Protein AF-A0A0A1T3W2-F1 (afdb_monomer_lite)

Sequence (398 aa):
MCWGKSDKCSIRSVFFQSRSTEPTPIEPVIWRGVRHAWFSSNSRLHRFLRYFRTIKSVDIVTVRIAGKHEVHNRQTPDDALPGGQYSSIEYIGTITRDDIASETHVVQELIDSYVPQKWPCKYNYELGIMECDGHCKSRDLYVVCPQIDHFKQQRKLLQLSMIPFRRLALMDPDITSINSVLDQKDIVYSRRGVLKRLNTWHCPSLGELPFRAIFIEEGWIFSDFTISLPMVAAGLLLIVLGCKFADSKKLHKAGIRDVRLEKLASARNKREQPIAERVAYFQDGLQEREADSLDLATVQMLITQFVNQYDEEYDEVKKARRPGRPASVREDLLKMKIAALNEEYEKGFVIPDVMDIDNAKKLNAWEGSWAYLATIPWIKVFSSGKVVPTDFPTKGIN

Radius of gyration: 53.93 Å; chains: 1; bounding box: 89×68×140 Å

Structure (mmCIF, N/CA/C/O backbone):
data_AF-A0A0A1T3W2-F1
#
_entry.id   AF-A0A0A1T3W2-F1
#
loop_
_atom_site.group_PDB
_atom_site.id
_atom_site.type_symbol
_atom_site.label_atom_id
_atom_site.label_alt_id
_atom_site.label_comp_id
_atom_site.label_asym_id
_atom_site.label_entity_id
_atom_site.label_seq_id
_atom_site.pdbx_PDB_ins_code
_atom_site.Cartn_x
_atom_site.Cartn_y
_atom_site.Cartn_z
_atom_site.occupancy
_atom_site.B_iso_or_equiv
_atom_site.auth_seq_id
_atom_site.auth_comp_id
_atom_site.auth_asym_id
_atom_site.auth_atom_id
_atom_site.pdbx_PDB_model_num
ATOM 1 N N . MET A 1 1 ? 14.691 16.521 -27.905 1.00 86.75 1 MET A N 1
ATOM 2 C CA . MET A 1 1 ? 14.128 15.455 -27.046 1.00 86.75 1 MET A CA 1
ATOM 3 C C . MET A 1 1 ? 12.614 15.494 -27.168 1.00 86.75 1 MET A C 1
ATOM 5 O O . MET A 1 1 ? 12.087 16.587 -27.336 1.00 86.75 1 MET A O 1
ATOM 9 N N . CYS A 1 2 ? 11.944 14.345 -27.120 1.00 88.62 2 CYS A N 1
ATOM 10 C CA . CYS A 1 2 ? 10.494 14.206 -27.252 1.00 88.62 2 CYS A CA 1
ATOM 11 C C . CYS A 1 2 ? 9.959 13.231 -26.184 1.00 88.62 2 CYS A C 1
ATOM 13 O O . CYS A 1 2 ? 10.625 12.238 -25.896 1.00 88.62 2 CYS A O 1
ATOM 15 N N . TRP A 1 3 ? 8.779 13.472 -25.615 1.00 87.75 3 TRP A N 1
ATOM 16 C CA . TRP A 1 3 ? 8.073 12.506 -24.765 1.00 87.75 3 TRP A CA 1
ATOM 17 C C . TRP A 1 3 ? 6.553 12.623 -24.865 1.00 87.75 3 TRP A C 1
ATOM 19 O O . TRP A 1 3 ? 6.018 13.657 -25.258 1.00 87.75 3 TRP A O 1
ATOM 29 N N . GLY A 1 4 ? 5.849 11.569 -24.459 1.00 82.62 4 GLY A N 1
ATOM 30 C CA . GLY A 1 4 ? 4.390 11.510 -24.497 1.00 82.62 4 GLY A CA 1
ATOM 31 C C . GLY A 1 4 ? 3.896 10.425 -25.443 1.00 82.62 4 GLY A C 1
ATOM 32 O O . GLY A 1 4 ? 4.532 9.381 -25.581 1.00 82.62 4 GLY A O 1
ATOM 33 N N . LYS A 1 5 ? 2.739 10.652 -26.064 1.00 83.00 5 LYS A N 1
ATOM 34 C CA . LYS A 1 5 ? 2.136 9.696 -26.999 1.00 83.00 5 LYS A CA 1
ATOM 35 C C . LYS A 1 5 ? 2.613 9.967 -28.430 1.00 83.00 5 LYS A C 1
ATOM 37 O O . LYS A 1 5 ? 3.134 11.041 -28.725 1.00 83.00 5 LYS A O 1
ATOM 42 N N . SER A 1 6 ? 2.446 8.994 -29.324 1.00 80.94 6 SER A N 1
ATOM 43 C CA . SER A 1 6 ? 2.874 9.096 -30.729 1.00 80.94 6 SER A CA 1
ATOM 44 C C . SER A 1 6 ? 2.140 10.194 -31.510 1.00 80.94 6 SER A C 1
ATOM 46 O O . SER A 1 6 ? 2.741 10.854 -32.358 1.00 80.94 6 SER A O 1
ATOM 48 N N . ASP A 1 7 ? 0.861 10.400 -31.200 1.00 82.00 7 ASP A N 1
ATOM 49 C CA . ASP A 1 7 ? -0.042 11.402 -31.774 1.00 82.00 7 ASP A CA 1
ATOM 50 C C . ASP A 1 7 ? 0.120 12.795 -31.144 1.00 82.00 7 ASP A C 1
ATOM 52 O O . ASP A 1 7 ? -0.193 13.806 -31.772 1.00 82.00 7 ASP A O 1
ATOM 56 N N . LYS A 1 8 ? 0.636 12.860 -29.913 1.00 85.38 8 LYS A N 1
ATOM 57 C CA . LYS A 1 8 ? 0.876 14.106 -29.184 1.00 85.38 8 LYS A CA 1
ATOM 58 C C . LYS A 1 8 ? 2.137 13.997 -28.334 1.00 85.38 8 LYS A C 1
ATOM 60 O O . LYS A 1 8 ? 2.088 13.593 -27.166 1.00 85.38 8 LYS A O 1
ATOM 65 N N . CYS A 1 9 ? 3.254 14.399 -28.930 1.00 87.81 9 CYS A N 1
ATOM 66 C CA . CYS A 1 9 ? 4.542 14.458 -28.264 1.00 87.81 9 CYS A CA 1
ATOM 67 C C . CYS A 1 9 ? 4.929 15.890 -27.893 1.00 87.81 9 CYS A C 1
ATOM 69 O O . CYS A 1 9 ? 4.858 16.800 -28.721 1.00 87.81 9 CYS A O 1
ATOM 71 N N . SER A 1 10 ? 5.397 16.054 -26.661 1.00 87.81 10 SER A N 1
ATOM 72 C CA . SER A 1 10 ? 6.063 17.250 -26.164 1.00 87.81 10 SER A CA 1
ATOM 73 C C . SER A 1 10 ? 7.530 17.240 -26.577 1.00 87.81 10 SER A C 1
ATOM 75 O O . SER A 1 10 ? 8.271 16.313 -26.258 1.00 87.81 10 SER A O 1
ATOM 77 N N . ILE A 1 11 ? 7.958 18.271 -27.296 1.00 87.81 11 ILE A N 1
ATOM 78 C CA . ILE A 1 11 ? 9.290 18.419 -27.874 1.00 87.81 11 ILE A CA 1
ATOM 79 C C . ILE A 1 11 ? 10.013 19.555 -27.161 1.00 87.81 11 ILE A C 1
ATOM 81 O O . ILE A 1 11 ? 9.531 20.686 -27.093 1.00 87.81 11 ILE A O 1
ATOM 85 N N . ARG A 1 12 ? 11.231 19.267 -26.704 1.00 86.31 12 ARG A N 1
ATOM 86 C CA . ARG A 1 12 ? 12.108 20.242 -26.054 1.00 86.31 12 ARG A CA 1
ATOM 87 C C . ARG A 1 12 ? 13.496 20.226 -26.675 1.00 86.31 12 ARG A C 1
ATOM 89 O O . ARG A 1 12 ? 14.100 19.162 -26.877 1.00 86.31 12 ARG A O 1
ATOM 96 N N . SER A 1 13 ? 14.005 21.419 -26.967 1.00 82.31 13 SER A N 1
ATOM 97 C CA . SER A 1 13 ? 15.394 21.621 -27.370 1.00 82.31 13 SER A CA 1
ATOM 98 C C . SER A 1 13 ? 16.315 21.423 -26.169 1.00 82.31 13 SER A C 1
ATOM 100 O O . SER A 1 13 ? 16.061 21.964 -25.093 1.00 82.31 13 SER A O 1
ATOM 102 N N . VAL A 1 14 ? 17.390 20.662 -26.359 1.00 82.06 14 VAL A N 1
ATOM 103 C CA . VAL A 1 14 ? 18.423 20.438 -25.343 1.00 82.06 14 VAL A CA 1
ATOM 104 C C . VAL A 1 14 ? 19.671 21.174 -25.799 1.00 82.06 14 VAL A C 1
ATOM 106 O O . VAL A 1 14 ? 20.186 20.891 -26.878 1.00 82.06 14 VAL A O 1
ATOM 109 N N . PHE A 1 15 ? 20.133 22.126 -24.993 1.00 76.19 15 PHE A N 1
ATOM 110 C CA . PHE A 1 15 ? 21.356 22.871 -25.265 1.00 76.19 15 PHE A CA 1
ATOM 111 C C . PHE A 1 15 ? 22.509 22.257 -24.481 1.00 76.19 15 PHE A C 1
ATOM 113 O O . PHE A 1 15 ? 22.377 21.957 -23.297 1.00 76.19 15 PHE A O 1
ATOM 120 N N . PHE A 1 16 ? 23.642 22.090 -25.144 1.00 74.31 16 PHE A N 1
ATOM 121 C CA . PHE A 1 16 ? 24.893 21.683 -24.527 1.00 74.31 16 PHE A CA 1
ATOM 122 C C . PHE A 1 16 ? 26.026 22.442 -25.212 1.00 74.31 16 PHE A C 1
ATOM 124 O O . PHE A 1 16 ? 25.970 22.721 -26.411 1.00 74.31 16 PHE A O 1
ATOM 131 N N . GLN A 1 17 ? 27.035 22.821 -24.436 1.00 65.25 17 GLN A N 1
ATOM 132 C CA . GLN A 1 17 ? 28.167 23.594 -24.921 1.00 65.25 17 GLN A CA 1
ATOM 133 C C . GLN A 1 17 ? 29.366 22.655 -25.041 1.00 65.25 17 GLN A C 1
ATOM 135 O O . GLN A 1 17 ? 29.870 22.157 -24.040 1.00 65.25 17 GLN A O 1
ATOM 140 N N . SER A 1 18 ? 29.806 22.390 -26.269 1.00 58.66 18 SER A N 1
ATOM 141 C CA . SER A 1 18 ? 31.056 21.667 -26.505 1.00 58.66 18 SER A CA 1
ATOM 142 C C . SER A 1 18 ? 32.200 22.668 -26.380 1.00 58.66 18 SER A C 1
ATOM 144 O O . SER A 1 18 ? 32.403 23.483 -27.281 1.00 58.66 18 SER A O 1
ATOM 146 N N . ARG A 1 19 ? 32.921 22.669 -25.255 1.00 55.19 19 ARG A N 1
ATOM 147 C CA . ARG A 1 19 ? 34.148 23.466 -25.125 1.00 55.19 19 ARG A CA 1
ATOM 148 C C . ARG A 1 19 ? 35.230 22.744 -25.924 1.00 55.19 19 ARG A C 1
ATOM 150 O O . ARG A 1 19 ? 35.589 21.623 -25.596 1.00 55.19 19 ARG A O 1
ATOM 157 N N . SER A 1 20 ? 35.709 23.354 -27.002 1.00 52.16 20 SER A N 1
ATOM 158 C CA . SER A 1 20 ? 36.600 22.731 -27.995 1.00 52.16 20 SER A CA 1
ATOM 159 C C . SER A 1 20 ? 38.017 22.404 -27.495 1.00 52.16 20 SER A C 1
ATOM 161 O O . SER A 1 20 ? 38.876 22.076 -28.304 1.00 52.16 20 SER A O 1
ATOM 163 N N . THR A 1 21 ? 38.294 22.547 -26.199 1.00 53.50 21 THR A N 1
ATOM 164 C CA . THR A 1 21 ? 39.641 22.464 -25.614 1.00 53.50 21 THR A CA 1
ATOM 165 C C . THR A 1 21 ? 39.889 21.206 -24.780 1.00 53.50 21 THR A C 1
ATOM 167 O O . THR A 1 21 ? 41.013 21.016 -24.332 1.00 53.50 21 THR A O 1
ATOM 170 N N . GLU A 1 22 ? 38.892 20.338 -24.579 1.00 48.81 22 GLU A N 1
ATOM 171 C CA . GLU A 1 22 ? 39.060 19.062 -23.866 1.00 48.81 22 GLU A CA 1
ATOM 172 C C . GLU A 1 22 ? 38.723 17.865 -24.769 1.00 48.81 22 GLU A C 1
ATOM 174 O O . GLU A 1 22 ? 37.725 17.915 -25.491 1.00 48.81 22 GLU A O 1
ATOM 179 N N . PRO A 1 23 ? 39.490 16.758 -24.703 1.00 56.03 23 PRO A N 1
ATOM 180 C CA . PRO A 1 23 ? 39.232 15.531 -25.454 1.00 56.03 23 PRO A CA 1
ATOM 181 C C . PRO A 1 23 ? 38.146 14.682 -24.770 1.00 56.03 23 PRO A C 1
ATOM 183 O O . PRO A 1 23 ? 38.262 13.461 -24.685 1.00 56.03 23 PRO A O 1
ATOM 186 N N . THR A 1 24 ? 37.106 15.309 -24.212 1.00 55.72 24 THR A N 1
ATOM 187 C CA . THR A 1 24 ? 36.000 14.552 -23.624 1.00 55.72 24 THR A CA 1
ATOM 188 C C . THR A 1 24 ? 35.111 14.009 -24.746 1.00 55.72 24 THR A C 1
ATOM 190 O O . THR A 1 24 ? 34.775 14.745 -25.679 1.00 55.72 24 THR A O 1
ATOM 193 N N . PRO A 1 25 ? 34.724 12.719 -24.705 1.00 61.59 25 PRO A N 1
ATOM 194 C CA . PRO A 1 25 ? 33.807 12.170 -25.692 1.00 61.59 25 PRO A CA 1
ATOM 195 C C . PRO A 1 25 ? 32.505 12.985 -25.689 1.00 61.59 25 PRO A C 1
ATOM 197 O O . PRO A 1 25 ? 31.939 13.299 -24.641 1.00 61.59 25 PRO A O 1
ATOM 200 N N . ILE A 1 26 ? 32.041 13.358 -26.884 1.00 75.25 26 ILE A N 1
ATOM 201 C CA . ILE A 1 26 ? 30.893 14.260 -27.078 1.00 75.25 26 ILE A CA 1
ATOM 202 C C . ILE A 1 26 ? 29.587 13.595 -26.594 1.00 75.25 26 ILE A C 1
ATOM 204 O O . ILE A 1 26 ? 28.661 14.273 -26.146 1.00 75.25 26 ILE A O 1
ATOM 208 N N . GLU A 1 27 ? 29.515 12.261 -26.638 1.00 79.62 27 GLU A N 1
ATOM 209 C CA . GLU A 1 27 ? 28.299 11.491 -26.357 1.00 79.62 27 GLU A CA 1
ATOM 210 C C . GLU A 1 27 ? 27.834 11.551 -24.887 1.00 79.62 27 GLU A C 1
ATOM 212 O O . GLU A 1 27 ? 26.669 11.902 -24.661 1.00 79.62 27 GLU A O 1
ATOM 217 N N . PRO A 1 28 ? 28.706 11.349 -23.873 1.00 83.62 28 PRO A N 1
ATOM 218 C CA . PRO A 1 28 ? 28.333 11.552 -22.471 1.00 83.62 28 PRO A CA 1
ATOM 219 C C . PRO A 1 28 ? 27.786 12.950 -22.172 1.00 83.62 28 PRO A C 1
ATOM 221 O O . PRO A 1 28 ? 26.857 13.098 -21.375 1.00 83.62 28 PRO A O 1
ATOM 224 N N . VAL A 1 29 ? 28.321 13.992 -22.822 1.00 82.88 29 VAL A N 1
ATOM 225 C CA . VAL A 1 29 ? 27.850 15.378 -22.651 1.00 82.88 29 VAL A CA 1
ATOM 226 C C . VAL A 1 29 ? 26.420 15.532 -23.173 1.00 82.88 29 VAL A C 1
ATOM 228 O O . VAL A 1 29 ? 25.581 16.136 -22.498 1.00 82.88 29 VAL A O 1
ATOM 231 N N . ILE A 1 30 ? 26.115 14.936 -24.330 1.00 83.44 30 ILE A N 1
ATOM 232 C CA . ILE A 1 30 ? 24.765 14.928 -24.906 1.00 83.44 30 ILE A CA 1
ATOM 233 C C . ILE A 1 30 ? 23.795 14.207 -23.969 1.00 83.44 30 ILE A C 1
ATOM 235 O O . ILE A 1 30 ? 22.766 14.777 -23.602 1.00 83.44 30 ILE A O 1
ATOM 239 N N . TRP A 1 31 ? 24.119 12.985 -23.535 1.00 86.25 31 TRP A N 1
ATOM 240 C CA . TRP A 1 31 ? 23.250 12.201 -22.652 1.00 86.25 31 TRP A CA 1
ATOM 241 C C . TRP A 1 31 ? 23.024 12.870 -21.296 1.00 86.25 31 TRP A C 1
ATOM 243 O O . TRP A 1 31 ? 21.903 12.850 -20.783 1.00 86.25 31 TRP A O 1
ATOM 253 N N . ARG A 1 32 ? 24.040 13.543 -20.743 1.00 86.94 32 ARG A N 1
ATOM 254 C CA . ARG A 1 32 ? 23.910 14.344 -19.518 1.00 86.94 32 ARG A CA 1
ATOM 255 C C . ARG A 1 32 ? 22.970 15.534 -19.721 1.00 86.94 32 ARG A C 1
ATOM 257 O O . ARG A 1 32 ? 22.109 15.781 -18.875 1.00 86.94 32 ARG A O 1
ATOM 264 N N . GLY A 1 33 ? 23.072 16.217 -20.862 1.00 84.12 33 GLY A N 1
ATOM 265 C CA . GLY A 1 33 ? 22.151 17.288 -21.251 1.00 84.12 33 GLY A CA 1
ATOM 266 C C . GLY A 1 33 ? 20.711 16.796 -21.417 1.00 84.12 33 GLY A C 1
ATOM 267 O O . GLY A 1 33 ? 19.784 17.402 -20.881 1.00 84.12 33 GLY A O 1
ATOM 268 N N . VAL A 1 34 ? 20.512 15.664 -22.100 1.00 86.25 34 VAL A N 1
ATOM 269 C CA . VAL A 1 34 ? 19.190 15.045 -22.307 1.00 86.25 34 VAL A CA 1
ATOM 270 C C . VAL A 1 34 ? 18.583 14.618 -20.976 1.00 86.25 34 VAL A C 1
ATOM 272 O O . VAL A 1 34 ? 17.436 14.956 -20.694 1.00 86.25 34 VAL A O 1
ATOM 275 N N . ARG A 1 35 ? 19.365 13.959 -20.114 1.00 86.38 35 ARG A N 1
ATOM 276 C CA . ARG A 1 35 ? 18.953 13.599 -18.754 1.00 86.38 35 ARG A CA 1
ATOM 277 C C . ARG A 1 35 ? 18.507 14.821 -17.957 1.00 86.38 35 ARG A C 1
ATOM 279 O O . ARG A 1 35 ? 17.461 14.789 -17.313 1.00 86.38 35 ARG A O 1
ATOM 286 N N . HIS A 1 36 ? 19.295 15.892 -17.977 1.00 83.31 36 HIS A N 1
ATOM 287 C CA . HIS A 1 36 ? 18.970 17.109 -17.241 1.00 83.31 36 HIS A CA 1
ATOM 288 C C . HIS A 1 36 ? 17.699 17.781 -17.785 1.00 83.31 36 HIS A C 1
ATOM 290 O O . HIS A 1 36 ? 16.814 18.177 -17.021 1.00 83.31 36 HIS A O 1
ATOM 296 N N . ALA A 1 37 ? 17.560 17.859 -19.110 1.00 82.00 37 ALA A N 1
ATOM 297 C CA . ALA A 1 37 ? 16.369 18.393 -19.762 1.00 82.00 37 ALA A CA 1
ATOM 298 C C . ALA A 1 37 ? 15.111 17.569 -19.447 1.00 82.00 37 ALA A C 1
ATOM 300 O O . ALA A 1 37 ? 14.043 18.155 -19.276 1.00 82.00 37 ALA A O 1
ATOM 301 N N . TRP A 1 38 ? 15.254 16.247 -19.331 1.00 81.88 38 TRP A N 1
ATOM 302 C CA . TRP A 1 38 ? 14.193 15.315 -18.955 1.00 81.88 38 TRP A CA 1
ATOM 303 C C . TRP A 1 38 ? 13.738 15.485 -17.504 1.00 81.88 38 TRP A C 1
ATOM 305 O O . TRP A 1 38 ? 12.554 15.645 -17.225 1.00 81.88 38 TRP A O 1
ATOM 315 N N . PHE A 1 39 ? 14.673 15.518 -16.552 1.00 76.75 39 PHE A N 1
ATOM 316 C CA . PHE A 1 39 ? 14.309 15.692 -15.143 1.00 76.75 39 PHE A CA 1
ATOM 317 C C . PHE A 1 39 ? 13.754 17.087 -14.829 1.00 76.75 39 PHE A C 1
ATOM 319 O O . PHE A 1 39 ? 12.984 17.231 -13.881 1.00 76.75 39 PHE A O 1
ATOM 326 N N . SER A 1 40 ? 14.118 18.103 -15.615 1.00 74.50 40 SER A N 1
ATOM 327 C CA . SER A 1 40 ? 13.645 19.480 -15.432 1.00 74.50 40 SER A CA 1
ATOM 328 C C . SER A 1 40 ? 12.326 19.800 -16.146 1.00 74.50 40 SER A C 1
ATOM 330 O O . SER A 1 40 ? 11.691 20.786 -15.785 1.00 74.50 40 SER A O 1
ATOM 332 N N . SER A 1 41 ? 11.890 19.016 -17.142 1.00 65.75 41 SER A N 1
ATOM 333 C CA . SER A 1 41 ? 10.610 19.241 -17.850 1.00 65.75 41 SER A CA 1
ATOM 334 C C . SER A 1 41 ? 9.378 18.828 -17.040 1.00 65.75 41 SER A C 1
ATOM 336 O O . SER A 1 41 ? 8.246 19.087 -17.440 1.00 65.75 41 SER A O 1
ATOM 338 N N . ASN A 1 42 ? 9.577 18.176 -15.898 1.00 62.31 42 ASN A N 1
ATOM 339 C CA . ASN A 1 42 ? 8.543 17.390 -15.247 1.00 62.31 42 ASN A CA 1
ATOM 340 C C . ASN A 1 42 ? 7.830 18.204 -14.147 1.00 62.31 42 ASN A C 1
ATOM 342 O O . ASN A 1 42 ? 8.432 18.652 -13.168 1.00 62.31 42 ASN A O 1
ATOM 346 N N . SER A 1 43 ? 6.518 18.408 -14.322 1.00 58.41 43 SER A N 1
ATOM 347 C CA . SER A 1 43 ? 5.639 19.155 -13.407 1.00 58.41 43 SER A CA 1
ATOM 348 C C . SER A 1 43 ? 5.681 18.610 -11.965 1.00 58.41 43 SER A C 1
ATOM 350 O O . SER A 1 43 ? 6.127 17.488 -11.714 1.00 58.41 43 SER A O 1
ATOM 352 N N . ARG A 1 44 ? 5.195 19.383 -10.974 1.00 56.34 44 ARG A N 1
ATOM 353 C CA . ARG A 1 44 ? 5.145 18.961 -9.549 1.00 56.34 44 ARG A CA 1
ATOM 354 C C . ARG A 1 44 ? 4.510 17.572 -9.355 1.00 56.34 44 ARG A C 1
ATOM 356 O O . ARG A 1 44 ? 4.973 16.810 -8.513 1.00 56.34 44 ARG A O 1
ATOM 363 N N . LEU A 1 45 ? 3.511 17.231 -10.172 1.00 50.78 45 LEU A N 1
ATOM 364 C CA . LEU A 1 45 ? 2.841 15.927 -10.164 1.00 50.78 45 LEU A CA 1
ATOM 365 C C . LEU A 1 45 ? 3.787 14.777 -10.553 1.00 50.78 45 LEU A C 1
ATOM 367 O O . LEU A 1 45 ? 3.732 13.689 -9.995 1.00 50.78 45 LEU A O 1
ATOM 371 N N . HIS A 1 46 ? 4.692 15.031 -11.492 1.00 58.19 46 HIS A N 1
ATOM 372 C CA . HIS A 1 46 ? 5.653 14.053 -11.997 1.00 58.19 46 HIS A CA 1
ATOM 373 C C . HIS A 1 46 ? 6.853 13.894 -11.044 1.00 58.19 46 HIS A C 1
ATOM 375 O O . HIS A 1 46 ? 7.344 12.786 -10.851 1.00 58.19 46 HIS A O 1
ATOM 381 N N . ARG A 1 47 ? 7.232 14.961 -10.317 1.00 60.12 47 ARG A N 1
ATOM 382 C CA . ARG A 1 47 ? 8.125 14.862 -9.141 1.00 60.12 47 ARG A CA 1
ATOM 383 C C . ARG A 1 47 ? 7.538 13.988 -8.028 1.00 60.12 47 ARG A C 1
ATOM 385 O O . ARG A 1 47 ? 8.275 13.203 -7.441 1.00 60.12 47 ARG A O 1
ATOM 392 N N . PHE A 1 48 ? 6.238 14.109 -7.754 1.00 52.75 48 PHE A N 1
ATOM 393 C CA . PHE A 1 48 ? 5.544 13.300 -6.745 1.00 52.75 48 PHE A CA 1
ATOM 394 C C . PHE A 1 48 ? 5.426 11.824 -7.164 1.00 52.75 48 PHE A C 1
ATOM 396 O O . PHE A 1 48 ? 5.653 10.923 -6.363 1.00 52.75 48 PHE A O 1
ATOM 403 N N . LEU A 1 49 ? 5.156 11.565 -8.446 1.00 56.88 49 LEU A N 1
ATOM 404 C CA . LEU A 1 49 ? 4.995 10.219 -9.011 1.00 56.88 49 LEU A CA 1
ATOM 405 C C . LEU A 1 49 ? 6.312 9.583 -9.501 1.00 56.88 49 LEU A C 1
ATOM 407 O O . LEU A 1 49 ? 6.284 8.569 -10.200 1.00 56.88 49 LEU A O 1
ATOM 411 N N . ARG A 1 50 ? 7.471 10.144 -9.124 1.00 59.94 50 ARG A N 1
ATOM 412 C CA . ARG A 1 50 ? 8.807 9.689 -9.558 1.00 59.94 50 ARG A CA 1
ATOM 413 C C . ARG A 1 50 ? 9.093 8.235 -9.186 1.00 59.94 50 ARG A C 1
ATOM 415 O O . ARG A 1 50 ? 9.805 7.550 -9.909 1.00 59.94 50 ARG A O 1
ATOM 422 N N . TYR A 1 51 ? 8.508 7.768 -8.087 1.00 58.81 51 TYR A N 1
ATOM 423 C CA . TYR A 1 51 ? 8.634 6.388 -7.625 1.00 58.81 51 TYR A CA 1
ATOM 424 C C . TYR A 1 51 ? 7.755 5.399 -8.389 1.00 58.81 51 TYR A C 1
ATOM 426 O O . TYR A 1 51 ? 7.938 4.210 -8.196 1.00 58.81 51 TYR A O 1
ATOM 434 N N . PHE A 1 52 ? 6.818 5.862 -9.227 1.00 58.53 52 PHE A N 1
ATOM 435 C CA . PHE A 1 52 ? 5.817 5.018 -9.894 1.00 58.53 52 PHE A CA 1
ATOM 436 C C . PHE A 1 52 ? 5.909 5.015 -11.425 1.00 58.53 52 PHE A C 1
ATOM 438 O O . PHE A 1 52 ? 5.257 4.191 -12.070 1.00 58.53 52 PHE A O 1
ATOM 445 N N . ARG A 1 53 ? 6.711 5.907 -12.023 1.00 66.25 53 ARG A N 1
ATOM 446 C CA . ARG A 1 53 ? 6.948 5.960 -13.475 1.00 66.25 53 ARG A CA 1
ATOM 447 C C . ARG A 1 53 ? 8.365 5.498 -13.793 1.00 66.25 53 ARG A C 1
ATOM 449 O O . ARG A 1 53 ? 9.336 6.085 -13.322 1.00 66.25 53 ARG A O 1
ATOM 456 N N . THR A 1 54 ? 8.483 4.461 -14.611 1.00 72.94 54 THR A N 1
ATOM 457 C CA . THR A 1 54 ? 9.755 3.928 -15.107 1.00 72.94 54 THR A CA 1
ATOM 458 C C . THR A 1 54 ? 9.945 4.284 -16.573 1.00 72.94 54 THR A C 1
ATOM 460 O O . THR A 1 54 ? 8.995 4.397 -17.342 1.00 72.94 54 THR A O 1
ATOM 463 N N . ILE A 1 55 ? 11.198 4.473 -16.985 1.00 82.50 55 ILE A N 1
ATOM 464 C CA . ILE A 1 55 ? 11.527 4.646 -18.402 1.00 82.50 55 ILE A CA 1
ATOM 465 C C . ILE A 1 55 ? 11.410 3.276 -19.068 1.00 82.50 55 ILE A C 1
ATOM 467 O O . ILE A 1 55 ? 12.132 2.354 -18.689 1.00 82.50 55 ILE A O 1
ATOM 471 N N . LYS A 1 56 ? 10.488 3.134 -20.021 1.00 84.31 56 LYS A N 1
ATOM 472 C CA . LYS A 1 56 ? 10.218 1.877 -20.725 1.00 84.31 56 LYS A CA 1
ATOM 473 C C . LYS A 1 56 ? 11.226 1.663 -21.850 1.00 84.31 56 LYS A C 1
ATOM 475 O O . LYS A 1 56 ? 11.904 0.638 -21.864 1.00 84.31 56 LYS A O 1
ATOM 480 N N . SER A 1 57 ? 11.382 2.651 -22.729 1.00 85.81 57 SER A N 1
ATOM 481 C CA . SER A 1 57 ? 12.372 2.642 -23.810 1.00 85.81 57 SER A CA 1
ATOM 482 C C . SER A 1 57 ? 12.908 4.045 -24.091 1.00 85.81 57 SER A C 1
ATOM 484 O O . SER A 1 57 ? 12.315 5.056 -23.701 1.00 85.81 57 SER A O 1
ATOM 486 N N . VAL A 1 58 ? 14.073 4.093 -24.738 1.00 89.06 58 VAL A N 1
ATOM 487 C CA . VAL A 1 58 ? 14.692 5.326 -25.228 1.00 89.06 58 VAL A CA 1
ATOM 488 C C . VAL A 1 58 ? 15.086 5.089 -26.675 1.00 89.06 58 VAL A C 1
ATOM 490 O O . VAL A 1 58 ? 16.043 4.370 -26.954 1.00 89.06 58 VAL A O 1
ATOM 493 N N . ASP A 1 59 ? 14.351 5.709 -27.589 1.00 88.62 59 ASP A N 1
ATOM 494 C CA . ASP A 1 59 ? 14.454 5.446 -29.020 1.00 88.62 59 ASP A CA 1
ATOM 495 C C . ASP A 1 59 ? 14.839 6.711 -29.784 1.00 88.62 59 ASP A C 1
ATOM 497 O O . ASP A 1 59 ? 14.578 7.831 -29.347 1.00 88.62 59 ASP A O 1
ATOM 501 N N . ILE A 1 60 ? 15.473 6.547 -30.945 1.00 87.75 60 ILE A N 1
ATOM 502 C CA . ILE A 1 60 ? 15.685 7.657 -31.876 1.00 87.75 60 ILE A CA 1
ATOM 503 C C . ILE A 1 60 ? 14.570 7.581 -32.901 1.00 87.75 60 ILE A C 1
ATOM 505 O O . ILE A 1 60 ? 14.458 6.591 -33.617 1.00 87.75 60 ILE A O 1
ATOM 509 N N . VAL A 1 61 ? 13.769 8.633 -32.979 1.00 88.94 61 VAL A N 1
ATOM 510 C CA . VAL A 1 61 ? 12.583 8.677 -33.830 1.00 88.94 61 VAL A CA 1
ATOM 511 C C . VAL A 1 61 ? 12.607 9.907 -34.720 1.00 88.94 61 VAL A C 1
ATOM 513 O O . VAL A 1 61 ? 13.321 10.882 -34.454 1.00 88.94 61 VAL A O 1
ATOM 516 N N . THR A 1 62 ? 11.799 9.870 -35.771 1.00 89.88 62 THR A N 1
ATOM 517 C CA . THR A 1 62 ? 11.563 11.037 -36.615 1.00 89.88 62 THR A CA 1
ATOM 518 C C . THR A 1 62 ? 10.398 11.835 -36.045 1.00 89.88 62 THR A C 1
ATOM 520 O O . THR A 1 62 ? 9.318 11.298 -35.808 1.00 89.88 62 THR A O 1
ATOM 523 N N . VAL A 1 63 ? 10.616 13.123 -35.815 1.00 89.56 63 VAL A N 1
ATOM 524 C CA . VAL A 1 63 ? 9.650 14.045 -35.225 1.00 89.56 63 VAL A CA 1
ATOM 525 C C . VAL A 1 63 ? 9.339 15.160 -36.210 1.00 89.56 63 VAL A C 1
ATOM 527 O O . VAL A 1 63 ? 10.237 15.682 -36.871 1.00 89.56 63 VAL A O 1
ATOM 530 N N . ARG A 1 64 ? 8.063 15.536 -36.272 1.00 89.50 64 ARG A N 1
ATOM 531 C CA . ARG A 1 64 ? 7.560 16.702 -37.009 1.00 89.50 64 ARG A CA 1
ATOM 532 C C . ARG A 1 64 ? 6.908 17.661 -36.028 1.00 89.50 64 ARG A C 1
ATOM 534 O O . ARG A 1 64 ? 6.154 17.219 -35.162 1.00 89.50 64 ARG A O 1
ATOM 541 N N . ILE A 1 65 ? 7.210 18.951 -36.136 1.00 88.69 65 ILE A N 1
ATOM 542 C CA . ILE A 1 65 ? 6.719 19.964 -35.197 1.00 88.69 65 ILE A CA 1
ATOM 543 C C . ILE A 1 65 ? 5.401 20.530 -35.727 1.00 88.69 65 ILE A C 1
ATOM 545 O O . ILE A 1 65 ? 5.366 21.109 -36.806 1.00 88.69 65 ILE A O 1
ATOM 549 N N . ALA A 1 66 ? 4.326 20.391 -34.956 1.00 87.00 66 ALA A N 1
ATOM 550 C CA . ALA A 1 66 ? 3.009 20.918 -35.306 1.00 87.00 66 ALA A CA 1
ATOM 551 C C . ALA A 1 66 ? 2.815 22.365 -34.825 1.00 87.00 66 ALA A C 1
ATOM 553 O O . ALA A 1 66 ? 2.153 23.156 -35.490 1.00 87.00 66 ALA A O 1
ATOM 554 N N . GLY A 1 67 ? 3.394 22.737 -33.679 1.00 84.75 67 GLY A N 1
ATOM 555 C CA . GLY A 1 67 ? 3.242 24.088 -33.143 1.00 84.75 67 GLY A CA 1
ATOM 556 C C . GLY A 1 67 ? 3.993 24.330 -31.840 1.00 84.75 67 GLY A C 1
ATOM 557 O O . GLY A 1 67 ? 4.618 23.428 -31.282 1.00 84.75 67 GLY A O 1
ATOM 558 N N . LYS A 1 68 ? 3.936 25.571 -31.354 1.00 84.12 68 LYS A N 1
ATOM 559 C CA . LYS A 1 68 ? 4.528 25.997 -30.080 1.00 84.12 68 LYS A CA 1
ATOM 560 C C . LYS A 1 68 ? 3.520 25.805 -28.944 1.00 84.12 68 LYS A C 1
ATOM 562 O O . LYS A 1 68 ? 2.358 26.176 -29.080 1.00 84.12 68 LYS A O 1
ATOM 567 N N . HIS A 1 69 ? 3.975 25.266 -27.819 1.00 75.50 69 HIS A N 1
ATOM 568 C CA . HIS A 1 69 ? 3.225 25.201 -26.571 1.00 75.50 69 HIS A CA 1
ATOM 569 C C . HIS A 1 69 ? 3.822 26.196 -25.575 1.00 75.50 69 HIS A C 1
ATOM 571 O O . HIS A 1 69 ? 4.969 26.066 -25.148 1.00 75.50 69 HIS A O 1
ATOM 577 N N . GLU A 1 70 ? 3.064 27.236 -25.231 1.00 63.91 70 GLU A N 1
ATOM 578 C CA . GLU A 1 70 ? 3.516 28.230 -24.259 1.00 63.91 70 GLU A CA 1
ATOM 579 C C . GLU A 1 70 ? 3.227 27.766 -22.835 1.00 63.91 70 GLU A C 1
ATOM 581 O O . GLU A 1 70 ? 2.110 27.879 -22.331 1.00 63.91 70 GLU A O 1
ATOM 586 N N . VAL A 1 71 ? 4.262 27.274 -22.158 1.00 59.78 71 VAL A N 1
ATOM 587 C CA . VAL A 1 71 ? 4.197 26.966 -20.730 1.00 59.78 71 VAL A CA 1
ATOM 588 C C . VAL A 1 71 ? 4.342 28.269 -19.942 1.00 59.78 71 VAL A C 1
ATOM 590 O O . VAL A 1 71 ? 5.442 28.795 -19.778 1.00 59.78 71 VAL A O 1
ATOM 593 N N . HIS A 1 72 ? 3.230 28.814 -19.446 1.00 49.81 72 HIS A N 1
ATOM 594 C CA . HIS A 1 72 ? 3.256 29.924 -18.492 1.00 49.81 72 HIS A CA 1
ATOM 595 C C . HIS A 1 72 ? 3.739 29.411 -17.128 1.00 49.81 72 HIS A C 1
ATOM 597 O O . HIS A 1 72 ? 2.969 28.854 -16.344 1.00 49.81 72 HIS A O 1
ATOM 603 N N . ASN A 1 73 ? 5.026 29.595 -16.830 1.00 48.62 73 ASN A N 1
ATOM 604 C CA . ASN A 1 73 ? 5.573 29.327 -15.502 1.00 48.62 73 ASN A CA 1
ATOM 605 C C . ASN A 1 73 ? 5.029 30.365 -14.503 1.00 48.62 73 ASN A C 1
ATOM 607 O O . ASN A 1 73 ? 5.575 31.455 -14.360 1.00 48.62 73 ASN A O 1
ATOM 611 N N . ARG A 1 74 ? 3.960 30.033 -13.772 1.00 41.88 74 ARG A N 1
ATOM 612 C CA . ARG A 1 74 ? 3.619 30.734 -12.524 1.00 41.88 74 ARG A CA 1
ATOM 613 C C . ARG A 1 74 ? 4.565 30.249 -11.429 1.00 41.88 74 ARG A C 1
ATOM 615 O O . ARG A 1 74 ? 4.224 29.288 -10.748 1.00 41.88 74 ARG A O 1
ATOM 622 N N . GLN A 1 75 ? 5.741 30.870 -11.326 1.00 43.31 75 GLN A N 1
ATOM 623 C CA . GLN A 1 75 ? 6.592 31.024 -10.129 1.00 43.31 75 GLN A CA 1
ATOM 624 C C . GLN A 1 75 ? 8.050 31.215 -10.555 1.00 43.31 75 GLN A C 1
ATOM 626 O O . GLN A 1 75 ? 8.759 30.254 -10.848 1.00 43.31 75 GLN A O 1
ATOM 631 N N . THR A 1 76 ? 8.510 32.458 -10.531 1.00 37.53 76 THR A N 1
ATOM 632 C CA . THR A 1 76 ? 9.880 32.767 -10.120 1.00 37.53 76 THR A CA 1
ATOM 633 C C . THR A 1 76 ? 9.885 32.836 -8.589 1.00 37.53 76 THR A C 1
ATOM 635 O O . THR A 1 76 ? 9.046 33.541 -8.035 1.00 37.53 76 THR A O 1
ATOM 638 N N . PRO A 1 77 ? 10.746 32.095 -7.874 1.00 41.50 77 PRO A N 1
ATOM 639 C CA . PRO A 1 77 ? 11.189 32.501 -6.544 1.00 41.50 77 PRO A CA 1
ATOM 640 C C . PRO A 1 77 ? 12.051 33.764 -6.693 1.00 41.50 77 PRO A C 1
ATOM 642 O O . PRO A 1 77 ? 12.840 33.840 -7.635 1.00 41.50 77 PRO A O 1
ATOM 645 N N . ASP A 1 78 ? 11.897 34.726 -5.786 1.00 38.44 78 ASP A N 1
ATOM 646 C CA . ASP A 1 78 ? 12.449 36.092 -5.848 1.00 38.44 78 ASP A CA 1
ATOM 647 C C . ASP A 1 78 ? 13.993 36.215 -5.768 1.00 38.44 78 ASP A C 1
ATOM 649 O O . ASP A 1 78 ? 14.514 37.320 -5.666 1.00 38.44 78 ASP A O 1
ATOM 653 N N . ASP A 1 79 ? 14.751 35.121 -5.911 1.00 38.06 79 ASP A N 1
ATOM 654 C CA . ASP A 1 79 ? 16.214 35.094 -5.718 1.00 38.06 79 ASP A CA 1
ATOM 655 C C . ASP A 1 79 ? 17.028 34.817 -7.004 1.00 38.06 79 ASP A C 1
ATOM 657 O O . ASP A 1 79 ? 18.137 34.279 -6.959 1.00 38.06 79 ASP A O 1
ATOM 661 N N . ALA A 1 80 ? 16.512 35.162 -8.188 1.00 37.72 80 ALA A N 1
ATOM 662 C CA . ALA A 1 80 ? 17.272 35.018 -9.435 1.00 37.72 80 ALA A CA 1
ATOM 663 C C . ALA A 1 80 ? 18.093 36.283 -9.760 1.00 37.72 80 ALA A C 1
ATOM 665 O O . ALA A 1 80 ? 17.551 37.323 -10.128 1.00 37.72 80 ALA A O 1
ATOM 666 N N . LEU A 1 81 ? 19.421 36.151 -9.667 1.00 33.75 81 LEU A N 1
ATOM 667 C CA . LEU A 1 81 ? 20.434 37.091 -10.169 1.00 33.75 81 LEU A CA 1
ATOM 668 C C . LEU A 1 81 ? 20.151 37.577 -11.613 1.00 33.75 81 LEU A C 1
ATOM 670 O O . LEU A 1 81 ? 19.589 36.832 -12.423 1.00 33.75 81 LEU A O 1
ATOM 674 N N . PRO A 1 82 ? 20.591 38.797 -11.985 1.00 34.81 82 PRO A N 1
ATOM 675 C CA . PRO A 1 82 ? 20.301 39.376 -13.289 1.00 34.81 82 PRO A CA 1
ATOM 676 C C . PRO A 1 82 ? 21.172 38.726 -14.374 1.00 34.81 82 PRO A C 1
ATOM 678 O O . PRO A 1 82 ? 22.354 39.029 -14.510 1.00 34.81 82 PRO A O 1
ATOM 681 N N . GLY A 1 83 ? 20.580 37.833 -15.169 1.00 33.00 83 GLY A N 1
ATOM 682 C CA . GLY A 1 83 ? 21.225 37.290 -16.365 1.00 33.00 83 GLY A CA 1
ATOM 683 C C . GLY A 1 83 ? 20.633 35.969 -16.849 1.00 33.00 83 GLY A C 1
ATOM 684 O O . GLY A 1 83 ? 21.093 34.904 -16.458 1.00 33.00 83 GLY A O 1
ATOM 685 N N . GLY A 1 84 ? 19.665 36.036 -17.769 1.00 31.97 84 GLY A N 1
ATOM 686 C CA . GLY A 1 84 ? 19.281 34.898 -18.617 1.00 31.97 84 GLY A CA 1
ATOM 687 C C . GLY A 1 84 ? 17.968 34.210 -18.248 1.00 31.97 84 GLY A C 1
ATOM 688 O O . GLY A 1 84 ? 17.944 33.049 -17.849 1.00 31.97 84 GLY A O 1
ATOM 689 N N . GLN A 1 85 ? 16.852 34.903 -18.467 1.00 36.47 85 GLN A N 1
ATOM 690 C CA . GLN A 1 85 ? 15.508 34.331 -18.446 1.00 36.47 85 GLN A CA 1
ATOM 691 C C . GLN A 1 85 ? 15.322 33.386 -19.655 1.00 36.47 85 GLN A C 1
ATOM 693 O O . GLN A 1 85 ? 14.792 33.773 -20.694 1.00 36.47 85 GLN A O 1
ATOM 698 N N . TYR A 1 86 ? 15.786 32.137 -19.563 1.00 42.78 86 TYR A N 1
ATOM 699 C CA . TYR A 1 86 ? 15.490 31.122 -20.577 1.00 42.78 86 TYR A CA 1
ATOM 700 C C . TYR A 1 86 ? 14.052 30.630 -20.395 1.00 42.78 86 TYR A C 1
ATOM 702 O O . TYR A 1 86 ? 13.786 29.686 -19.651 1.00 42.78 86 TYR A O 1
ATOM 710 N N . SER A 1 87 ? 13.103 31.253 -21.099 1.00 47.12 87 SER A N 1
ATOM 711 C CA . SER A 1 87 ? 11.823 30.595 -21.370 1.00 47.12 87 SER A CA 1
ATOM 712 C C . SER A 1 87 ? 12.129 29.319 -22.161 1.00 47.12 87 SER A C 1
ATOM 714 O O . SER A 1 87 ? 12.582 29.369 -23.305 1.00 47.12 87 SER A O 1
ATOM 716 N N . SER A 1 88 ? 11.989 28.143 -21.545 1.00 57.84 88 SER A N 1
ATOM 717 C CA . SER A 1 88 ? 12.166 26.906 -22.300 1.00 57.84 88 SER A CA 1
ATOM 718 C C . SER A 1 88 ? 10.951 26.736 -23.199 1.00 57.84 88 SER A C 1
ATOM 720 O O . SER A 1 88 ? 9.897 26.311 -22.732 1.00 57.84 88 SER A O 1
ATOM 722 N N . ILE A 1 89 ? 11.090 27.122 -24.465 1.00 69.19 89 ILE A N 1
ATOM 723 C CA . ILE A 1 89 ? 10.043 26.949 -25.466 1.00 69.19 89 ILE A CA 1
ATOM 724 C C . ILE A 1 89 ? 9.799 25.448 -25.639 1.00 69.19 89 ILE A C 1
ATOM 726 O O . ILE A 1 89 ? 10.720 24.691 -25.957 1.00 69.19 89 ILE A O 1
ATOM 730 N N . GLU A 1 90 ? 8.559 25.030 -25.411 1.00 81.25 90 GLU A N 1
ATOM 731 C CA . GLU A 1 90 ? 8.092 23.678 -25.683 1.00 81.25 90 GLU A CA 1
ATOM 732 C C . GLU A 1 90 ? 7.342 23.676 -27.016 1.00 81.25 90 GLU A C 1
ATOM 734 O O . GLU A 1 90 ? 6.650 24.635 -27.365 1.00 81.25 90 GLU A O 1
ATOM 739 N N . TYR A 1 91 ? 7.501 22.611 -27.789 1.00 86.81 91 TYR A N 1
ATOM 740 C CA . TYR A 1 91 ? 6.784 22.408 -29.041 1.00 86.81 91 TYR A CA 1
ATOM 741 C C . TYR A 1 91 ? 5.936 21.147 -28.936 1.00 86.81 91 TYR A C 1
ATOM 743 O O . TYR A 1 91 ? 6.279 20.225 -28.206 1.00 86.81 91 TYR A O 1
ATOM 751 N N . ILE A 1 92 ? 4.833 21.088 -29.671 1.00 89.25 92 ILE A N 1
ATOM 752 C CA . ILE A 1 92 ? 4.017 19.881 -29.799 1.00 89.25 92 ILE A CA 1
ATOM 753 C C . ILE A 1 92 ? 4.197 19.343 -31.209 1.00 89.25 92 ILE A C 1
ATOM 755 O O . ILE A 1 92 ? 4.274 20.110 -32.171 1.00 89.25 92 ILE A O 1
ATOM 759 N N . GLY A 1 93 ? 4.263 18.025 -31.335 1.00 89.62 93 GLY A N 1
ATOM 760 C CA . GLY A 1 93 ? 4.393 17.374 -32.624 1.00 89.62 93 GLY A CA 1
ATOM 761 C C . GLY A 1 93 ? 4.012 15.905 -32.609 1.00 89.62 93 GLY A C 1
ATOM 762 O O . GLY A 1 93 ? 3.545 15.368 -31.605 1.00 89.62 93 GLY A O 1
ATOM 763 N N . THR A 1 94 ? 4.236 15.267 -33.750 1.00 90.31 94 THR A N 1
ATOM 764 C CA . THR A 1 94 ? 3.957 13.847 -33.981 1.00 90.31 94 THR A CA 1
ATOM 765 C C . THR A 1 94 ? 5.252 13.072 -34.152 1.00 90.31 94 THR A C 1
ATOM 767 O O . THR A 1 94 ? 6.243 13.611 -34.658 1.00 90.31 94 THR A O 1
ATOM 770 N N . ILE A 1 95 ? 5.222 11.792 -33.795 1.00 90.56 95 ILE A N 1
ATOM 771 C CA . ILE A 1 95 ? 6.363 10.889 -33.924 1.00 90.56 95 ILE A CA 1
ATOM 772 C C . ILE A 1 95 ? 6.087 9.822 -34.977 1.00 90.56 95 ILE A C 1
ATOM 774 O O . ILE A 1 95 ? 5.028 9.200 -34.990 1.00 90.56 95 ILE A O 1
ATOM 778 N N . THR A 1 96 ? 7.097 9.537 -35.789 1.00 89.81 96 THR A N 1
ATOM 779 C CA . THR A 1 96 ? 7.189 8.327 -36.603 1.00 89.81 96 THR A CA 1
ATOM 780 C C . THR A 1 96 ? 8.348 7.482 -36.078 1.00 89.81 96 THR A C 1
ATOM 782 O O . THR A 1 96 ? 9.488 7.952 -36.021 1.00 89.81 96 THR A O 1
ATOM 785 N N . ARG A 1 97 ? 8.042 6.255 -35.642 1.00 87.50 97 ARG A N 1
ATOM 786 C CA . ARG A 1 97 ? 9.038 5.287 -35.167 1.00 87.50 97 ARG A CA 1
ATOM 787 C C . ARG A 1 97 ? 9.619 4.523 -36.348 1.00 87.50 97 ARG A C 1
ATOM 789 O O . ARG A 1 97 ? 8.886 4.202 -37.279 1.00 87.50 97 ARG A O 1
ATOM 796 N N . ASP A 1 98 ? 10.911 4.238 -36.276 1.00 84.75 98 ASP A N 1
ATOM 797 C CA . ASP A 1 98 ? 11.560 3.337 -37.222 1.00 84.75 98 ASP A CA 1
ATOM 798 C C . ASP A 1 98 ? 11.147 1.897 -36.876 1.00 84.75 98 ASP A C 1
ATOM 800 O O . ASP A 1 98 ? 11.108 1.528 -35.697 1.00 84.75 98 ASP A O 1
ATOM 804 N N . ASP A 1 99 ? 10.828 1.089 -37.884 1.00 86.88 99 ASP A N 1
ATOM 805 C CA . ASP A 1 99 ? 10.549 -0.332 -37.686 1.00 86.88 99 ASP A CA 1
ATOM 806 C C . ASP A 1 99 ? 11.866 -1.112 -37.616 1.00 86.88 99 ASP A C 1
ATOM 808 O O . ASP A 1 99 ? 12.433 -1.552 -38.615 1.00 86.88 99 ASP A O 1
ATOM 812 N N . ILE A 1 100 ? 12.373 -1.239 -36.391 1.00 85.31 100 ILE A N 1
ATOM 813 C CA . ILE A 1 100 ? 13.651 -1.893 -36.104 1.00 85.31 100 ILE A CA 1
ATOM 814 C C . ILE A 1 100 ? 13.620 -3.365 -36.534 1.00 85.31 100 ILE A C 1
ATOM 816 O O . ILE A 1 100 ? 14.649 -3.884 -36.960 1.00 85.31 100 ILE A O 1
ATOM 820 N N . ALA A 1 101 ? 12.473 -4.045 -36.438 1.00 89.06 101 ALA A N 1
ATOM 821 C CA . ALA A 1 101 ? 12.376 -5.467 -36.754 1.00 89.06 101 ALA A CA 1
ATOM 822 C C . ALA A 1 101 ? 12.517 -5.711 -38.261 1.00 89.06 101 ALA A C 1
ATOM 824 O O . ALA A 1 101 ? 13.309 -6.565 -38.666 1.00 89.06 101 ALA A O 1
ATOM 825 N N . SER A 1 102 ? 11.820 -4.924 -39.088 1.00 90.88 102 SER A N 1
ATOM 826 C CA . SER A 1 102 ? 11.990 -5.013 -40.541 1.00 90.88 102 SER A CA 1
ATOM 827 C C . SER A 1 102 ? 13.371 -4.540 -40.985 1.00 90.88 102 SER A C 1
ATOM 829 O O . SER A 1 102 ? 13.992 -5.209 -41.807 1.00 90.88 102 SER A O 1
ATOM 831 N N . GLU A 1 103 ? 13.915 -3.464 -40.403 1.00 89.06 103 GLU A N 1
ATOM 832 C CA . GLU A 1 103 ? 15.275 -3.015 -40.724 1.00 89.06 103 GLU A CA 1
ATOM 833 C C . GLU A 1 103 ? 16.322 -4.085 -40.374 1.00 89.06 103 GLU A C 1
ATOM 835 O O . GLU A 1 103 ? 17.227 -4.341 -41.166 1.00 89.06 103 GLU A O 1
ATOM 840 N N . THR A 1 104 ? 16.171 -4.758 -39.230 1.00 91.00 104 THR A N 1
ATOM 841 C CA . THR A 1 104 ? 17.049 -5.864 -38.822 1.00 91.00 104 THR A CA 1
ATOM 842 C C . THR A 1 104 ? 16.948 -7.038 -39.794 1.00 91.00 104 THR A C 1
ATOM 844 O O . THR A 1 104 ? 17.979 -7.553 -40.217 1.00 91.00 104 THR A O 1
ATOM 847 N N . HIS A 1 105 ? 15.733 -7.428 -40.196 1.00 94.06 105 HIS A N 1
ATOM 848 C CA . HIS A 1 105 ? 15.527 -8.509 -41.164 1.00 94.06 105 HIS A CA 1
ATOM 849 C C . HIS A 1 105 ? 16.176 -8.197 -42.518 1.00 94.06 105 HIS A C 1
ATOM 851 O O . HIS A 1 105 ? 16.912 -9.019 -43.052 1.00 94.06 105 HIS A O 1
ATOM 857 N N . VAL A 1 106 ? 15.954 -6.992 -43.054 1.00 94.75 106 VAL A N 1
ATOM 858 C CA . VAL A 1 106 ? 16.536 -6.561 -44.336 1.00 94.75 106 VAL A CA 1
ATOM 859 C C . VAL A 1 106 ? 18.064 -6.543 -44.272 1.00 94.75 106 VAL A C 1
ATOM 861 O O . VAL A 1 106 ? 18.728 -6.999 -45.197 1.00 94.75 106 VAL A O 1
ATOM 864 N N . VAL A 1 107 ? 18.646 -6.031 -43.183 1.00 92.75 107 VAL A N 1
ATOM 865 C CA . VAL A 1 107 ? 20.108 -6.018 -43.007 1.00 92.75 107 VAL A CA 1
ATOM 866 C C . VAL A 1 107 ? 20.662 -7.441 -42.908 1.00 92.75 107 VAL A C 1
ATOM 868 O O . VAL A 1 107 ? 21.706 -7.713 -43.496 1.00 92.75 107 VAL A O 1
ATOM 871 N N . GLN A 1 108 ? 19.968 -8.348 -42.218 1.00 94.56 108 GLN A N 1
ATOM 872 C CA . GLN A 1 108 ? 20.372 -9.749 -42.115 1.00 94.56 108 GLN A CA 1
ATOM 873 C C . GLN A 1 108 ? 20.349 -10.445 -43.483 1.00 94.56 108 GLN A C 1
ATOM 875 O O . GLN A 1 108 ? 21.332 -11.072 -43.862 1.00 94.56 108 GLN A O 1
ATOM 880 N N . GLU A 1 109 ? 19.293 -10.249 -44.272 1.00 95.06 109 GLU A N 1
ATOM 881 C CA . GLU A 1 109 ? 19.182 -10.792 -45.632 1.00 95.06 109 GLU A CA 1
ATOM 882 C C . GLU A 1 109 ? 20.304 -10.278 -46.558 1.00 95.06 109 GLU A C 1
ATOM 884 O O . GLU A 1 109 ? 20.870 -11.027 -47.359 1.00 95.06 109 GLU A O 1
ATOM 889 N N . LEU A 1 110 ? 20.697 -9.007 -46.415 1.00 92.50 110 LEU A N 1
ATOM 890 C CA . LEU A 1 110 ? 21.835 -8.429 -47.142 1.00 92.50 110 LEU A CA 1
ATOM 891 C C . LEU A 1 110 ? 23.191 -9.019 -46.719 1.00 92.50 110 LEU A C 1
ATOM 893 O O . LEU A 1 110 ? 24.116 -9.060 -47.528 1.00 92.50 110 LEU A O 1
ATOM 897 N N . ILE A 1 111 ? 23.329 -9.456 -45.466 1.00 92.25 111 ILE A N 1
ATOM 898 C CA . ILE A 1 111 ? 24.533 -10.141 -44.976 1.00 92.25 111 ILE A CA 1
ATOM 899 C C . ILE A 1 111 ? 24.561 -11.579 -45.500 1.00 92.25 111 ILE A C 1
ATOM 901 O O . ILE A 1 111 ? 25.589 -12.018 -46.010 1.00 92.25 111 ILE A O 1
ATOM 905 N N . ASP A 1 112 ? 23.434 -12.286 -45.438 1.00 92.62 112 ASP A N 1
ATOM 906 C CA . ASP A 1 112 ? 23.330 -13.693 -45.838 1.00 92.62 112 ASP A CA 1
ATOM 907 C C . ASP A 1 112 ? 23.464 -13.878 -47.360 1.00 92.62 112 ASP A C 1
ATOM 909 O O . ASP A 1 112 ? 23.985 -14.889 -47.831 1.00 92.62 112 ASP A O 1
ATOM 913 N N . SER A 1 113 ? 23.046 -12.881 -48.145 1.00 91.88 113 SER A N 1
ATOM 914 C CA . SER A 1 113 ? 23.209 -12.861 -49.606 1.00 91.88 113 SER A CA 1
ATOM 915 C C . SER A 1 113 ? 24.632 -12.524 -50.077 1.00 91.88 113 SER A C 1
ATOM 917 O O . SER A 1 113 ? 24.907 -12.555 -51.282 1.00 91.88 113 SER A O 1
ATOM 919 N N . TYR A 1 114 ? 25.561 -12.213 -49.167 1.00 88.12 114 TYR A N 1
ATOM 920 C CA . TYR A 1 114 ? 26.925 -11.848 -49.528 1.00 88.12 114 TYR A CA 1
ATOM 921 C C . TYR A 1 114 ? 27.761 -13.052 -49.993 1.00 88.12 114 TYR A C 1
ATOM 923 O O . TYR A 1 114 ? 27.912 -14.048 -49.287 1.00 88.12 114 TYR A O 1
ATOM 931 N N . VAL A 1 115 ? 28.397 -12.921 -51.163 1.00 85.19 115 VAL A N 1
ATOM 932 C CA . VAL A 1 115 ? 29.318 -13.930 -51.710 1.00 85.19 115 VAL A CA 1
ATOM 933 C C . VAL A 1 115 ? 30.772 -13.447 -51.585 1.00 85.19 115 VAL A C 1
ATOM 935 O O . VAL A 1 115 ? 31.109 -12.400 -52.150 1.00 85.19 115 VAL A O 1
ATOM 938 N N . PRO A 1 116 ? 31.662 -14.201 -50.905 1.00 81.31 116 PRO A N 1
ATOM 939 C CA . PRO A 1 116 ? 33.063 -13.825 -50.739 1.00 81.31 116 PRO A CA 1
ATOM 940 C C . PRO A 1 116 ? 33.808 -13.622 -52.064 1.00 81.31 116 PRO A C 1
ATOM 942 O O . PRO A 1 116 ? 33.723 -14.428 -52.993 1.00 81.31 116 PRO A O 1
ATOM 945 N N . GLN A 1 117 ? 34.600 -12.551 -52.141 1.00 74.25 117 GLN A N 1
ATOM 946 C CA . GLN A 1 117 ? 35.442 -12.275 -53.305 1.00 74.25 117 GLN A CA 1
ATOM 947 C C . GLN A 1 117 ? 36.674 -13.188 -53.342 1.00 74.25 117 GLN A C 1
ATOM 949 O O . GLN A 1 117 ? 37.309 -13.433 -52.320 1.00 74.25 117 GLN A O 1
ATOM 954 N N . LYS A 1 118 ? 37.075 -13.611 -54.550 1.00 73.88 118 LYS A N 1
ATOM 955 C CA . LYS A 1 118 ? 38.283 -14.426 -54.792 1.00 73.88 118 LYS A CA 1
ATOM 956 C C . LYS A 1 118 ? 39.588 -13.743 -54.337 1.00 73.88 118 LYS A C 1
ATOM 958 O O . LYS A 1 118 ? 40.532 -14.438 -53.983 1.00 73.88 118 LYS A O 1
ATOM 963 N N . TRP A 1 119 ? 39.622 -12.407 -54.334 1.00 70.38 119 TRP A N 1
ATOM 964 C CA . TRP A 1 119 ? 40.740 -11.576 -53.865 1.00 70.38 119 TRP A CA 1
ATOM 965 C C . TRP A 1 119 ? 40.199 -10.466 -52.947 1.00 70.38 119 TRP A C 1
ATOM 967 O O . TRP A 1 119 ? 39.842 -9.391 -53.438 1.00 70.38 119 TRP A O 1
ATOM 977 N N . PRO A 1 120 ? 40.026 -10.732 -51.640 1.00 71.88 120 PRO A N 1
ATOM 978 C CA . PRO A 1 120 ? 39.426 -9.770 -50.722 1.00 71.88 120 PRO A CA 1
ATOM 979 C C . PRO A 1 120 ? 40.359 -8.576 -50.476 1.00 71.88 120 PRO A C 1
ATOM 981 O O . PRO A 1 120 ? 41.565 -8.745 -50.312 1.00 71.88 120 PRO A O 1
ATOM 984 N N . CYS A 1 121 ? 39.793 -7.367 -50.409 1.00 76.62 121 CYS A N 1
ATOM 985 C CA . CYS A 1 121 ? 40.532 -6.179 -49.977 1.00 76.62 121 CYS A CA 1
ATOM 986 C C . CYS A 1 121 ? 41.044 -6.361 -48.532 1.00 76.62 121 CYS A C 1
ATOM 988 O O . CYS A 1 121 ? 40.380 -6.995 -47.705 1.00 76.62 121 CYS A O 1
ATOM 990 N N . LYS A 1 122 ? 42.189 -5.756 -48.202 1.00 76.69 122 LYS A N 1
ATOM 991 C CA . LYS A 1 122 ? 42.767 -5.813 -46.854 1.00 76.69 122 LYS A CA 1
ATOM 992 C C . LYS A 1 122 ? 41.963 -4.935 -45.889 1.00 76.69 122 LYS A C 1
ATOM 994 O O . LYS A 1 122 ? 41.645 -3.790 -46.200 1.00 76.69 122 LYS A O 1
ATOM 999 N N . TYR A 1 123 ? 41.638 -5.456 -44.708 1.00 72.56 123 TYR A N 1
ATOM 1000 C CA . TYR A 1 123 ? 41.019 -4.668 -43.640 1.00 72.56 123 TYR A CA 1
ATOM 1001 C C . TYR A 1 123 ? 42.092 -4.143 -42.689 1.00 72.56 123 TYR A C 1
ATOM 1003 O O . TYR A 1 123 ? 42.857 -4.928 -42.126 1.00 72.56 123 TYR A O 1
ATOM 1011 N N . ASN A 1 124 ? 42.142 -2.827 -42.500 1.00 74.50 124 ASN A N 1
ATOM 1012 C CA . ASN A 1 124 ? 42.997 -2.215 -41.496 1.00 74.50 124 ASN A CA 1
ATOM 1013 C C . ASN A 1 124 ? 42.253 -2.211 -40.150 1.00 74.50 124 ASN A C 1
ATOM 1015 O O . ASN A 1 124 ? 41.265 -1.492 -39.978 1.00 74.50 124 ASN A O 1
ATOM 1019 N N . TYR A 1 125 ? 42.720 -3.033 -39.206 1.00 70.12 125 TYR A N 1
ATOM 1020 C CA . TYR A 1 125 ? 42.117 -3.165 -37.877 1.00 70.12 125 TYR A CA 1
ATOM 1021 C C . TYR A 1 125 ? 42.326 -1.922 -36.998 1.00 70.12 125 TYR A C 1
ATOM 1023 O O . TYR A 1 125 ? 41.524 -1.688 -36.100 1.00 70.12 125 TYR A O 1
ATOM 1031 N N . GLU A 1 126 ? 43.348 -1.108 -37.272 1.00 67.69 126 GLU A N 1
ATOM 1032 C CA . GLU A 1 126 ? 43.683 0.093 -36.493 1.00 67.69 126 GLU A CA 1
ATOM 1033 C C . GLU A 1 126 ? 42.824 1.288 -36.908 1.00 67.69 126 GLU A C 1
ATOM 1035 O O . GLU A 1 126 ? 42.314 2.020 -36.063 1.00 67.69 126 GLU A O 1
ATOM 1040 N N . LEU A 1 127 ? 42.617 1.465 -38.216 1.00 70.75 127 LEU A N 1
ATOM 1041 C CA . LEU A 1 127 ? 41.796 2.553 -38.758 1.00 70.75 127 LEU A CA 1
ATOM 1042 C C . LEU A 1 127 ? 40.316 2.173 -38.881 1.00 70.75 127 LEU A C 1
ATOM 1044 O O . LEU A 1 127 ? 39.463 3.044 -39.048 1.00 70.75 127 LEU A O 1
ATOM 1048 N N . GLY A 1 128 ? 39.995 0.877 -38.837 1.00 66.81 128 GLY A N 1
ATOM 1049 C CA . GLY A 1 128 ? 38.644 0.375 -39.066 1.00 66.81 128 GLY A CA 1
ATOM 1050 C C . GLY A 1 128 ? 38.140 0.660 -40.484 1.00 66.81 128 GLY A C 1
ATOM 1051 O O . GLY A 1 128 ? 36.933 0.824 -40.689 1.00 66.81 128 GLY A O 1
ATOM 1052 N N . ILE A 1 129 ? 39.043 0.744 -41.461 1.00 67.62 129 ILE A N 1
ATOM 1053 C CA . ILE A 1 129 ? 38.743 1.035 -42.867 1.00 67.62 129 ILE A CA 1
ATOM 1054 C C . ILE A 1 129 ? 39.303 -0.102 -43.730 1.00 67.62 129 ILE A C 1
ATOM 1056 O O . ILE A 1 129 ? 40.338 -0.691 -43.424 1.00 67.62 129 ILE A O 1
ATOM 1060 N N . MET A 1 130 ? 38.595 -0.439 -44.808 1.00 69.62 130 MET A N 1
ATOM 1061 C CA . MET A 1 130 ? 39.091 -1.367 -45.826 1.00 69.62 130 MET A CA 1
ATOM 1062 C C . MET A 1 130 ? 40.009 -0.614 -46.791 1.00 69.62 130 MET A C 1
ATOM 1064 O O . MET A 1 130 ? 39.576 0.341 -47.436 1.00 69.62 130 MET A O 1
ATOM 1068 N N . GLU A 1 131 ? 41.247 -1.068 -46.930 1.00 69.50 131 GLU A N 1
ATOM 1069 C CA . GLU A 1 131 ? 42.197 -0.538 -47.901 1.00 69.50 131 GLU A CA 1
ATOM 1070 C C . GLU A 1 131 ? 42.091 -1.353 -49.193 1.00 69.50 131 GLU A C 1
ATOM 1072 O O . GLU A 1 131 ? 42.322 -2.565 -49.225 1.00 69.50 131 GLU A O 1
ATOM 1077 N N . CYS A 1 132 ? 41.695 -0.684 -50.274 1.00 68.81 132 CYS A N 1
ATOM 1078 C CA . CYS A 1 132 ? 41.681 -1.281 -51.604 1.00 68.81 132 CYS A CA 1
ATOM 1079 C C . CYS A 1 132 ? 43.075 -1.094 -52.223 1.00 68.81 132 CYS A C 1
ATOM 1081 O O . CYS A 1 132 ? 43.372 -0.032 -52.768 1.00 68.81 132 CYS A O 1
ATOM 1083 N N . ASP A 1 133 ? 43.947 -2.095 -52.093 1.00 67.25 133 ASP A N 1
ATOM 1084 C CA . ASP A 1 133 ? 45.276 -2.094 -52.715 1.00 67.25 133 ASP A CA 1
ATOM 1085 C C . ASP A 1 133 ? 45.222 -2.471 -54.213 1.00 67.25 133 ASP A C 1
ATOM 1087 O O . ASP A 1 133 ? 44.155 -2.657 -54.800 1.00 67.25 133 ASP A O 1
ATOM 1091 N N . GLY A 1 134 ? 46.387 -2.549 -54.870 1.00 61.44 134 GLY A N 1
ATOM 1092 C CA . GLY A 1 134 ? 46.498 -2.917 -56.291 1.00 61.44 134 GLY A CA 1
ATOM 1093 C C . GLY A 1 134 ? 46.086 -4.350 -56.636 1.00 61.44 134 GLY A C 1
ATOM 1094 O O . GLY A 1 134 ? 46.000 -4.668 -57.816 1.00 61.44 134 GLY A O 1
ATOM 1095 N N . HIS A 1 135 ? 45.819 -5.199 -55.643 1.00 64.38 135 HIS A N 1
ATOM 1096 C CA . HIS A 1 135 ? 45.402 -6.584 -55.844 1.00 64.38 135 HIS A CA 1
ATOM 1097 C C . HIS A 1 135 ? 43.896 -6.784 -55.610 1.00 64.38 135 HIS A C 1
ATOM 1099 O O . HIS A 1 135 ? 43.375 -7.868 -55.880 1.00 64.38 135 HIS A O 1
ATOM 1105 N N . CYS A 1 136 ? 43.172 -5.752 -55.154 1.00 70.81 136 CYS A N 1
ATOM 1106 C CA . CYS A 1 136 ? 41.732 -5.834 -54.946 1.00 70.81 136 CYS A CA 1
ATOM 1107 C C . CYS A 1 136 ? 40.935 -5.515 -56.223 1.00 70.81 136 CYS A C 1
ATOM 1109 O O . CYS A 1 136 ? 41.088 -4.458 -56.837 1.00 70.81 136 CYS A O 1
ATOM 1111 N N . LYS A 1 137 ? 39.977 -6.390 -56.561 1.00 65.12 137 LYS A N 1
ATOM 1112 C CA . LYS A 1 137 ? 39.091 -6.283 -57.743 1.00 65.12 137 LYS A CA 1
ATOM 1113 C C . LYS A 1 137 ? 38.275 -4.979 -57.804 1.00 65.12 137 LYS A C 1
ATOM 1115 O O . LYS A 1 137 ? 37.794 -4.594 -58.863 1.00 65.12 137 LYS A O 1
ATOM 1120 N N . SER A 1 138 ? 38.117 -4.304 -56.668 1.00 64.62 138 SER A N 1
ATOM 1121 C CA . SER A 1 138 ? 37.306 -3.090 -56.516 1.00 64.62 138 SER A CA 1
ATOM 1122 C C . SER A 1 138 ? 38.017 -1.802 -56.954 1.00 64.62 138 SER A C 1
ATOM 1124 O O . SER A 1 138 ? 37.410 -0.739 -56.903 1.00 64.62 138 SER A O 1
ATOM 1126 N N . ARG A 1 139 ? 39.300 -1.867 -57.341 1.00 63.78 139 ARG A N 1
ATOM 1127 C CA . ARG A 1 139 ? 40.091 -0.689 -57.735 1.00 63.78 139 ARG A CA 1
ATOM 1128 C C . ARG A 1 139 ? 39.866 -0.257 -59.189 1.00 63.78 139 ARG A C 1
ATOM 1130 O O . ARG A 1 139 ? 39.942 0.932 -59.476 1.00 63.78 139 ARG A O 1
ATOM 1137 N N . ASP A 1 140 ? 39.573 -1.202 -60.080 1.00 59.69 140 ASP A N 1
ATOM 1138 C CA . ASP A 1 140 ? 39.545 -0.965 -61.534 1.00 59.69 140 ASP A CA 1
ATOM 1139 C C . ASP A 1 140 ? 38.199 -0.453 -62.072 1.00 59.69 140 ASP A C 1
ATOM 1141 O O . ASP A 1 140 ? 38.060 -0.182 -63.263 1.00 59.69 140 ASP A O 1
ATOM 1145 N N . LEU A 1 141 ? 37.185 -0.303 -61.220 1.00 58.25 141 LEU A N 1
ATOM 1146 C CA . LEU A 1 141 ? 35.846 0.118 -61.622 1.00 58.25 141 LEU A CA 1
ATOM 1147 C C . LEU A 1 141 ? 35.324 1.141 -60.607 1.00 58.25 141 LEU A C 1
ATOM 1149 O O . LEU A 1 141 ? 35.581 1.003 -59.416 1.00 58.25 141 LEU A O 1
ATOM 1153 N N . TYR A 1 142 ? 34.531 2.127 -61.046 1.00 60.38 142 TYR A N 1
ATOM 1154 C CA . TYR A 1 142 ? 33.740 3.043 -60.193 1.00 60.38 142 TYR A CA 1
ATOM 1155 C C . TYR A 1 142 ? 32.664 2.310 -59.347 1.00 60.38 142 TYR A C 1
ATOM 1157 O O . TYR A 1 142 ? 31.595 2.843 -59.056 1.00 60.38 142 TYR A O 1
ATOM 1165 N N . VAL A 1 143 ? 32.910 1.053 -58.989 1.00 65.88 143 VAL A N 1
ATOM 1166 C CA . VAL A 1 143 ? 32.017 0.138 -58.294 1.00 65.88 143 VAL A CA 1
ATOM 1167 C C . VAL A 1 143 ? 32.422 0.123 -56.826 1.00 65.88 143 VAL A C 1
ATOM 1169 O O . VAL A 1 143 ? 33.569 -0.155 -56.480 1.00 65.88 143 VAL A O 1
ATOM 1172 N N . VAL A 1 144 ? 31.466 0.424 -55.947 1.00 68.31 144 VAL A N 1
ATOM 1173 C CA . VAL A 1 144 ? 31.655 0.329 -54.496 1.00 68.31 144 VAL A CA 1
ATOM 1174 C C . VAL A 1 144 ? 31.999 -1.119 -54.141 1.00 68.31 144 VAL A C 1
ATOM 1176 O O . VAL A 1 144 ? 31.314 -2.044 -54.567 1.00 68.31 144 VAL A O 1
ATOM 1179 N N . CYS A 1 145 ? 33.083 -1.320 -53.388 1.00 75.38 145 CYS A N 1
ATOM 1180 C CA . CYS A 1 145 ? 33.556 -2.647 -52.998 1.00 75.38 145 CYS A CA 1
ATOM 1181 C C . CYS A 1 145 ? 32.464 -3.420 -52.224 1.00 75.38 145 CYS A C 1
ATOM 1183 O O . CYS A 1 145 ? 32.108 -3.000 -51.120 1.00 75.38 145 CYS A O 1
ATOM 1185 N N . PRO A 1 146 ? 32.005 -4.591 -52.711 1.00 79.75 146 PRO A N 1
ATOM 1186 C CA . PRO A 1 146 ? 30.989 -5.391 -52.018 1.00 79.75 146 PRO A CA 1
ATOM 1187 C C . PRO A 1 146 ? 31.380 -5.794 -50.586 1.00 79.75 146 PRO A C 1
ATOM 1189 O O . PRO A 1 146 ? 30.532 -5.867 -49.703 1.00 79.75 146 PRO A O 1
ATOM 1192 N N . GLN A 1 147 ? 32.678 -5.999 -50.330 1.00 79.69 147 GLN A N 1
ATOM 1193 C CA . GLN A 1 147 ? 33.200 -6.330 -48.998 1.00 79.69 147 GLN A CA 1
ATOM 1194 C C . GLN A 1 147 ? 33.042 -5.150 -48.022 1.00 79.69 147 GLN A C 1
ATOM 1196 O O . GLN A 1 147 ? 32.770 -5.357 -46.842 1.00 79.69 147 GLN A O 1
ATOM 1201 N N . ILE A 1 148 ? 33.190 -3.908 -48.503 1.00 78.19 148 ILE A N 1
ATOM 1202 C CA . ILE A 1 148 ? 32.956 -2.707 -47.690 1.00 78.19 148 ILE A CA 1
ATOM 1203 C C . ILE A 1 148 ? 31.491 -2.648 -47.271 1.00 78.19 148 ILE A C 1
ATOM 1205 O O . ILE A 1 148 ? 31.201 -2.392 -46.104 1.00 78.19 148 ILE A O 1
ATOM 1209 N N . ASP A 1 149 ? 30.575 -2.892 -48.204 1.00 83.69 149 ASP A N 1
ATOM 1210 C CA . ASP A 1 149 ? 29.147 -2.831 -47.913 1.00 83.69 149 ASP A CA 1
ATOM 1211 C C . ASP A 1 149 ? 28.709 -3.965 -46.986 1.00 83.69 149 ASP A C 1
ATOM 1213 O O . ASP A 1 149 ? 27.975 -3.701 -46.037 1.00 83.69 149 ASP A O 1
ATOM 1217 N N . HIS A 1 150 ? 29.256 -5.172 -47.145 1.00 86.19 150 HIS A N 1
ATOM 1218 C CA . HIS A 1 150 ? 29.056 -6.267 -46.196 1.00 86.19 150 HIS A CA 1
ATOM 1219 C C . HIS A 1 150 ? 29.489 -5.888 -44.767 1.00 86.19 150 HIS A C 1
ATOM 1221 O O . HIS A 1 150 ? 28.694 -5.987 -43.833 1.00 86.19 150 HIS A O 1
ATOM 1227 N N . PHE A 1 151 ? 30.706 -5.359 -44.575 1.00 84.69 151 PHE A N 1
ATOM 1228 C CA . PHE A 1 151 ? 31.149 -4.911 -43.247 1.00 84.69 151 PHE A CA 1
ATOM 1229 C C . PHE A 1 151 ? 30.332 -3.731 -42.706 1.00 84.69 151 PHE A C 1
ATOM 1231 O O . PHE A 1 151 ? 30.102 -3.647 -41.498 1.00 84.69 151 PHE A O 1
ATOM 1238 N N . LYS A 1 152 ? 29.857 -2.826 -43.571 1.00 85.69 152 LYS A N 1
ATOM 1239 C CA . LYS A 1 152 ? 28.915 -1.773 -43.164 1.00 85.69 152 LYS A CA 1
ATOM 1240 C C . LYS A 1 152 ? 27.601 -2.371 -42.663 1.00 85.69 152 LYS A C 1
ATOM 1242 O O . LYS A 1 152 ? 27.122 -1.920 -41.627 1.00 85.69 152 LYS A O 1
ATOM 1247 N N . GLN A 1 153 ? 27.042 -3.378 -43.341 1.00 89.62 153 GLN A N 1
ATOM 1248 C CA . GLN A 1 153 ? 25.819 -4.050 -42.886 1.00 89.62 153 GLN A CA 1
ATOM 1249 C C . GLN A 1 153 ? 26.037 -4.780 -41.559 1.00 89.62 153 GLN A C 1
ATOM 1251 O O . GLN A 1 153 ? 25.229 -4.626 -40.649 1.00 89.62 153 GLN A O 1
ATOM 1256 N N . GLN A 1 154 ? 27.164 -5.478 -41.386 1.00 89.25 154 GLN A N 1
ATOM 1257 C CA . GLN A 1 154 ? 27.510 -6.104 -40.105 1.00 89.25 154 GLN A CA 1
ATOM 1258 C C . GLN A 1 154 ? 27.602 -5.079 -38.967 1.00 89.25 154 GLN A C 1
ATOM 1260 O O . GLN A 1 154 ? 27.037 -5.284 -37.894 1.00 89.25 154 GLN A O 1
ATOM 1265 N N . ARG A 1 155 ? 28.258 -3.935 -39.198 1.00 85.94 155 ARG A N 1
ATOM 1266 C CA . ARG A 1 155 ? 28.302 -2.843 -38.211 1.00 85.94 155 ARG A CA 1
ATOM 1267 C C . ARG A 1 155 ? 26.915 -2.289 -37.916 1.00 85.94 155 ARG A C 1
ATOM 1269 O O . ARG A 1 155 ? 26.593 -2.072 -36.753 1.00 85.94 155 ARG A O 1
ATOM 1276 N N . LYS A 1 156 ? 26.091 -2.101 -38.946 1.00 87.50 156 LYS A N 1
ATOM 1277 C CA . LYS A 1 156 ? 24.714 -1.629 -38.803 1.00 87.50 156 LYS A CA 1
ATOM 1278 C C . LYS A 1 156 ? 23.875 -2.598 -37.967 1.00 87.50 156 LYS A C 1
ATOM 1280 O O . LYS A 1 156 ? 23.151 -2.156 -37.082 1.00 87.50 156 LYS A O 1
ATOM 1285 N N . LEU A 1 157 ? 24.022 -3.907 -38.178 1.00 90.69 157 LEU A N 1
ATOM 1286 C CA . LEU A 1 157 ? 23.365 -4.936 -37.370 1.00 90.69 157 LEU A CA 1
ATOM 1287 C C . LEU A 1 157 ? 23.788 -4.846 -35.896 1.00 90.69 157 LEU A C 1
ATOM 1289 O O . LEU A 1 157 ? 22.936 -4.823 -35.007 1.00 90.69 157 LEU A O 1
ATOM 1293 N N . LEU A 1 158 ? 25.092 -4.706 -35.631 1.00 87.88 158 LEU A N 1
ATOM 1294 C CA . LEU A 1 158 ? 25.603 -4.510 -34.272 1.00 87.88 158 LEU A CA 1
ATOM 1295 C C . LEU A 1 158 ? 25.031 -3.228 -33.644 1.00 87.88 158 LEU A C 1
ATOM 1297 O O . LEU A 1 158 ? 24.573 -3.256 -32.506 1.00 87.88 158 LEU A O 1
ATOM 1301 N N . GLN A 1 159 ? 24.953 -2.123 -34.386 1.00 84.56 159 GLN A N 1
ATOM 1302 C CA . GLN A 1 159 ? 24.354 -0.868 -33.913 1.00 84.56 159 GLN A CA 1
ATOM 1303 C C . GLN A 1 159 ? 22.856 -1.001 -33.600 1.00 84.56 159 GLN A C 1
ATOM 1305 O O . GLN A 1 159 ? 22.389 -0.443 -32.604 1.00 84.56 159 GLN A O 1
ATOM 1310 N N . LEU A 1 160 ? 22.098 -1.759 -34.401 1.00 87.62 160 LEU A N 1
ATOM 1311 C CA . LEU A 1 160 ? 20.694 -2.071 -34.113 1.00 87.62 160 LEU A CA 1
ATOM 1312 C C . LEU A 1 160 ? 20.565 -2.912 -32.835 1.00 87.62 160 LEU A C 1
ATOM 1314 O O . LEU A 1 160 ? 19.699 -2.634 -32.006 1.00 87.62 160 LEU A O 1
ATOM 1318 N N . SER A 1 161 ? 21.478 -3.861 -32.602 1.00 86.75 161 SER A N 1
ATOM 1319 C CA . SER A 1 161 ? 21.496 -4.638 -31.353 1.00 86.75 161 SER A CA 1
ATOM 1320 C C . SER A 1 161 ? 21.825 -3.792 -30.113 1.00 86.75 161 SER A C 1
ATOM 1322 O O . SER A 1 161 ? 21.462 -4.165 -28.999 1.00 86.75 161 SER A O 1
ATOM 1324 N N . MET A 1 162 ? 22.445 -2.617 -30.295 1.00 85.19 162 MET A N 1
ATOM 1325 C CA . MET A 1 162 ? 22.777 -1.696 -29.204 1.00 85.19 162 MET A CA 1
ATOM 1326 C C . MET A 1 162 ? 21.601 -0.810 -28.755 1.00 85.19 162 MET A C 1
ATOM 1328 O O . MET A 1 162 ? 21.700 -0.123 -27.736 1.00 85.19 162 MET A O 1
ATOM 1332 N N . ILE A 1 163 ? 20.465 -0.823 -29.464 1.00 85.00 163 ILE A N 1
ATOM 1333 C CA . ILE A 1 163 ? 19.295 0.020 -29.154 1.00 85.00 163 ILE A CA 1
ATOM 1334 C C . ILE A 1 163 ? 18.806 -0.120 -27.696 1.00 85.00 163 ILE A C 1
ATOM 1336 O O . ILE A 1 163 ? 18.596 0.916 -27.057 1.00 85.00 163 ILE A O 1
ATOM 1340 N N . PRO A 1 164 ? 18.685 -1.329 -27.106 1.00 85.88 164 PRO A N 1
ATOM 1341 C CA . PRO A 1 164 ? 18.236 -1.491 -25.720 1.00 85.88 164 PRO A CA 1
ATOM 1342 C C . PRO A 1 164 ? 19.133 -0.789 -24.686 1.00 85.88 164 PRO A C 1
ATOM 1344 O O . PRO A 1 164 ? 18.656 -0.376 -23.626 1.00 85.88 164 PRO A O 1
ATOM 1347 N N . PHE A 1 165 ? 20.418 -0.579 -24.998 1.00 86.75 165 PHE A N 1
ATOM 1348 C CA . PHE A 1 165 ? 21.370 0.085 -24.103 1.00 86.75 165 PHE A CA 1
ATOM 1349 C C . PHE A 1 165 ? 21.167 1.602 -24.010 1.00 86.75 165 PHE A C 1
ATOM 1351 O O . PHE A 1 165 ? 21.687 2.227 -23.089 1.00 86.75 165 PHE A O 1
ATOM 1358 N N . ARG A 1 166 ? 20.351 2.219 -24.877 1.00 88.50 166 ARG A N 1
ATOM 1359 C CA . ARG A 1 166 ? 20.009 3.654 -24.790 1.00 88.50 166 ARG A CA 1
ATOM 1360 C C . ARG A 1 166 ? 19.337 4.024 -23.477 1.00 88.50 166 ARG A C 1
ATOM 1362 O O . ARG A 1 166 ? 19.559 5.110 -22.946 1.00 88.50 166 ARG A O 1
ATOM 1369 N N . ARG A 1 167 ? 18.537 3.111 -22.921 1.00 88.25 167 ARG A N 1
ATOM 1370 C CA . ARG A 1 167 ? 17.956 3.298 -21.589 1.00 88.25 167 ARG A CA 1
ATOM 1371 C C . ARG A 1 167 ? 19.051 3.380 -20.530 1.00 88.25 167 ARG A C 1
ATOM 1373 O O . ARG A 1 167 ? 18.974 4.238 -19.656 1.00 88.25 167 ARG A O 1
ATOM 1380 N N . LEU A 1 168 ? 20.059 2.514 -20.621 1.00 87.56 168 LEU A N 1
ATOM 1381 C CA . LEU A 1 168 ? 21.197 2.534 -19.711 1.00 87.56 168 LEU A CA 1
ATOM 1382 C C . LEU A 1 168 ? 22.004 3.824 -19.895 1.00 87.56 168 LEU A C 1
ATOM 1384 O O . LEU A 1 168 ? 22.289 4.473 -18.901 1.00 87.56 168 LEU A O 1
ATOM 1388 N N . ALA A 1 169 ? 22.235 4.274 -21.132 1.00 87.19 169 ALA A N 1
ATOM 1389 C CA . ALA A 1 169 ? 22.922 5.537 -21.430 1.00 87.19 169 ALA A CA 1
ATOM 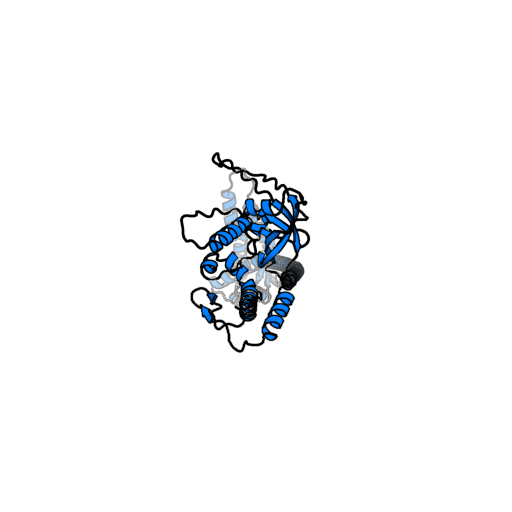1390 C C . ALA A 1 169 ? 22.193 6.759 -20.844 1.00 87.19 169 ALA A C 1
ATOM 1392 O O . ALA A 1 169 ? 22.799 7.687 -20.303 1.00 87.19 169 ALA A O 1
ATOM 1393 N N . LEU A 1 170 ? 20.857 6.746 -20.877 1.00 87.44 170 LEU A N 1
ATOM 1394 C CA . LEU A 1 170 ? 20.060 7.786 -20.238 1.00 87.44 170 LEU A CA 1
ATOM 1395 C C . LEU A 1 170 ? 20.163 7.754 -18.706 1.00 87.44 170 LEU A C 1
ATOM 1397 O O . LEU A 1 170 ? 20.028 8.819 -18.105 1.00 87.44 170 LEU A O 1
ATOM 1401 N N . MET A 1 171 ? 20.436 6.602 -18.078 1.00 84.88 171 MET A N 1
ATOM 1402 C CA . MET A 1 171 ? 20.557 6.420 -16.614 1.00 84.88 171 MET A CA 1
ATOM 1403 C C . MET A 1 171 ? 21.985 6.554 -16.073 1.00 84.88 171 MET A C 1
ATOM 1405 O O . MET A 1 171 ? 22.180 7.126 -15.003 1.00 84.88 171 MET A O 1
ATOM 1409 N N . ASP A 1 172 ? 22.988 6.201 -16.871 1.00 87.12 172 ASP A N 1
ATOM 1410 C CA . ASP A 1 172 ? 24.409 6.435 -16.636 1.00 87.12 172 ASP A CA 1
ATOM 1411 C C . ASP A 1 172 ? 25.075 6.922 -17.946 1.00 87.12 172 ASP A C 1
ATOM 1413 O O . ASP A 1 172 ? 25.225 6.125 -18.869 1.00 87.12 172 ASP A O 1
ATOM 1417 N N . PRO A 1 173 ? 25.407 8.226 -18.105 1.00 85.00 173 PRO A N 1
ATOM 1418 C CA . PRO A 1 173 ? 25.896 8.752 -19.377 1.00 85.00 173 PRO A CA 1
ATOM 1419 C C . PRO A 1 173 ? 27.331 8.301 -19.641 1.00 85.00 173 PRO A C 1
ATOM 1421 O O . PRO A 1 173 ? 27.758 8.270 -20.793 1.00 85.00 173 PRO A O 1
ATOM 1424 N N . ASP A 1 174 ? 28.085 7.969 -18.594 1.00 83.69 174 ASP A N 1
ATOM 1425 C CA . ASP A 1 174 ? 29.524 7.754 -18.685 1.00 83.69 174 ASP A CA 1
ATOM 1426 C C . ASP A 1 174 ? 29.839 6.413 -19.368 1.00 83.69 174 ASP A C 1
ATOM 1428 O O . ASP A 1 174 ? 30.889 6.278 -19.996 1.00 83.69 174 ASP A O 1
ATOM 1432 N N . ILE A 1 175 ? 28.881 5.477 -19.413 1.00 82.31 175 ILE A N 1
ATOM 1433 C CA . ILE A 1 175 ? 28.980 4.231 -20.197 1.00 82.31 175 ILE A CA 1
ATOM 1434 C C . ILE A 1 175 ? 29.141 4.485 -21.706 1.00 82.31 175 ILE A C 1
ATOM 1436 O O . ILE A 1 175 ? 29.659 3.639 -22.434 1.00 82.31 175 ILE A O 1
ATOM 1440 N N . THR A 1 176 ? 28.686 5.647 -22.190 1.00 79.62 176 THR A N 1
ATOM 1441 C CA . THR A 1 176 ? 28.759 6.020 -23.614 1.00 79.62 176 THR A CA 1
ATOM 1442 C C . THR A 1 176 ? 30.129 6.554 -24.019 1.00 79.62 176 THR A C 1
ATOM 1444 O O . THR A 1 176 ? 30.356 6.875 -25.180 1.00 79.62 176 THR A O 1
ATOM 1447 N N . SER A 1 177 ? 31.072 6.628 -23.073 1.00 73.25 177 SER A N 1
ATOM 1448 C CA . SER A 1 177 ? 32.475 6.923 -23.374 1.00 73.25 177 SER A CA 1
ATOM 1449 C C . SER A 1 177 ? 33.158 5.796 -24.156 1.00 73.25 177 SER A C 1
ATOM 1451 O O . SER A 1 177 ? 34.058 6.073 -24.943 1.00 73.25 177 SER A O 1
ATOM 1453 N N . ILE A 1 178 ? 32.716 4.547 -23.959 1.00 70.75 178 ILE A N 1
ATOM 1454 C CA . ILE A 1 178 ? 33.321 3.348 -24.561 1.00 70.75 178 ILE A CA 1
ATOM 1455 C C . ILE A 1 178 ? 32.501 2.853 -25.759 1.00 70.75 178 ILE A C 1
ATOM 1457 O O . ILE A 1 178 ? 33.065 2.439 -26.768 1.00 70.75 178 ILE A O 1
ATOM 1461 N N . ASN A 1 179 ? 31.170 2.918 -25.672 1.00 68.44 179 ASN A N 1
ATOM 1462 C CA . ASN A 1 179 ? 30.264 2.468 -26.727 1.00 68.44 179 ASN A CA 1
ATOM 1463 C C . ASN A 1 179 ? 29.555 3.663 -27.361 1.00 68.44 179 ASN A C 1
ATOM 1465 O O . ASN A 1 179 ? 28.894 4.418 -26.649 1.00 68.44 179 ASN A O 1
ATOM 1469 N N . SER A 1 180 ? 29.628 3.799 -28.690 1.00 73.56 180 SER A N 1
ATOM 1470 C CA . SER A 1 180 ? 28.813 4.799 -29.383 1.00 73.56 180 SER A CA 1
ATOM 1471 C C . SER A 1 180 ? 27.377 4.298 -29.533 1.00 73.56 180 SER A C 1
ATOM 1473 O O . SER A 1 180 ? 27.094 3.405 -30.332 1.00 73.56 180 SER A O 1
ATOM 1475 N N . VAL A 1 181 ? 26.467 4.847 -28.730 1.00 78.81 181 VAL A N 1
ATOM 1476 C CA . VAL A 1 181 ? 25.057 4.431 -28.617 1.00 78.81 181 VAL A CA 1
ATOM 1477 C C . VAL A 1 181 ? 24.136 5.334 -29.453 1.00 78.81 181 VAL A C 1
ATOM 1479 O O . VAL A 1 181 ? 23.052 4.916 -29.883 1.00 78.81 181 VAL A O 1
ATOM 1482 N N . LEU A 1 182 ? 24.566 6.573 -29.705 1.00 74.00 182 LEU A N 1
ATOM 1483 C CA . LEU A 1 182 ? 23.862 7.564 -30.517 1.00 74.00 182 LEU A CA 1
ATOM 1484 C C . LEU A 1 182 ? 24.122 7.450 -32.016 1.00 74.00 182 LEU A C 1
ATOM 1486 O O . LEU A 1 182 ? 23.520 8.264 -32.701 1.00 74.00 182 LEU A O 1
ATOM 1490 N N . ASP A 1 183 ? 24.936 6.480 -32.472 1.00 64.81 183 ASP A N 1
ATOM 1491 C CA . ASP A 1 183 ? 25.256 6.124 -33.873 1.00 64.81 183 ASP A CA 1
ATOM 1492 C C . ASP A 1 183 ? 25.000 7.264 -34.863 1.00 64.81 183 ASP A C 1
ATOM 1494 O O . ASP A 1 183 ? 23.834 7.497 -35.131 1.00 64.81 183 ASP A O 1
ATOM 1498 N N . GLN A 1 184 ? 26.058 7.902 -35.395 1.00 57.44 184 GLN A N 1
ATOM 1499 C CA . GLN A 1 184 ? 26.194 9.061 -36.324 1.00 57.44 184 GLN A CA 1
ATOM 1500 C C . GLN A 1 184 ? 24.979 9.659 -37.086 1.00 57.44 184 GLN A C 1
ATOM 1502 O O . GLN A 1 184 ? 25.106 10.751 -37.633 1.00 57.44 184 GLN A O 1
ATOM 1507 N N . LYS A 1 185 ? 23.815 9.013 -37.150 1.00 60.47 185 LYS A N 1
ATOM 1508 C CA . LYS A 1 185 ? 22.481 9.574 -37.389 1.00 60.47 185 LYS A CA 1
ATOM 1509 C C . LYS A 1 185 ? 22.405 10.975 -36.780 1.00 60.47 185 LYS A C 1
ATOM 1511 O O . LYS A 1 185 ? 22.549 11.139 -35.574 1.00 60.47 185 LYS A O 1
ATOM 1516 N N . ASP A 1 186 ? 22.173 11.971 -37.633 1.00 64.75 186 ASP A N 1
ATOM 1517 C CA . ASP A 1 186 ? 22.144 13.414 -37.348 1.00 64.75 186 ASP A CA 1
ATOM 1518 C C . ASP A 1 186 ? 21.106 13.824 -36.277 1.00 64.75 186 ASP A C 1
ATOM 1520 O O . ASP A 1 186 ? 20.147 14.537 -36.556 1.00 64.75 186 ASP A O 1
ATOM 1524 N N . ILE A 1 187 ? 21.241 13.365 -35.037 1.00 68.75 187 ILE A N 1
ATOM 1525 C CA . ILE A 1 187 ? 20.392 13.742 -33.897 1.00 68.75 187 ILE A CA 1
ATOM 1526 C C . ILE A 1 187 ? 20.784 15.144 -33.416 1.00 68.75 187 ILE A C 1
ATOM 1528 O O . ILE A 1 187 ? 19.973 15.880 -32.850 1.00 68.75 187 ILE A O 1
ATOM 1532 N N . VAL A 1 188 ? 22.044 15.523 -33.650 1.00 62.56 188 VAL A N 1
ATOM 1533 C CA . VAL A 1 188 ? 22.621 16.804 -33.253 1.00 62.56 188 VAL A CA 1
ATOM 1534 C C . VAL A 1 188 ? 22.530 17.784 -34.413 1.00 62.56 188 VAL A C 1
ATOM 1536 O O . VAL A 1 188 ? 23.419 17.887 -35.259 1.00 62.56 188 VAL A O 1
ATOM 1539 N N . TYR A 1 189 ? 21.454 18.562 -34.430 1.00 66.25 189 TYR A N 1
ATOM 1540 C CA . TYR A 1 189 ? 21.341 19.674 -35.361 1.00 66.25 189 TYR A CA 1
ATOM 1541 C C . TYR A 1 189 ? 22.002 20.919 -34.776 1.00 66.25 189 TYR A C 1
ATOM 1543 O O . TYR A 1 189 ? 21.476 21.564 -33.870 1.00 66.25 189 TYR A O 1
ATOM 1551 N N . SER A 1 190 ? 23.151 21.304 -35.333 1.00 68.06 190 SER A N 1
ATOM 1552 C CA . SER A 1 190 ? 23.643 22.669 -35.147 1.00 68.06 190 SER A CA 1
ATOM 1553 C C . SER A 1 190 ? 22.666 23.657 -35.793 1.00 68.06 190 SER A C 1
ATOM 1555 O O . SER A 1 190 ? 21.995 23.324 -36.774 1.00 68.06 190 SER A O 1
ATOM 1557 N N . ARG A 1 191 ? 22.629 24.909 -35.315 1.00 71.50 191 ARG A N 1
ATOM 1558 C CA . ARG A 1 191 ? 21.849 25.985 -35.962 1.00 71.50 191 ARG A CA 1
ATOM 1559 C C . ARG A 1 191 ? 22.125 26.048 -37.471 1.00 71.50 191 AR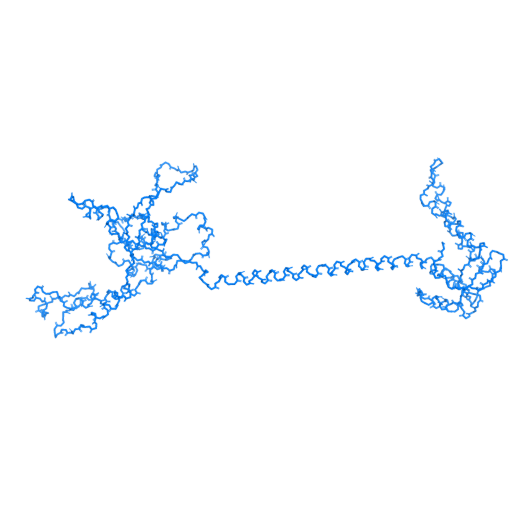G A C 1
ATOM 1561 O O . ARG A 1 191 ? 21.205 26.198 -38.264 1.00 71.50 191 ARG A O 1
ATOM 1568 N N . ARG A 1 192 ? 23.388 25.858 -37.870 1.00 71.62 192 ARG A N 1
ATOM 1569 C CA . ARG A 1 192 ? 23.813 25.800 -39.276 1.00 71.62 192 ARG A CA 1
ATOM 1570 C C . ARG A 1 192 ? 23.247 24.580 -40.014 1.00 71.62 192 ARG A C 1
ATOM 1572 O O . ARG A 1 192 ? 22.875 24.709 -41.173 1.00 71.62 192 ARG A O 1
ATOM 1579 N N . GLY A 1 193 ? 23.165 23.420 -39.363 1.00 74.12 193 GLY A N 1
ATOM 1580 C CA . GLY A 1 193 ? 22.561 22.205 -39.918 1.00 74.12 193 GLY A CA 1
ATOM 1581 C C . GLY A 1 193 ? 21.059 22.344 -40.173 1.00 74.12 193 GLY A C 1
ATOM 1582 O O . GLY A 1 193 ? 20.587 21.932 -41.228 1.00 74.12 193 GLY A O 1
ATOM 1583 N N . VAL A 1 194 ? 20.327 22.997 -39.261 1.00 75.81 194 VAL A N 1
ATOM 1584 C CA . VAL A 1 194 ? 18.902 23.320 -39.467 1.00 75.81 194 VAL A CA 1
ATOM 1585 C C . VAL A 1 194 ? 18.732 24.279 -40.646 1.00 75.81 194 VAL A C 1
ATOM 1587 O O . VAL A 1 194 ? 17.938 24.013 -41.541 1.00 75.81 194 VAL A O 1
ATOM 1590 N N . LEU A 1 195 ? 19.526 25.355 -40.693 1.00 74.69 195 LEU A N 1
ATOM 1591 C CA . LEU A 1 195 ? 19.458 26.348 -41.772 1.00 74.69 195 LEU A CA 1
ATOM 1592 C C . LEU A 1 195 ? 19.789 25.758 -43.151 1.00 74.69 195 LEU A C 1
ATOM 1594 O O . LEU A 1 195 ? 19.165 26.143 -44.130 1.00 74.69 195 LEU A O 1
ATOM 1598 N N . LYS A 1 196 ? 20.705 24.782 -43.242 1.00 75.56 196 LYS A N 1
ATOM 1599 C CA . LYS A 1 196 ? 20.994 24.075 -44.505 1.00 75.56 196 LYS A CA 1
ATOM 1600 C C . LYS A 1 196 ? 19.780 23.335 -45.079 1.00 75.56 196 LYS A C 1
ATOM 1602 O O . LYS A 1 196 ? 19.718 23.147 -46.288 1.00 75.56 196 LYS A O 1
ATOM 1607 N N . ARG A 1 197 ? 18.835 22.903 -44.236 1.00 72.62 197 ARG A N 1
ATOM 1608 C CA . ARG A 1 197 ? 17.597 22.235 -44.679 1.00 72.62 197 ARG A CA 1
ATOM 1609 C C . ARG A 1 197 ? 16.517 23.218 -45.134 1.00 72.62 197 ARG A C 1
ATOM 1611 O O . ARG A 1 197 ? 15.607 22.820 -45.847 1.00 72.62 197 ARG A O 1
ATOM 1618 N N . LEU A 1 198 ? 16.640 24.487 -44.753 1.00 73.06 198 LEU A N 1
ATOM 1619 C CA . LEU A 1 198 ? 15.740 25.586 -45.107 1.00 73.06 198 LEU A CA 1
ATOM 1620 C C . LEU A 1 198 ? 16.253 26.346 -46.345 1.00 73.06 198 LEU A C 1
ATOM 1622 O O . LEU A 1 198 ? 16.284 27.573 -46.338 1.00 73.06 198 LEU A O 1
ATOM 1626 N N . ASN A 1 199 ? 16.768 25.631 -47.354 1.00 64.88 199 ASN A N 1
ATOM 1627 C CA . ASN A 1 199 ? 17.496 26.232 -48.478 1.00 64.88 199 ASN A CA 1
ATOM 1628 C C . ASN A 1 199 ? 16.704 27.392 -49.121 1.00 64.88 199 ASN A C 1
ATOM 1630 O O . ASN A 1 199 ? 15.482 27.343 -49.188 1.00 64.88 199 ASN A O 1
ATOM 1634 N N . THR A 1 200 ? 17.390 28.426 -49.615 1.00 58.69 200 THR A N 1
ATOM 1635 C CA . THR A 1 200 ? 16.827 29.775 -49.870 1.00 58.69 200 THR A CA 1
ATOM 1636 C C . THR A 1 200 ? 15.619 29.859 -50.817 1.00 58.69 200 THR A C 1
ATOM 1638 O O . THR A 1 200 ? 14.980 30.906 -50.870 1.00 58.69 200 THR A O 1
ATOM 1641 N N . TRP A 1 201 ? 15.306 28.800 -51.570 1.00 61.88 201 TRP A N 1
ATOM 1642 C CA . TRP A 1 201 ? 14.209 28.754 -52.548 1.00 61.88 201 TRP A CA 1
ATOM 1643 C C . TRP A 1 201 ? 12.951 28.034 -52.036 1.00 61.88 201 TRP A C 1
ATOM 1645 O O . TRP A 1 201 ? 11.871 28.243 -52.577 1.00 61.88 201 TRP A O 1
ATOM 1655 N N . HIS A 1 202 ? 13.064 27.223 -50.980 1.00 63.56 202 HIS A N 1
ATOM 1656 C CA . HIS A 1 202 ? 11.938 26.532 -50.355 1.00 63.56 202 HIS A CA 1
ATOM 1657 C C . HIS A 1 202 ? 11.992 26.749 -48.841 1.00 63.56 202 HIS A C 1
ATOM 1659 O O . HIS A 1 202 ? 12.896 26.259 -48.168 1.00 63.56 202 HIS A O 1
ATOM 1665 N N . CYS A 1 203 ? 10.998 27.461 -48.306 1.00 72.25 203 CYS A N 1
ATOM 1666 C CA . CYS A 1 203 ? 10.784 27.646 -46.871 1.00 72.25 203 CYS A CA 1
ATOM 1667 C C . CYS A 1 203 ? 9.679 26.686 -46.393 1.00 72.25 203 CYS A C 1
ATOM 1669 O O . CYS A 1 203 ? 8.536 27.125 -46.252 1.00 72.25 203 CYS A O 1
ATOM 1671 N N . PRO A 1 204 ? 9.970 25.385 -46.193 1.00 78.75 204 PRO A N 1
ATOM 1672 C CA . PRO A 1 204 ? 8.975 24.432 -45.719 1.00 78.75 204 PRO A CA 1
ATOM 1673 C C . PRO A 1 204 ? 8.496 24.804 -44.315 1.00 78.75 204 PRO A C 1
ATOM 1675 O O . PRO A 1 204 ? 9.249 25.358 -43.504 1.00 78.75 204 PRO A O 1
ATOM 1678 N N . SER A 1 205 ? 7.244 24.471 -44.009 1.00 79.75 205 SER A N 1
ATOM 1679 C CA . SER A 1 205 ? 6.724 24.632 -42.652 1.00 79.75 205 SER A CA 1
ATOM 1680 C C . SER A 1 205 ? 7.453 23.696 -41.672 1.00 79.75 205 SER A C 1
ATOM 1682 O O . SER A 1 205 ? 8.010 22.663 -42.049 1.00 79.75 205 SER A O 1
ATOM 1684 N N . LEU A 1 206 ? 7.450 24.020 -40.373 1.00 77.06 206 LEU A N 1
ATOM 1685 C CA . LEU A 1 206 ? 8.098 23.182 -39.347 1.00 77.06 206 LEU A CA 1
ATOM 1686 C C . LEU A 1 206 ? 7.525 21.751 -39.269 1.00 77.06 206 LEU A C 1
ATOM 1688 O O . LEU A 1 206 ? 8.217 20.845 -38.799 1.00 77.06 206 LEU A O 1
ATOM 1692 N N . GLY A 1 207 ? 6.292 21.545 -39.743 1.00 80.38 207 GLY A N 1
ATOM 1693 C CA . GLY A 1 207 ? 5.654 20.230 -39.826 1.00 80.38 207 GLY A CA 1
ATOM 1694 C C . GLY A 1 207 ? 6.133 19.393 -41.012 1.00 80.38 207 GLY A C 1
ATOM 1695 O O . GLY A 1 207 ? 6.128 18.166 -40.938 1.00 80.38 207 GLY A O 1
ATOM 1696 N N . GLU A 1 208 ? 6.602 20.029 -42.083 1.00 82.31 208 GLU A N 1
ATOM 1697 C CA . GLU A 1 208 ? 7.152 19.346 -43.260 1.00 82.31 208 GLU A CA 1
ATOM 1698 C C . GLU A 1 208 ? 8.583 18.851 -43.027 1.00 82.31 208 GLU A C 1
ATOM 1700 O O . GLU A 1 208 ? 9.045 17.932 -43.704 1.00 82.31 208 GLU A O 1
ATOM 1705 N N . LEU A 1 209 ? 9.285 19.424 -42.046 1.00 83.75 209 LEU A N 1
ATOM 1706 C CA . LEU A 1 209 ? 10.672 19.096 -41.750 1.00 83.75 209 LEU A CA 1
ATOM 1707 C C . LEU A 1 209 ? 10.785 17.876 -40.821 1.00 83.75 209 LEU A C 1
ATOM 1709 O O . LEU A 1 209 ? 10.344 17.930 -39.670 1.00 83.75 209 LEU A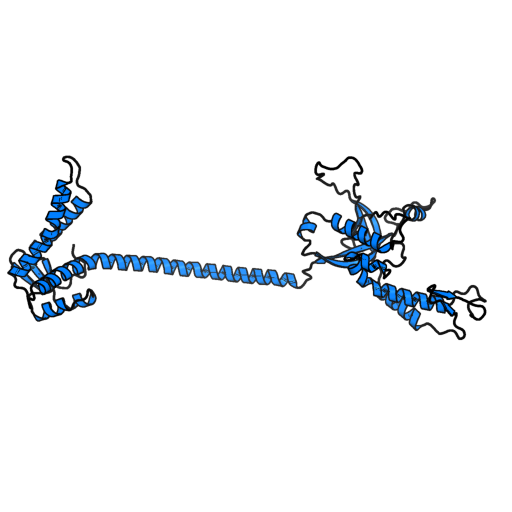 O 1
ATOM 1713 N N . PRO A 1 210 ? 11.427 16.779 -41.266 1.00 85.06 210 PRO A N 1
ATOM 1714 C CA . PRO A 1 210 ? 11.709 15.646 -40.398 1.00 85.06 210 PRO A CA 1
ATOM 1715 C C . PRO A 1 210 ? 12.947 15.928 -39.537 1.00 85.06 210 PRO A C 1
ATOM 1717 O O . PRO A 1 210 ? 14.045 16.142 -40.058 1.00 85.06 210 PRO A O 1
ATOM 1720 N N . PHE A 1 211 ? 12.802 15.864 -38.215 1.00 84.69 211 PHE A N 1
ATOM 1721 C CA . PHE A 1 211 ? 13.912 15.970 -37.266 1.00 84.69 211 PHE A CA 1
ATOM 1722 C C . PHE A 1 211 ? 14.154 14.634 -36.573 1.00 84.69 211 PHE A C 1
ATOM 1724 O O . PHE A 1 211 ? 13.222 14.024 -36.056 1.00 84.69 211 PHE A O 1
ATOM 1731 N N . ARG A 1 212 ? 15.407 14.180 -36.505 1.00 86.94 212 ARG A N 1
ATOM 1732 C CA . ARG A 1 212 ? 15.774 13.062 -35.629 1.00 86.94 212 ARG A CA 1
ATOM 1733 C C . ARG A 1 212 ? 15.833 13.554 -34.188 1.00 86.94 212 ARG A C 1
ATOM 1735 O O . ARG A 1 212 ? 16.519 14.527 -33.887 1.00 86.94 212 ARG A O 1
ATOM 1742 N N . ALA A 1 213 ? 15.117 12.891 -33.290 1.00 86.94 213 ALA A N 1
ATOM 1743 C CA . ALA A 1 213 ? 15.119 13.234 -31.876 1.00 86.94 213 ALA A CA 1
ATOM 1744 C C . ALA A 1 213 ? 15.102 11.987 -30.994 1.00 86.94 213 ALA A C 1
ATOM 1746 O O . ALA A 1 213 ? 14.577 10.941 -31.367 1.00 86.94 213 ALA A O 1
ATOM 1747 N N . ILE A 1 214 ? 15.659 12.136 -29.792 1.00 89.81 214 ILE A N 1
ATOM 1748 C CA . ILE A 1 214 ? 15.559 11.137 -28.727 1.00 89.81 214 ILE A CA 1
ATOM 1749 C C . ILE A 1 214 ? 14.149 11.203 -28.145 1.00 89.81 214 ILE A C 1
ATOM 1751 O O . ILE A 1 214 ? 13.745 12.257 -27.637 1.00 89.81 214 ILE A O 1
ATOM 1755 N N . PHE A 1 215 ? 13.428 10.093 -28.235 1.00 90.50 215 PHE A N 1
ATOM 1756 C CA . PHE A 1 215 ? 12.117 9.875 -27.653 1.00 90.50 215 PHE A CA 1
ATOM 1757 C C . PHE A 1 215 ? 12.223 8.995 -26.413 1.00 90.50 215 PHE A C 1
ATOM 1759 O O . PHE A 1 215 ? 12.862 7.945 -26.440 1.00 90.50 215 PHE A O 1
ATOM 1766 N N . ILE A 1 216 ? 11.598 9.442 -25.329 1.00 89.81 216 ILE A N 1
ATOM 1767 C CA . ILE A 1 216 ? 11.582 8.734 -24.052 1.00 89.81 216 ILE A CA 1
ATOM 1768 C C . ILE A 1 216 ? 10.161 8.220 -23.830 1.00 89.81 216 ILE A C 1
ATOM 1770 O O . ILE A 1 216 ? 9.231 9.010 -23.647 1.00 89.81 216 ILE A O 1
ATOM 1774 N N . GLU A 1 217 ? 9.995 6.896 -23.856 1.00 87.00 217 GLU A N 1
ATOM 1775 C CA . GLU A 1 217 ? 8.722 6.254 -23.538 1.00 87.00 217 GLU A CA 1
ATOM 1776 C C . GLU A 1 217 ? 8.631 6.002 -22.034 1.00 87.00 217 GLU A C 1
ATOM 1778 O O . GLU A 1 217 ? 9.489 5.348 -21.434 1.00 87.00 217 GLU A O 1
ATOM 1783 N N . GLU A 1 218 ? 7.567 6.501 -21.414 1.00 84.25 218 GLU A N 1
ATOM 1784 C CA . GLU A 1 218 ? 7.289 6.268 -20.001 1.00 84.25 218 GLU A CA 1
ATOM 1785 C C . GLU A 1 218 ? 6.335 5.086 -19.831 1.00 84.25 218 GLU A C 1
ATOM 1787 O O . GLU A 1 218 ? 5.287 5.016 -20.471 1.00 84.25 218 GLU A O 1
ATOM 1792 N N . GLY A 1 219 ? 6.685 4.184 -18.920 1.00 72.31 219 GLY A N 1
ATOM 1793 C CA . GLY A 1 219 ? 5.807 3.148 -18.399 1.00 72.31 219 GLY A CA 1
ATOM 1794 C C . GLY A 1 219 ? 5.414 3.447 -16.956 1.00 72.31 2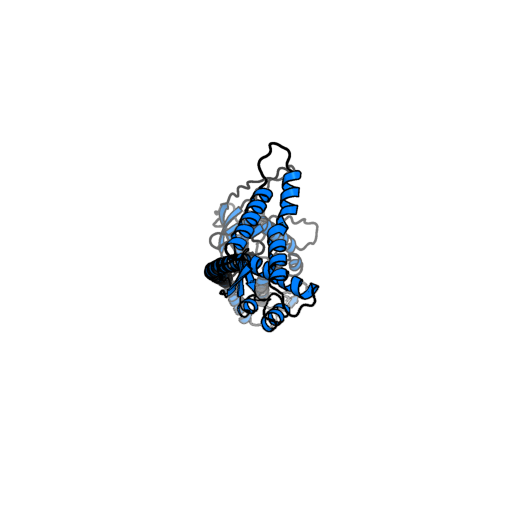19 GLY A C 1
ATOM 1795 O O . GLY A 1 219 ? 6.120 4.140 -16.219 1.00 72.31 219 GLY A O 1
ATOM 1796 N N . TRP A 1 220 ? 4.277 2.908 -16.536 1.00 68.88 220 TRP A N 1
ATOM 1797 C CA . TRP A 1 220 ? 3.972 2.786 -15.117 1.00 68.88 220 TRP A CA 1
ATOM 1798 C C . TRP A 1 220 ? 4.642 1.524 -14.582 1.00 68.88 220 TRP A C 1
ATOM 1800 O O . TRP A 1 220 ? 4.666 0.502 -15.263 1.00 68.88 220 TRP A O 1
ATOM 1810 N N . ILE A 1 221 ? 5.148 1.576 -13.348 1.00 62.69 221 ILE A N 1
ATOM 1811 C CA . ILE A 1 221 ? 5.607 0.375 -12.623 1.00 62.69 221 ILE A CA 1
ATOM 1812 C C . ILE A 1 221 ? 4.465 -0.639 -12.495 1.00 62.69 221 ILE A C 1
ATOM 1814 O O . ILE A 1 221 ? 4.683 -1.847 -12.465 1.00 62.69 221 ILE A O 1
ATOM 1818 N N . PHE A 1 222 ? 3.236 -0.131 -12.494 1.00 55.56 222 PHE A N 1
ATOM 1819 C CA . PHE A 1 222 ? 2.006 -0.895 -12.491 1.00 55.56 222 PHE A CA 1
ATOM 1820 C C . PHE A 1 222 ? 1.503 -1.122 -13.924 1.00 55.56 222 PHE A C 1
ATOM 1822 O O . PHE A 1 222 ? 0.498 -0.549 -14.335 1.00 55.56 222 PHE A O 1
ATOM 1829 N N . SER A 1 223 ? 2.225 -1.907 -14.726 1.00 54.12 223 SER A N 1
ATOM 1830 C CA . SER A 1 223 ? 1.689 -2.394 -16.005 1.00 54.12 223 SER A CA 1
ATOM 1831 C C . SER A 1 223 ? 0.588 -3.426 -15.738 1.00 54.12 223 SER A C 1
ATOM 1833 O O . SER A 1 223 ? 0.848 -4.347 -14.965 1.00 54.12 223 SER A O 1
ATOM 1835 N N . ASP A 1 224 ? -0.588 -3.242 -16.352 1.00 54.34 224 ASP A N 1
ATOM 1836 C CA . ASP A 1 224 ? -1.789 -4.084 -16.586 1.00 54.34 224 ASP A CA 1
ATOM 1837 C C . ASP A 1 224 ? -2.223 -5.181 -15.578 1.00 54.34 224 ASP A C 1
ATOM 1839 O O . ASP A 1 224 ? -3.416 -5.408 -15.402 1.00 54.34 224 ASP A O 1
ATOM 1843 N N . PHE A 1 225 ? -1.324 -5.824 -14.837 1.00 54.00 225 PHE A N 1
ATOM 1844 C CA . PHE A 1 225 ? -1.621 -6.868 -13.852 1.00 54.00 225 PHE A CA 1
ATOM 1845 C C . PHE A 1 225 ? -1.886 -6.348 -12.433 1.00 54.00 225 PHE A C 1
ATOM 1847 O O . PHE A 1 225 ? -2.579 -6.996 -11.651 1.00 54.00 225 PHE A O 1
ATOM 1854 N N . THR A 1 226 ? -1.393 -5.163 -12.078 1.00 54.44 226 THR A N 1
ATOM 1855 C CA . THR A 1 226 ? -1.459 -4.636 -10.699 1.00 54.44 226 THR A CA 1
ATOM 1856 C C . THR A 1 226 ? -2.607 -3.664 -10.448 1.00 54.44 226 THR A C 1
ATOM 1858 O O . THR A 1 226 ? -2.705 -3.144 -9.348 1.00 54.44 226 THR A O 1
ATOM 1861 N N . ILE A 1 227 ? -3.527 -3.463 -11.398 1.00 55.44 227 ILE A N 1
ATOM 1862 C CA . ILE A 1 227 ? -4.837 -2.845 -11.107 1.00 55.44 227 ILE A CA 1
ATOM 1863 C C . ILE A 1 227 ? -5.724 -3.836 -10.325 1.00 55.44 227 ILE A C 1
ATOM 1865 O O . ILE A 1 227 ? -6.545 -3.430 -9.504 1.00 55.44 227 ILE A O 1
ATOM 1869 N N . SER A 1 228 ? -5.502 -5.145 -10.501 1.00 58.78 228 SER A N 1
ATOM 1870 C CA . SER A 1 228 ? -6.232 -6.192 -9.779 1.00 58.78 228 SER A CA 1
ATOM 1871 C C . SER A 1 228 ? -5.888 -6.234 -8.285 1.00 58.78 228 SER A C 1
ATOM 1873 O O . SER A 1 228 ? -6.788 -6.296 -7.459 1.00 58.78 228 SER A O 1
ATOM 1875 N N . LEU A 1 229 ? -4.610 -6.126 -7.910 1.00 59.25 229 LEU A N 1
ATOM 1876 C CA . LEU A 1 229 ? -4.166 -6.272 -6.520 1.00 59.25 229 LEU A CA 1
ATOM 1877 C C . LEU A 1 229 ? -4.746 -5.233 -5.536 1.00 59.25 229 LEU A C 1
ATOM 1879 O O . LEU A 1 229 ? -5.238 -5.645 -4.489 1.00 59.25 229 LEU A O 1
ATOM 1883 N N . PRO A 1 230 ? -4.747 -3.915 -5.820 1.00 61.81 230 PRO A N 1
ATOM 1884 C CA . PRO A 1 230 ? -5.351 -2.922 -4.945 1.00 61.81 230 PRO A CA 1
ATOM 1885 C C . PRO A 1 230 ? -6.880 -2.993 -4.975 1.00 61.81 230 PRO A C 1
ATOM 1887 O O . PRO A 1 230 ? -7.490 -2.708 -3.953 1.00 61.81 230 PRO A O 1
ATOM 1890 N N . MET A 1 231 ? -7.514 -3.429 -6.073 1.00 65.56 231 MET A N 1
ATOM 1891 C CA . MET A 1 231 ? -8.961 -3.695 -6.081 1.00 65.56 231 MET A CA 1
ATOM 1892 C C . MET A 1 231 ? -9.330 -4.930 -5.254 1.00 65.56 231 MET A C 1
ATOM 1894 O O . MET A 1 231 ? -10.322 -4.901 -4.534 1.00 65.56 231 MET A O 1
ATOM 1898 N N . VAL A 1 232 ? -8.520 -5.990 -5.293 1.00 68.88 232 VAL A N 1
ATOM 1899 C CA . VAL A 1 232 ? -8.691 -7.183 -4.452 1.00 68.88 232 VAL A CA 1
ATOM 1900 C C . VAL A 1 232 ? -8.416 -6.841 -2.989 1.00 68.88 232 VAL A C 1
ATOM 1902 O O . VAL A 1 232 ? -9.192 -7.227 -2.122 1.00 68.88 232 VAL A O 1
ATOM 1905 N N . ALA A 1 233 ? -7.378 -6.053 -2.700 1.00 70.75 233 ALA A N 1
ATOM 1906 C CA . ALA A 1 233 ? -7.084 -5.579 -1.351 1.00 70.75 233 ALA A CA 1
ATOM 1907 C C . ALA A 1 233 ? -8.177 -4.637 -0.822 1.00 70.75 233 ALA A C 1
ATOM 1909 O O . ALA A 1 233 ? -8.590 -4.779 0.324 1.00 70.75 233 ALA A O 1
ATOM 1910 N N . ALA A 1 234 ? -8.700 -3.724 -1.647 1.00 75.88 234 ALA A N 1
ATOM 1911 C CA . ALA A 1 234 ? -9.827 -2.864 -1.288 1.00 75.88 234 ALA A CA 1
ATOM 1912 C C . ALA A 1 234 ? -11.119 -3.673 -1.097 1.00 75.88 234 ALA A C 1
ATOM 1914 O O . ALA A 1 234 ? -11.857 -3.422 -0.150 1.00 75.88 234 ALA A O 1
ATOM 1915 N N . GLY A 1 235 ? -11.365 -4.681 -1.938 1.00 76.19 235 GLY A N 1
ATOM 1916 C CA . GLY A 1 235 ? -12.477 -5.619 -1.787 1.00 76.19 235 GLY A CA 1
ATOM 1917 C C . GLY A 1 235 ? -12.383 -6.424 -0.490 1.00 76.19 235 GLY A C 1
ATOM 1918 O O . GLY A 1 235 ? -13.345 -6.477 0.270 1.00 76.19 235 GLY A O 1
ATOM 1919 N N . LEU A 1 236 ? -11.206 -6.971 -0.174 1.00 75.56 236 LEU A N 1
ATOM 1920 C CA . LEU A 1 236 ? -10.939 -7.656 1.094 1.00 75.56 236 LEU A CA 1
ATOM 1921 C C . LEU A 1 236 ? -11.097 -6.713 2.291 1.00 75.56 236 LEU A C 1
ATOM 1923 O O . LEU A 1 236 ? -11.688 -7.097 3.296 1.00 75.56 236 LEU A O 1
ATOM 1927 N N . LEU A 1 237 ? -10.637 -5.465 2.183 1.00 73.56 237 LEU A N 1
ATOM 1928 C CA . LEU A 1 237 ? -10.794 -4.461 3.233 1.00 73.56 237 LEU A CA 1
ATOM 1929 C C . LEU A 1 237 ? -12.271 -4.092 3.448 1.00 73.56 237 LEU A C 1
ATOM 1931 O O . LEU A 1 237 ? -12.702 -3.978 4.592 1.00 73.56 237 LEU A O 1
ATOM 1935 N N . LEU A 1 238 ? -13.068 -3.979 2.380 1.00 76.56 238 LEU A N 1
ATOM 1936 C CA . LEU A 1 238 ? -14.517 -3.766 2.462 1.00 76.56 238 LEU A CA 1
ATOM 1937 C C . LEU A 1 238 ? -15.245 -4.965 3.081 1.00 76.56 238 LEU A C 1
ATOM 1939 O O . LEU A 1 238 ? -16.143 -4.765 3.895 1.00 76.56 238 LEU A O 1
ATOM 1943 N N . ILE A 1 239 ? -14.833 -6.197 2.767 1.00 77.62 239 ILE A N 1
ATOM 1944 C CA . ILE A 1 239 ? -15.366 -7.415 3.399 1.00 77.62 239 ILE A CA 1
ATOM 1945 C C . ILE A 1 239 ? -15.034 -7.424 4.898 1.00 77.62 239 ILE A C 1
ATOM 1947 O O . ILE A 1 239 ? -15.919 -7.633 5.723 1.00 77.62 239 ILE A O 1
ATOM 1951 N N . VAL A 1 240 ? -13.787 -7.125 5.275 1.00 71.81 240 VAL A N 1
ATOM 1952 C CA . VAL A 1 240 ? -13.362 -7.058 6.684 1.00 71.81 240 VAL A CA 1
ATOM 1953 C C . VAL A 1 240 ? -14.094 -5.945 7.441 1.00 71.81 240 VAL A C 1
ATOM 1955 O O . VAL A 1 240 ? -14.530 -6.160 8.574 1.00 71.81 240 VAL A O 1
ATOM 1958 N N . LEU A 1 241 ? -14.276 -4.769 6.833 1.00 67.25 241 LEU A N 1
ATOM 1959 C CA . LEU A 1 241 ? -15.063 -3.679 7.415 1.00 67.25 241 LEU A CA 1
ATOM 1960 C C . LEU A 1 241 ? -16.544 -4.066 7.558 1.00 67.25 241 LEU A C 1
ATOM 1962 O O . LEU A 1 241 ? -17.130 -3.828 8.614 1.00 67.25 241 LEU A O 1
ATOM 1966 N N . GLY A 1 242 ? -17.133 -4.722 6.554 1.00 68.69 242 GLY A N 1
ATOM 1967 C CA . GLY A 1 242 ? -18.502 -5.239 6.603 1.00 68.69 242 GLY A CA 1
ATOM 1968 C C . GLY A 1 242 ? -18.715 -6.263 7.723 1.00 68.69 242 GLY A C 1
ATOM 1969 O O . GLY A 1 242 ? -19.674 -6.148 8.489 1.00 68.69 242 GLY A O 1
ATOM 1970 N N . CYS A 1 243 ? -17.784 -7.207 7.894 1.00 60.41 243 CYS A N 1
ATOM 1971 C CA . CYS A 1 243 ? -17.817 -8.184 8.985 1.00 60.41 243 CYS A CA 1
ATOM 1972 C C . CYS A 1 243 ? -17.700 -7.512 10.365 1.00 60.41 243 CYS A C 1
ATOM 1974 O O . CYS A 1 243 ? -18.492 -7.806 11.261 1.00 60.41 243 CYS A O 1
ATOM 1976 N N . LYS A 1 244 ? -16.801 -6.528 10.528 1.00 57.44 244 LYS A N 1
ATOM 1977 C CA . LYS A 1 244 ? -16.677 -5.770 11.789 1.00 57.44 244 LYS A CA 1
ATOM 1978 C C . LYS A 1 244 ? -17.957 -5.013 12.164 1.00 57.44 244 LYS A C 1
ATOM 1980 O O . LYS A 1 244 ? -18.286 -4.914 13.348 1.00 57.44 244 LYS A O 1
ATOM 1985 N N . PHE A 1 245 ? -18.706 -4.510 11.183 1.00 56.38 245 PHE A N 1
ATOM 1986 C CA . PHE A 1 245 ? -19.983 -3.832 11.430 1.00 56.38 245 PHE A CA 1
ATOM 1987 C C . PHE A 1 245 ? -21.096 -4.782 11.905 1.00 56.38 245 PHE A C 1
ATOM 1989 O O . PHE A 1 245 ? -21.936 -4.381 12.716 1.00 56.38 245 PHE A O 1
ATOM 1996 N N . ALA A 1 246 ? -21.102 -6.039 11.454 1.00 59.66 246 ALA A N 1
ATOM 1997 C CA . ALA A 1 246 ? -22.050 -7.047 11.931 1.00 59.66 246 ALA A CA 1
ATOM 1998 C C . ALA A 1 246 ? -21.752 -7.481 13.379 1.00 59.66 246 ALA A C 1
ATOM 2000 O O . ALA A 1 246 ? -22.673 -7.613 14.193 1.00 59.66 246 ALA A O 1
ATOM 2001 N N . ASP A 1 247 ? -20.473 -7.637 13.723 1.00 60.06 247 ASP A N 1
ATOM 2002 C CA . ASP A 1 247 ? -20.058 -8.088 15.054 1.00 60.06 247 ASP A CA 1
ATOM 2003 C C . ASP A 1 247 ? -20.196 -7.002 16.130 1.00 60.06 247 ASP A C 1
ATOM 2005 O O . ASP A 1 247 ? -20.528 -7.309 17.277 1.00 60.06 247 ASP A O 1
ATOM 2009 N N . SER A 1 248 ? -20.082 -5.719 15.769 1.00 62.03 248 SER A N 1
ATOM 2010 C CA . SER A 1 248 ? -20.271 -4.602 16.707 1.00 62.03 248 SER A CA 1
ATOM 2011 C C . SER A 1 248 ? -21.672 -4.577 17.342 1.00 62.03 248 SER A C 1
ATOM 2013 O O . SER A 1 248 ? -21.810 -4.357 18.548 1.00 62.03 248 SER A O 1
ATOM 2015 N N . LYS A 1 249 ? -22.728 -4.895 16.576 1.00 70.88 249 LYS A N 1
ATOM 2016 C CA . LYS A 1 249 ? -24.106 -4.953 17.106 1.00 70.88 249 LYS A CA 1
ATOM 2017 C C . LYS A 1 249 ? -24.303 -6.116 18.081 1.00 70.88 249 LYS A C 1
ATOM 2019 O O . LYS A 1 249 ? -25.018 -5.971 19.075 1.00 70.88 249 LYS A O 1
ATOM 2024 N N . LYS A 1 250 ? -23.667 -7.263 17.815 1.00 72.56 250 LYS A N 1
ATOM 2025 C CA . LYS A 1 250 ? -23.708 -8.432 18.707 1.00 72.56 250 LYS A CA 1
ATOM 2026 C C . LYS A 1 250 ? -22.942 -8.156 20.002 1.00 72.56 250 LYS A C 1
ATOM 2028 O O . LYS A 1 250 ? -23.472 -8.434 21.076 1.00 72.56 250 LYS A O 1
ATOM 2033 N N . LEU A 1 251 ? -21.768 -7.532 19.904 1.00 74.00 251 LEU A N 1
ATOM 2034 C CA . LEU A 1 251 ? -20.950 -7.158 21.057 1.00 74.00 251 LEU A CA 1
ATOM 2035 C C . LEU A 1 251 ? -21.641 -6.111 21.939 1.00 74.00 251 LEU A C 1
ATOM 2037 O O . LEU A 1 251 ? -21.672 -6.262 23.154 1.00 74.00 251 LEU A O 1
ATOM 2041 N N . HIS A 1 252 ? -22.271 -5.091 21.352 1.00 77.12 252 HIS A N 1
ATOM 2042 C CA . HIS A 1 252 ? -23.012 -4.089 22.122 1.00 77.12 252 HIS A CA 1
ATOM 2043 C C . HIS A 1 252 ? -24.209 -4.698 22.871 1.00 77.12 252 HIS A C 1
ATOM 2045 O O . HIS A 1 252 ? -24.453 -4.375 24.033 1.00 77.12 252 HIS A O 1
ATOM 2051 N N . LYS A 1 253 ? -24.930 -5.636 22.239 1.00 78.94 253 LYS A N 1
ATOM 2052 C CA . LYS A 1 253 ? -26.030 -6.365 22.888 1.00 78.94 253 LYS A CA 1
ATOM 2053 C C . LYS A 1 253 ? -25.535 -7.254 24.036 1.00 78.94 253 LYS A C 1
ATOM 2055 O O . LYS A 1 253 ? -26.221 -7.333 25.054 1.00 78.94 253 LYS A O 1
ATOM 2060 N N . ALA A 1 254 ? -24.372 -7.891 23.882 1.00 79.38 254 ALA A N 1
ATOM 2061 C CA . ALA A 1 254 ? -23.720 -8.640 24.956 1.00 79.38 254 ALA A CA 1
ATOM 2062 C C . ALA A 1 254 ? -23.310 -7.706 26.109 1.00 79.38 254 ALA A C 1
ATOM 2064 O O . ALA A 1 254 ? -23.745 -7.918 27.234 1.00 79.38 254 ALA A O 1
ATOM 2065 N N . GLY A 1 255 ? -22.643 -6.586 25.812 1.00 83.00 255 GLY A N 1
ATOM 2066 C CA . GLY A 1 255 ? -22.242 -5.605 26.826 1.00 83.00 255 GLY A CA 1
ATOM 2067 C C . GLY A 1 255 ? -23.419 -5.006 27.610 1.00 83.00 255 GLY A C 1
ATOM 2068 O O . GLY A 1 255 ? -23.349 -4.878 28.828 1.00 83.00 255 GLY A O 1
ATOM 2069 N N . ILE A 1 256 ? -24.552 -4.703 26.959 1.00 87.12 256 ILE A N 1
ATOM 2070 C CA . ILE A 1 256 ? -25.766 -4.249 27.669 1.00 87.12 256 ILE A CA 1
ATOM 2071 C C . ILE A 1 256 ? -26.303 -5.338 28.607 1.00 87.12 256 ILE A C 1
ATOM 2073 O O . ILE A 1 256 ? -26.819 -5.028 29.684 1.00 87.12 256 ILE A O 1
ATOM 2077 N N . ARG A 1 257 ? -26.229 -6.609 28.199 1.00 87.44 257 ARG A N 1
ATOM 2078 C CA . ARG A 1 257 ? -26.665 -7.729 29.036 1.00 87.44 257 ARG A CA 1
ATOM 2079 C C . ARG A 1 257 ? -25.764 -7.869 30.260 1.00 87.44 257 ARG A C 1
ATOM 2081 O O . ARG A 1 257 ? -26.304 -8.012 31.352 1.00 87.44 257 ARG A O 1
ATOM 2088 N N . ASP A 1 258 ? -24.454 -7.750 30.095 1.00 88.00 258 ASP A N 1
ATOM 2089 C CA . ASP A 1 258 ? -23.492 -7.871 31.194 1.00 88.00 258 ASP A CA 1
ATOM 2090 C C . ASP A 1 258 ? -23.691 -6.762 32.230 1.00 88.00 258 ASP A C 1
ATOM 2092 O O . ASP A 1 258 ? -23.851 -7.048 33.414 1.00 88.00 258 ASP A O 1
ATOM 2096 N N . VAL A 1 259 ? -23.865 -5.512 31.785 1.00 88.94 259 VAL A N 1
ATOM 2097 C CA . VAL A 1 259 ? -24.189 -4.384 32.679 1.00 88.94 259 VAL A CA 1
ATOM 2098 C C . VAL A 1 259 ? -25.503 -4.615 33.435 1.00 88.94 259 VAL A C 1
ATOM 2100 O O . VAL A 1 259 ? -25.640 -4.238 34.599 1.00 88.94 259 VAL A O 1
ATOM 2103 N N . ARG A 1 260 ? -26.511 -5.227 32.797 1.00 88.69 260 ARG A N 1
ATOM 2104 C CA . ARG A 1 260 ? -27.770 -5.573 33.480 1.00 88.69 260 ARG A CA 1
ATOM 2105 C C . ARG A 1 260 ? -27.567 -6.677 34.514 1.00 88.69 260 ARG A C 1
ATOM 2107 O O . ARG A 1 260 ? -28.137 -6.576 35.596 1.00 88.69 260 ARG A O 1
ATOM 2114 N N . LEU A 1 261 ? -26.776 -7.701 34.200 1.00 89.19 261 LEU A N 1
ATOM 2115 C CA . LEU A 1 261 ? -26.467 -8.790 35.127 1.00 89.19 261 LEU A CA 1
ATOM 2116 C C . LEU A 1 261 ? -25.680 -8.285 36.339 1.00 89.19 261 LEU A C 1
ATOM 2118 O O . LEU A 1 261 ? -26.023 -8.630 37.465 1.00 89.19 261 LEU A O 1
ATOM 2122 N N . GLU A 1 262 ? -24.709 -7.399 36.134 1.00 88.38 262 GLU A N 1
ATOM 2123 C CA . GLU A 1 262 ? -23.938 -6.774 37.212 1.00 88.38 262 GLU A CA 1
ATOM 2124 C C . GLU A 1 262 ? -24.817 -5.891 38.114 1.00 88.38 262 GLU A C 1
ATOM 2126 O O . GLU A 1 262 ? -24.732 -5.943 39.345 1.00 88.38 262 GLU A O 1
ATOM 2131 N N . LYS A 1 263 ? -25.746 -5.126 37.528 1.00 89.12 263 LYS A N 1
ATOM 2132 C CA . LYS A 1 263 ? -26.741 -4.360 38.299 1.00 89.12 263 LYS A CA 1
ATOM 2133 C C . LYS A 1 263 ? -27.665 -5.261 39.118 1.00 89.12 263 LYS A C 1
ATOM 2135 O O . LYS A 1 263 ? -28.002 -4.916 40.246 1.00 89.12 263 LYS A O 1
ATOM 2140 N N . LEU A 1 264 ? -28.067 -6.412 38.578 1.00 86.94 264 LEU A N 1
ATOM 2141 C CA . LEU A 1 264 ? -28.877 -7.387 39.313 1.00 86.94 264 LEU A CA 1
ATOM 2142 C C . LEU A 1 264 ? -28.077 -8.051 40.440 1.00 86.94 264 LEU A C 1
ATOM 2144 O O . LEU A 1 264 ? -28.595 -8.182 41.546 1.00 86.94 264 LEU A O 1
ATOM 2148 N N . ALA A 1 265 ? -26.817 -8.414 40.192 1.00 84.69 265 ALA A N 1
ATOM 2149 C CA . ALA A 1 265 ? -25.931 -8.996 41.197 1.00 84.69 265 ALA A CA 1
ATOM 2150 C C . ALA A 1 265 ? -25.638 -8.011 42.339 1.00 84.69 265 ALA A C 1
ATOM 2152 O O . ALA A 1 265 ? -25.775 -8.365 43.506 1.00 84.69 265 ALA A O 1
ATOM 2153 N N . SER A 1 266 ? -25.330 -6.750 42.025 1.00 86.06 266 SER A N 1
ATOM 2154 C CA . SER A 1 266 ? -25.122 -5.709 43.042 1.00 86.06 266 SER A CA 1
ATOM 2155 C C . SER A 1 266 ? -26.397 -5.391 43.829 1.00 86.06 266 SER A C 1
ATOM 2157 O O . SER A 1 266 ? -26.329 -5.193 45.041 1.00 86.06 266 SER A O 1
ATOM 2159 N N . ALA A 1 267 ? -27.570 -5.382 43.186 1.00 85.75 267 ALA A N 1
ATOM 2160 C CA . ALA A 1 267 ? -28.847 -5.228 43.882 1.00 85.75 267 ALA A CA 1
ATOM 2161 C C . ALA A 1 267 ? -29.148 -6.409 44.817 1.00 85.75 267 ALA A C 1
ATOM 2163 O O . ALA A 1 267 ? -29.701 -6.196 45.895 1.00 85.75 267 ALA A O 1
ATOM 2164 N N . ARG A 1 268 ? -28.772 -7.633 44.424 1.00 83.94 268 ARG A N 1
ATOM 2165 C CA . ARG A 1 268 ? -28.877 -8.821 45.274 1.00 83.94 268 ARG A CA 1
ATOM 2166 C C . ARG A 1 268 ? -27.945 -8.708 46.482 1.00 83.94 268 ARG A C 1
ATOM 2168 O O . ARG A 1 268 ? -28.435 -8.748 47.602 1.00 83.94 268 ARG A O 1
ATOM 2175 N N . ASN A 1 269 ? -26.659 -8.425 46.269 1.00 84.62 269 ASN A N 1
ATOM 2176 C CA . ASN A 1 269 ? -25.689 -8.285 47.359 1.00 84.62 269 ASN A CA 1
ATOM 2177 C C . ASN A 1 269 ? -26.112 -7.221 48.384 1.00 84.62 269 ASN A C 1
ATOM 2179 O O . ASN A 1 269 ? -26.013 -7.464 49.578 1.00 84.62 269 ASN A O 1
ATOM 2183 N N . LYS A 1 270 ? -26.662 -6.077 47.949 1.00 85.62 270 LYS A N 1
ATOM 2184 C CA . LYS A 1 270 ? -27.169 -5.037 48.867 1.00 85.62 270 LYS A CA 1
ATOM 2185 C C . LYS A 1 270 ? -28.322 -5.503 49.764 1.00 85.62 270 LYS A C 1
ATOM 2187 O O . LYS A 1 270 ? -28.503 -4.941 50.835 1.00 85.62 270 LYS A O 1
ATOM 2192 N N . ARG A 1 271 ? -29.121 -6.481 49.321 1.00 83.44 271 ARG A N 1
ATOM 2193 C CA . ARG A 1 271 ? -30.211 -7.073 50.119 1.00 83.44 271 ARG A CA 1
ATOM 2194 C C . ARG A 1 271 ? -29.711 -8.172 51.050 1.00 83.44 271 ARG A C 1
ATOM 2196 O O . ARG A 1 271 ? -30.265 -8.344 52.127 1.00 83.44 271 ARG A O 1
ATOM 2203 N N . GLU A 1 272 ? -28.698 -8.914 50.614 1.00 87.50 272 GLU A N 1
ATOM 2204 C CA . GLU A 1 272 ? -28.119 -10.046 51.344 1.00 87.50 272 GLU A CA 1
ATOM 2205 C C . GLU A 1 272 ? -27.147 -9.584 52.447 1.00 87.50 272 GLU A C 1
ATOM 2207 O O . GLU A 1 272 ? -27.118 -10.157 53.532 1.00 87.50 272 GLU A O 1
ATOM 2212 N N . GLN A 1 273 ? -26.407 -8.497 52.213 1.00 87.00 273 GLN A N 1
ATOM 2213 C CA . GLN A 1 273 ? -25.401 -7.954 53.130 1.00 87.00 273 GLN A CA 1
ATOM 2214 C C . GLN A 1 273 ? -25.892 -7.694 54.572 1.00 87.00 273 GLN A C 1
ATOM 2216 O O . GLN A 1 273 ? -25.245 -8.208 55.481 1.00 87.00 273 GLN A O 1
ATOM 2221 N N . PRO A 1 274 ? -27.010 -6.982 54.837 1.00 87.50 274 PRO A N 1
ATOM 2222 C CA . PRO A 1 274 ? -27.438 -6.712 56.218 1.00 87.50 274 PRO A CA 1
ATOM 2223 C C . PRO A 1 274 ? -27.809 -7.988 56.986 1.00 87.50 274 PRO A C 1
ATOM 2225 O O . PRO A 1 274 ? -27.684 -8.050 58.207 1.00 87.50 274 PRO A O 1
ATOM 2228 N N . ILE A 1 275 ? -28.249 -9.025 56.270 1.00 88.88 275 ILE A N 1
ATOM 2229 C CA . ILE A 1 275 ? -28.566 -10.330 56.851 1.00 88.88 275 ILE A CA 1
ATOM 2230 C C . ILE A 1 275 ? -27.263 -11.059 57.188 1.00 88.88 275 ILE A C 1
ATOM 2232 O O . ILE A 1 275 ? -27.139 -11.589 58.284 1.00 88.88 275 ILE A O 1
ATOM 2236 N N . ALA A 1 276 ? -26.272 -11.044 56.292 1.00 89.69 276 ALA A N 1
ATOM 2237 C CA . ALA A 1 276 ? -24.966 -11.650 56.545 1.00 89.69 276 ALA A CA 1
ATOM 2238 C C . ALA A 1 276 ? -24.219 -10.974 57.713 1.00 89.69 276 ALA A C 1
ATOM 2240 O O . ALA A 1 276 ? -23.695 -11.674 58.573 1.00 89.69 276 ALA A O 1
ATOM 2241 N N . GLU A 1 277 ? -24.219 -9.638 57.784 1.00 89.88 277 GLU A N 1
ATOM 2242 C CA . GLU A 1 277 ? -23.618 -8.871 58.891 1.00 89.88 277 GLU A CA 1
ATOM 2243 C C . GLU A 1 277 ? -24.284 -9.198 60.234 1.00 89.88 277 GLU A C 1
ATOM 2245 O O . GLU A 1 277 ? -23.608 -9.408 61.238 1.00 89.88 277 GLU A O 1
ATOM 2250 N N . ARG A 1 278 ? -25.617 -9.318 60.243 1.00 90.12 278 ARG A N 1
ATOM 2251 C CA . ARG A 1 278 ? -26.372 -9.761 61.419 1.00 90.12 278 ARG A CA 1
ATOM 2252 C C . ARG A 1 278 ? -25.971 -11.170 61.840 1.00 90.12 278 ARG A C 1
ATOM 2254 O O . ARG A 1 278 ? -25.736 -11.402 63.018 1.00 90.12 278 ARG A O 1
ATOM 2261 N N . VAL A 1 279 ? -25.908 -12.111 60.899 1.00 91.81 279 VAL A N 1
ATOM 2262 C CA . VAL A 1 279 ? -25.539 -13.496 61.208 1.00 91.81 279 VAL A CA 1
ATOM 2263 C C . VAL A 1 279 ? -24.123 -13.582 61.777 1.00 91.81 279 VAL A C 1
ATOM 2265 O O . VAL A 1 279 ? -23.935 -14.259 62.784 1.00 91.81 279 VAL A O 1
ATOM 2268 N N . ALA A 1 280 ? -23.170 -12.853 61.192 1.00 92.12 280 ALA A N 1
ATOM 2269 C CA . ALA A 1 280 ? -21.805 -12.770 61.702 1.00 92.12 280 ALA A CA 1
ATOM 2270 C C . ALA A 1 280 ? -21.779 -12.274 63.156 1.00 92.12 280 ALA A C 1
ATOM 2272 O O . ALA A 1 280 ? -21.164 -12.909 63.998 1.00 92.12 280 ALA A O 1
ATOM 2273 N N . TYR A 1 281 ? -22.550 -11.234 63.491 1.00 92.50 281 TYR A N 1
ATOM 2274 C CA . TYR A 1 281 ? -22.632 -10.733 64.867 1.00 92.50 281 TYR A CA 1
ATOM 2275 C C . TYR A 1 281 ? -23.112 -11.792 65.880 1.00 92.50 281 TYR A C 1
ATOM 2277 O O . TYR A 1 281 ? -22.563 -11.909 66.975 1.00 92.50 281 TYR A O 1
ATOM 2285 N N . PHE A 1 282 ? -24.124 -12.594 65.530 1.00 90.44 282 PHE A N 1
ATOM 2286 C CA . PHE A 1 282 ? -24.596 -13.669 66.414 1.00 90.44 282 PHE A CA 1
ATOM 2287 C C . PHE A 1 282 ? -23.644 -14.875 66.451 1.00 90.44 282 PHE A C 1
ATOM 2289 O O . PHE A 1 282 ? -23.562 -15.541 67.482 1.00 90.44 282 PHE A O 1
ATOM 2296 N N . GLN A 1 283 ? -22.908 -15.140 65.367 1.00 91.50 283 GLN A N 1
ATOM 2297 C CA . GLN A 1 283 ? -21.835 -16.138 65.339 1.00 91.50 283 GLN A CA 1
ATOM 2298 C C . GLN A 1 283 ? -20.665 -15.716 66.240 1.00 91.50 283 GLN A C 1
ATOM 2300 O O . GLN A 1 283 ? -20.223 -16.512 67.064 1.00 91.50 283 GLN A O 1
ATOM 2305 N N . ASP A 1 284 ? -20.222 -14.462 66.153 1.00 90.81 284 ASP A N 1
ATOM 2306 C CA . ASP A 1 284 ? -19.188 -13.898 67.025 1.00 90.81 284 ASP A CA 1
ATOM 2307 C C . ASP A 1 284 ? -19.638 -13.969 68.491 1.00 90.81 284 ASP A C 1
ATOM 2309 O O . ASP A 1 284 ? -18.895 -14.417 69.363 1.00 90.81 284 ASP A O 1
ATOM 2313 N N . GLY A 1 285 ? -20.908 -13.646 68.762 1.00 87.62 285 GLY A N 1
ATOM 2314 C CA . GLY A 1 285 ? -21.495 -13.755 70.096 1.00 87.62 285 GLY A CA 1
ATOM 2315 C C . GLY A 1 285 ? -21.495 -15.177 70.680 1.00 87.62 285 GLY A C 1
ATOM 2316 O O . GLY A 1 285 ? -21.382 -15.316 71.904 1.00 87.62 285 GLY A O 1
ATOM 2317 N N . LEU A 1 286 ? -21.596 -16.211 69.833 1.00 87.62 286 LEU A N 1
ATOM 2318 C CA . LEU A 1 286 ? -21.438 -17.624 70.206 1.00 87.62 286 LEU A CA 1
ATOM 2319 C C . LEU A 1 286 ? -19.969 -17.975 70.483 1.00 87.62 286 LEU A C 1
ATOM 2321 O O . LEU A 1 286 ? -19.675 -18.617 71.492 1.00 87.62 286 LEU A O 1
ATOM 2325 N N . GLN A 1 287 ? -19.057 -17.541 69.607 1.00 87.56 287 GLN A N 1
ATOM 2326 C CA . GLN A 1 287 ? -17.625 -17.833 69.709 1.00 87.56 287 GLN A CA 1
ATOM 2327 C C . GLN A 1 287 ? -16.984 -17.177 70.935 1.00 87.56 287 GLN A C 1
ATOM 2329 O O . GLN A 1 287 ? -16.279 -17.850 71.681 1.00 87.56 287 GLN A O 1
ATOM 2334 N N . GLU A 1 288 ? -17.276 -15.900 71.199 1.00 88.38 288 GLU A N 1
ATOM 2335 C CA . GLU A 1 288 ? -16.749 -15.155 72.354 1.00 88.38 288 GLU A CA 1
ATOM 2336 C C . GLU A 1 288 ? -17.104 -15.792 73.703 1.00 88.38 288 GLU A C 1
ATOM 2338 O O . GLU A 1 288 ? -16.389 -15.615 74.689 1.00 88.38 288 GLU A O 1
ATOM 2343 N N . ARG A 1 289 ? -18.238 -16.494 73.764 1.00 85.19 289 ARG A N 1
ATOM 2344 C CA . ARG A 1 289 ? -18.766 -17.103 74.990 1.00 85.19 289 ARG A CA 1
ATOM 2345 C C . ARG A 1 289 ? -18.442 -18.590 75.100 1.00 85.19 289 ARG A C 1
ATOM 2347 O O . ARG A 1 289 ? -18.830 -19.190 76.097 1.00 85.19 289 ARG A O 1
ATOM 2354 N N . GLU A 1 290 ? -17.782 -19.165 74.089 1.00 80.50 290 GLU A N 1
ATOM 2355 C CA . GLU A 1 290 ? -17.536 -20.609 73.950 1.00 80.50 290 GLU A CA 1
ATOM 2356 C C . GLU A 1 290 ? -18.799 -21.449 74.243 1.00 80.50 290 GLU A C 1
ATOM 2358 O O . GLU A 1 290 ? -18.741 -22.513 74.857 1.00 80.50 290 GLU A O 1
ATOM 2363 N N . ALA A 1 291 ? -19.970 -20.938 73.845 1.00 77.50 291 ALA A N 1
ATOM 2364 C CA . ALA A 1 291 ? -21.259 -21.509 74.216 1.00 77.50 291 ALA A CA 1
ATOM 2365 C C . ALA A 1 291 ? -21.794 -22.446 73.123 1.00 77.50 291 ALA A C 1
ATOM 2367 O O . ALA A 1 291 ? -21.877 -22.071 71.955 1.00 77.50 291 ALA A O 1
ATOM 2368 N N . ASP A 1 292 ? -22.232 -23.645 73.518 1.00 80.06 292 ASP A N 1
ATOM 2369 C CA . ASP A 1 292 ? -22.865 -24.618 72.613 1.00 80.06 292 ASP A CA 1
ATOM 2370 C C . ASP A 1 292 ? -24.279 -24.196 72.164 1.00 80.06 292 ASP A C 1
ATOM 2372 O O . ASP A 1 292 ? -24.780 -24.684 71.154 1.00 80.06 292 ASP A O 1
ATOM 2376 N N . SER A 1 293 ? -24.940 -23.315 72.922 1.00 86.75 293 SER A N 1
ATOM 2377 C CA . SER A 1 293 ? -26.242 -22.700 72.612 1.00 86.75 293 SER A CA 1
ATOM 2378 C C . SER A 1 293 ? -26.430 -21.428 73.448 1.00 86.75 293 SER A C 1
ATOM 2380 O O . SER A 1 293 ? -25.785 -21.270 74.488 1.00 86.75 293 SER A O 1
ATOM 2382 N N . LEU A 1 294 ? -27.298 -20.512 73.007 1.00 87.31 294 LEU A N 1
ATOM 2383 C CA . LEU A 1 294 ? -27.624 -19.285 73.744 1.00 87.31 294 LEU A CA 1
ATOM 2384 C C . LEU A 1 294 ? -28.999 -19.382 74.406 1.00 87.31 294 LEU A C 1
ATOM 2386 O O . LEU A 1 294 ? -29.990 -19.726 73.763 1.00 87.31 294 LEU A O 1
ATOM 2390 N N . ASP A 1 295 ? -29.070 -18.998 75.681 1.00 89.12 295 ASP A N 1
ATOM 2391 C CA . ASP A 1 295 ? -30.344 -18.835 76.384 1.00 89.12 295 ASP A CA 1
ATOM 2392 C C . ASP A 1 295 ? -31.078 -17.566 75.914 1.00 89.12 295 ASP A C 1
ATOM 2394 O O . ASP A 1 295 ? -30.470 -16.600 75.439 1.00 89.12 295 ASP A O 1
ATOM 2398 N N . LEU A 1 296 ? -32.401 -17.540 76.085 1.00 88.62 296 LEU A N 1
ATOM 2399 C CA . LEU A 1 296 ? -33.281 -16.456 75.650 1.00 88.62 296 LEU A CA 1
ATOM 2400 C C . LEU A 1 296 ? -32.828 -15.095 76.182 1.00 88.62 296 LEU A C 1
ATOM 2402 O O . LEU A 1 296 ? -32.804 -14.118 75.435 1.00 88.62 296 LEU A O 1
ATOM 2406 N N . ALA A 1 297 ? -32.434 -15.036 77.456 1.00 88.31 297 ALA A N 1
ATOM 2407 C CA . ALA A 1 297 ? -31.966 -13.805 78.083 1.00 88.31 297 ALA A CA 1
ATOM 2408 C C . ALA A 1 297 ? -30.700 -13.262 77.396 1.00 88.31 297 ALA A C 1
ATOM 2410 O O . ALA A 1 297 ? -30.576 -12.058 77.164 1.00 88.31 297 ALA A O 1
ATOM 2411 N N . THR A 1 298 ? -29.780 -14.150 77.012 1.00 88.44 298 THR A N 1
ATOM 2412 C CA . THR A 1 298 ? -28.553 -13.792 76.292 1.00 88.44 298 THR A CA 1
ATOM 2413 C C . THR A 1 298 ? -28.854 -13.353 74.863 1.00 88.44 298 THR A C 1
ATOM 2415 O O . THR A 1 298 ? -28.295 -12.360 74.404 1.00 88.44 298 THR A O 1
ATOM 2418 N N . VAL A 1 299 ? -29.778 -14.030 74.176 1.00 89.38 299 VAL A N 1
ATOM 2419 C CA . VAL A 1 299 ? -30.229 -13.639 72.832 1.00 89.38 299 VAL A CA 1
ATOM 2420 C C . VAL A 1 299 ? -30.866 -12.248 72.853 1.00 89.38 299 VAL A C 1
ATOM 2422 O O . VAL A 1 299 ? -30.504 -11.401 72.042 1.00 89.38 299 VAL A O 1
ATOM 2425 N N . GLN A 1 300 ? -31.756 -11.964 73.807 1.00 90.81 300 GLN A N 1
ATOM 2426 C CA . GLN A 1 300 ? -32.376 -10.641 73.950 1.00 90.81 300 GLN A CA 1
ATOM 2427 C C . GLN A 1 300 ? -31.356 -9.548 74.285 1.00 90.81 300 GLN A C 1
ATOM 2429 O O . GLN A 1 300 ? -31.455 -8.435 73.765 1.00 90.81 300 GLN A O 1
ATOM 2434 N N . MET A 1 301 ? -30.352 -9.857 75.109 1.00 90.50 301 MET A N 1
ATOM 2435 C CA . MET A 1 301 ? -29.243 -8.944 75.394 1.00 90.50 301 MET A CA 1
ATOM 2436 C C . MET A 1 301 ? -28.444 -8.622 74.122 1.00 90.50 301 MET A C 1
ATOM 2438 O O . MET A 1 301 ? -28.225 -7.447 73.833 1.00 90.50 301 MET A O 1
ATOM 2442 N N . LEU A 1 302 ? -28.066 -9.637 73.337 1.00 90.50 302 LEU A N 1
ATOM 2443 C CA . LEU A 1 302 ? -27.344 -9.452 72.073 1.00 90.50 302 LEU A CA 1
ATOM 2444 C C . LEU A 1 302 ? -28.175 -8.677 71.043 1.00 90.50 302 LEU A C 1
ATOM 2446 O O . LEU A 1 302 ? -27.651 -7.779 70.392 1.00 90.50 302 LEU A O 1
ATOM 2450 N N . ILE A 1 303 ? -29.479 -8.954 70.930 1.00 91.56 303 ILE A N 1
ATOM 2451 C CA . ILE A 1 303 ? -30.375 -8.175 70.061 1.00 91.56 303 ILE A CA 1
ATOM 2452 C C . ILE A 1 303 ? -30.418 -6.714 70.517 1.00 91.56 303 ILE A C 1
ATOM 2454 O O . ILE A 1 303 ? -30.287 -5.817 69.693 1.00 91.56 303 ILE A O 1
ATOM 2458 N N . THR A 1 304 ? -30.546 -6.460 71.821 1.00 90.50 304 THR A N 1
ATOM 2459 C CA . THR A 1 304 ? -30.583 -5.092 72.364 1.00 90.50 304 THR A CA 1
ATOM 2460 C C . THR A 1 304 ? -29.277 -4.346 72.078 1.00 90.50 304 THR A C 1
ATOM 2462 O O . THR A 1 304 ? -29.301 -3.188 71.668 1.00 90.50 304 THR A O 1
ATOM 2465 N N . GLN A 1 305 ? -28.132 -5.014 72.227 1.00 91.56 305 GLN A N 1
ATOM 2466 C CA . GLN A 1 305 ? -26.828 -4.446 71.888 1.00 91.56 305 GLN A CA 1
ATOM 2467 C C . GLN A 1 305 ? -26.699 -4.164 70.381 1.00 91.56 305 GLN A C 1
ATOM 2469 O O . GLN A 1 305 ? -26.206 -3.105 70.000 1.00 91.56 305 GLN A O 1
ATOM 2474 N N . PHE A 1 306 ? -27.190 -5.063 69.524 1.00 90.88 306 PHE A N 1
ATOM 2475 C CA . PHE A 1 306 ? -27.186 -4.880 68.072 1.00 90.88 306 PHE A CA 1
ATOM 2476 C C . PHE A 1 306 ? -28.103 -3.736 67.614 1.00 90.88 306 PHE A C 1
ATOM 2478 O O . PHE A 1 306 ? -27.747 -2.973 66.717 1.00 90.88 306 PHE A O 1
ATOM 2485 N N . VAL A 1 307 ? -29.285 -3.591 68.217 1.00 90.31 307 VAL A N 1
ATOM 2486 C CA . VAL A 1 307 ? -30.234 -2.510 67.897 1.00 90.31 307 VAL A CA 1
ATOM 2487 C C . VAL A 1 307 ? -29.653 -1.145 68.279 1.00 90.31 307 VAL A C 1
ATOM 2489 O O . VAL A 1 307 ? -29.759 -0.200 67.497 1.00 90.31 307 VAL A O 1
ATOM 2492 N N . ASN A 1 308 ? -28.962 -1.066 69.419 1.00 90.19 308 ASN A N 1
ATOM 2493 C CA . ASN A 1 308 ? -28.399 0.179 69.951 1.00 90.19 308 ASN A CA 1
ATOM 2494 C C . ASN A 1 308 ? -26.991 0.507 69.412 1.00 90.19 308 ASN A C 1
ATOM 2496 O O . ASN A 1 308 ? -26.390 1.500 69.818 1.00 90.19 308 ASN A O 1
ATOM 2500 N N . GLN A 1 309 ? -26.444 -0.287 68.481 1.00 88.94 309 GLN A N 1
ATOM 2501 C CA . GLN A 1 309 ? -25.071 -0.115 67.971 1.00 88.94 309 GLN A CA 1
ATOM 2502 C C . GLN A 1 309 ? -24.816 1.253 67.309 1.00 88.94 309 GLN A C 1
ATOM 2504 O O . GLN A 1 309 ? -23.680 1.710 67.236 1.00 88.94 309 GLN A O 1
ATOM 2509 N N . TYR A 1 310 ? -25.871 1.905 66.811 1.00 89.62 310 TYR A N 1
ATOM 2510 C CA . TYR A 1 310 ? -25.786 3.191 66.117 1.00 89.62 310 TYR A CA 1
ATOM 2511 C C . TYR A 1 310 ? -26.077 4.398 67.020 1.00 89.62 310 TYR A C 1
ATOM 2513 O O . TYR A 1 310 ? -25.927 5.531 66.561 1.00 89.62 310 TYR A O 1
ATOM 2521 N N . ASP A 1 311 ? -26.490 4.189 68.274 1.00 89.31 311 ASP A N 1
ATOM 2522 C CA . ASP A 1 311 ? -26.903 5.278 69.168 1.00 89.31 311 ASP A CA 1
ATOM 2523 C C . ASP A 1 311 ? -25.726 6.188 69.542 1.00 89.31 311 ASP A C 1
ATOM 2525 O O . ASP A 1 311 ? -25.855 7.413 69.519 1.00 89.31 311 ASP A O 1
ATOM 2529 N N . GLU A 1 312 ? -24.555 5.603 69.808 1.00 90.88 312 GLU A N 1
ATOM 2530 C CA . GLU A 1 312 ? -23.335 6.353 70.122 1.00 90.88 312 GLU A CA 1
ATOM 2531 C C . GLU A 1 312 ? -22.878 7.202 68.926 1.00 90.88 312 GLU A C 1
ATOM 2533 O O . GLU A 1 312 ? -22.674 8.411 69.063 1.00 90.88 312 GLU A O 1
ATOM 2538 N N . GLU A 1 313 ? -22.823 6.610 67.726 1.00 90.06 313 GLU A N 1
ATOM 2539 C CA . GLU A 1 313 ? -22.473 7.324 66.490 1.00 90.06 313 GLU A CA 1
ATOM 2540 C C . GLU A 1 313 ? -23.481 8.448 66.190 1.00 90.06 313 GLU A C 1
ATOM 2542 O O . GLU A 1 313 ? -23.105 9.557 65.794 1.00 90.06 313 GLU A O 1
ATOM 2547 N N . TYR A 1 314 ? -24.775 8.191 66.397 1.00 90.31 314 TYR A N 1
ATOM 2548 C CA . TYR A 1 314 ? -25.821 9.193 66.217 1.00 90.31 314 TYR A CA 1
ATOM 2549 C C . TYR A 1 314 ? -25.645 10.373 67.181 1.00 90.31 314 TYR A C 1
ATOM 2551 O O . TYR A 1 314 ? -25.725 11.534 66.760 1.00 90.31 314 TYR A O 1
ATOM 2559 N N . ASP A 1 315 ? -25.348 10.103 68.452 1.00 88.50 315 ASP A N 1
ATOM 2560 C CA . ASP A 1 315 ? -25.117 11.134 69.457 1.00 88.50 315 ASP A CA 1
ATOM 2561 C C . ASP A 1 315 ? -23.851 11.952 69.185 1.00 88.50 315 ASP A C 1
ATOM 2563 O O . ASP A 1 315 ? -23.858 13.170 69.384 1.00 88.50 315 ASP A O 1
ATOM 2567 N N . GLU A 1 316 ? -22.779 11.340 68.682 1.00 90.44 316 GLU A N 1
ATOM 2568 C CA . GLU A 1 316 ? -21.578 12.058 68.245 1.00 90.44 316 GLU A CA 1
ATOM 2569 C C . GLU A 1 316 ? -21.866 13.005 67.077 1.00 90.44 316 GLU A C 1
ATOM 2571 O O . GLU A 1 316 ? -21.519 14.191 67.131 1.00 90.44 316 GLU A O 1
ATOM 2576 N N . VAL A 1 317 ? -22.559 12.518 66.041 1.00 88.38 317 VAL A N 1
ATOM 2577 C CA . VAL A 1 317 ? -22.938 13.326 64.870 1.00 88.38 317 VAL A CA 1
ATOM 2578 C C . VAL A 1 317 ? -23.853 14.482 65.284 1.00 88.38 317 VAL A C 1
ATOM 2580 O O . VAL A 1 317 ? -23.690 15.614 64.816 1.00 88.38 317 VAL A O 1
ATOM 2583 N N . LYS A 1 318 ? -24.772 14.229 66.218 1.00 86.88 318 LYS A N 1
ATOM 2584 C CA . LYS A 1 318 ? -25.676 15.235 66.778 1.00 86.88 318 LYS A CA 1
ATOM 2585 C C . LYS A 1 318 ? -24.945 16.264 67.645 1.00 86.88 318 LYS A C 1
ATOM 2587 O O . LYS A 1 318 ? -25.275 17.445 67.561 1.00 86.88 318 LYS A O 1
ATOM 2592 N N . LYS A 1 319 ? -23.947 15.861 68.442 1.00 86.44 319 LYS A N 1
ATOM 2593 C CA . LYS A 1 319 ? -23.098 16.765 69.250 1.00 86.44 319 LYS A CA 1
ATOM 2594 C C . LYS A 1 319 ? -22.171 17.617 68.381 1.00 86.44 319 LYS A C 1
ATOM 2596 O O . LYS A 1 319 ? -21.960 18.791 68.675 1.00 86.44 319 LYS A O 1
ATOM 2601 N N . ALA A 1 320 ? -21.653 17.057 67.289 1.00 85.31 320 ALA A N 1
ATOM 2602 C CA . ALA A 1 320 ? -20.834 17.780 66.316 1.00 85.31 320 ALA A CA 1
ATOM 2603 C C . ALA A 1 320 ? -21.634 18.840 65.528 1.00 85.31 320 ALA A C 1
ATOM 2605 O O . ALA A 1 320 ? -21.057 19.749 64.916 1.00 85.31 320 ALA A O 1
ATOM 2606 N N . ARG A 1 321 ? -22.971 18.754 65.538 1.00 85.12 321 ARG A N 1
ATOM 2607 C CA . ARG A 1 321 ? -23.857 19.719 64.886 1.00 85.12 321 ARG A CA 1
ATOM 2608 C C . ARG A 1 321 ? -23.937 21.018 65.692 1.00 85.12 321 ARG A C 1
ATOM 2610 O O . ARG A 1 321 ? -24.405 21.052 66.825 1.00 85.12 321 ARG A O 1
ATOM 2617 N N . ARG A 1 322 ? -23.553 22.135 65.063 1.00 84.25 322 ARG A N 1
ATOM 2618 C CA . ARG A 1 322 ? -23.758 23.477 65.634 1.00 84.25 322 ARG A CA 1
ATOM 2619 C C . ARG A 1 322 ? -25.260 23.769 65.785 1.00 84.25 322 ARG A C 1
ATOM 2621 O O . ARG A 1 322 ? -26.023 23.457 64.861 1.00 84.25 322 ARG A O 1
ATOM 2628 N N . PRO A 1 323 ? -25.691 24.400 66.891 1.00 77.94 323 PRO A N 1
ATOM 2629 C CA . PRO A 1 323 ? -27.096 24.731 67.103 1.00 77.94 323 PRO A CA 1
ATOM 2630 C C . PRO A 1 323 ? -27.623 25.606 65.953 1.00 77.94 323 PRO A C 1
ATOM 2632 O O . PRO A 1 323 ? -26.992 26.590 65.574 1.00 77.94 323 PRO A O 1
ATOM 2635 N N . GLY A 1 324 ? -28.759 25.210 65.365 1.00 78.38 324 GLY A N 1
ATOM 2636 C CA . GLY A 1 324 ? -29.422 25.913 64.254 1.00 78.38 324 GLY A CA 1
ATOM 2637 C C . GLY A 1 324 ? -29.178 25.354 62.842 1.00 78.38 324 GLY A C 1
ATOM 2638 O O . GLY A 1 324 ? -29.866 25.767 61.913 1.00 78.38 324 GLY A O 1
ATOM 2639 N N . ARG A 1 325 ? -28.258 24.395 62.647 1.00 83.25 325 ARG A N 1
ATOM 2640 C CA . ARG A 1 325 ? -28.064 23.725 61.342 1.00 83.25 325 ARG A CA 1
ATOM 2641 C C . ARG A 1 325 ? -29.065 22.568 61.157 1.00 83.25 325 ARG A C 1
ATOM 2643 O O . ARG A 1 325 ? -29.261 21.833 62.130 1.00 83.25 325 ARG A O 1
ATOM 2650 N N . PRO A 1 326 ? -29.661 22.361 59.961 1.00 83.19 326 PRO A N 1
ATOM 2651 C CA . PRO A 1 326 ? -30.442 21.154 59.675 1.00 83.19 326 PRO A CA 1
ATOM 2652 C C . PRO A 1 326 ? -29.582 19.889 59.804 1.00 83.19 326 PRO A C 1
ATOM 2654 O O . PRO A 1 326 ? -28.350 19.962 59.726 1.00 83.19 326 PRO A O 1
ATOM 2657 N N . ALA A 1 327 ? -30.245 18.755 60.028 1.00 82.19 327 ALA A N 1
ATOM 2658 C CA . ALA A 1 327 ? -29.598 17.458 60.159 1.00 82.19 327 ALA A CA 1
ATOM 2659 C C . ALA A 1 327 ? -28.795 17.106 58.896 1.00 82.19 327 ALA A C 1
ATOM 2661 O O . ALA A 1 327 ? -29.155 17.479 57.777 1.00 82.19 327 ALA A O 1
ATOM 2662 N N . SER A 1 328 ? -27.660 16.437 59.082 1.00 86.06 328 SER A N 1
ATOM 2663 C CA . SER A 1 328 ? -26.863 15.928 57.960 1.00 86.06 328 SER A CA 1
ATOM 2664 C C . SER A 1 328 ? -27.551 14.718 57.325 1.00 86.06 328 SER A C 1
ATOM 2666 O O . SER A 1 328 ? -28.211 13.956 58.022 1.00 86.06 328 SER A O 1
ATOM 2668 N N . VAL A 1 329 ? -27.287 14.442 56.043 1.00 88.25 329 VAL A N 1
ATOM 2669 C CA . VAL A 1 329 ? -27.741 13.202 55.379 1.00 88.25 329 VAL A CA 1
ATOM 2670 C C . VAL A 1 329 ? -27.330 11.959 56.183 1.00 88.25 329 VAL A C 1
ATOM 2672 O O . VAL A 1 329 ? -28.097 11.010 56.289 1.00 88.25 329 VAL A O 1
ATOM 2675 N N . ARG A 1 330 ? -26.141 11.973 56.805 1.00 87.94 330 ARG A N 1
ATOM 2676 C CA . ARG A 1 330 ? -25.683 10.881 57.684 1.00 87.94 330 ARG A CA 1
ATOM 2677 C C . ARG A 1 330 ? -26.509 10.779 58.971 1.00 87.94 330 ARG A C 1
ATOM 2679 O O . ARG A 1 330 ? -26.825 9.674 59.385 1.00 87.94 330 ARG A O 1
ATOM 2686 N N . GLU A 1 331 ? -26.874 11.910 59.573 1.00 89.12 331 GLU A N 1
ATOM 2687 C CA . GLU A 1 331 ? -27.708 11.964 60.784 1.00 89.12 331 GLU A CA 1
ATOM 2688 C C . GLU A 1 331 ? -29.114 11.414 60.504 1.00 89.12 331 GLU A C 1
ATOM 2690 O O . GLU A 1 331 ? -29.619 10.599 61.273 1.00 89.12 331 GLU A O 1
ATOM 2695 N N . ASP A 1 332 ? -29.711 11.791 59.369 1.00 89.88 332 ASP A N 1
ATOM 2696 C CA . ASP A 1 332 ? -31.026 11.296 58.954 1.00 89.88 332 ASP A CA 1
ATOM 2697 C C . ASP A 1 332 ? -31.003 9.790 58.649 1.00 89.88 332 ASP A C 1
ATOM 2699 O O . ASP A 1 332 ? -31.901 9.066 59.077 1.00 89.88 332 ASP A O 1
ATOM 2703 N N . LEU A 1 333 ? -29.961 9.293 57.969 1.00 90.12 333 LEU A N 1
ATOM 2704 C CA . LEU A 1 333 ? -29.804 7.860 57.689 1.00 90.12 333 LEU A CA 1
ATOM 2705 C C . LEU A 1 333 ? -29.624 7.032 58.968 1.00 90.12 333 LEU A C 1
ATOM 2707 O O . LEU A 1 333 ? -30.244 5.977 59.091 1.00 90.12 333 LEU A O 1
ATOM 2711 N N . LEU A 1 334 ? -28.812 7.500 59.922 1.00 90.88 334 LEU A N 1
ATOM 2712 C CA . LEU A 1 334 ? -28.631 6.828 61.214 1.00 90.88 334 LEU A CA 1
ATOM 2713 C C . LEU A 1 334 ? -29.943 6.795 62.002 1.00 90.88 334 LEU A C 1
ATOM 2715 O O . LEU A 1 334 ? -30.348 5.737 62.474 1.00 90.88 334 LEU A O 1
ATOM 2719 N N . LYS A 1 335 ? -30.671 7.916 62.051 1.00 90.88 335 LYS A N 1
ATOM 2720 C CA . LYS A 1 335 ? -31.983 7.982 62.702 1.00 90.88 335 LYS A CA 1
ATOM 2721 C C . LYS A 1 335 ? -32.993 7.015 62.078 1.00 90.88 335 LYS A C 1
ATOM 2723 O O . LYS A 1 335 ? -33.740 6.366 62.805 1.00 90.88 335 LYS A O 1
ATOM 2728 N N . MET A 1 336 ? -33.024 6.912 60.747 1.00 89.38 336 MET A N 1
ATOM 2729 C CA . MET A 1 336 ? -33.887 5.955 60.045 1.00 89.38 336 MET A CA 1
ATOM 2730 C C . MET A 1 336 ? -33.511 4.505 60.367 1.00 89.38 336 MET A C 1
ATOM 2732 O O . MET A 1 336 ? -34.406 3.708 60.626 1.00 89.38 336 MET A O 1
ATOM 2736 N N . LYS A 1 337 ? -32.213 4.172 60.407 1.00 88.56 337 LYS A N 1
ATOM 2737 C CA . LYS A 1 337 ? -31.734 2.830 60.780 1.00 88.56 337 LYS A CA 1
ATOM 2738 C C . LYS A 1 337 ? -32.106 2.459 62.214 1.00 88.56 337 LYS A C 1
ATOM 2740 O O . LYS A 1 337 ? -32.639 1.378 62.434 1.00 88.56 337 LYS A O 1
ATOM 2745 N N . ILE A 1 338 ? -31.878 3.363 63.168 1.00 90.50 338 ILE A N 1
ATOM 2746 C CA . ILE A 1 338 ? -32.234 3.158 64.580 1.00 90.50 338 ILE A CA 1
ATOM 2747 C C . ILE A 1 338 ? -33.744 2.932 64.713 1.00 90.50 338 ILE A C 1
ATOM 2749 O O . ILE A 1 338 ? -34.176 1.991 65.377 1.00 90.50 338 ILE A O 1
ATOM 2753 N N . ALA A 1 339 ? -34.566 3.754 64.052 1.00 90.81 339 ALA A N 1
ATOM 2754 C CA . ALA A 1 339 ? -36.017 3.588 64.074 1.00 90.81 339 ALA A CA 1
ATOM 2755 C C . ALA A 1 339 ? -36.460 2.247 63.460 1.00 90.81 339 ALA A C 1
ATOM 2757 O O . ALA A 1 339 ? -37.303 1.569 64.042 1.00 90.81 339 ALA A O 1
ATOM 2758 N N . ALA A 1 340 ? -35.865 1.845 62.331 1.00 89.31 340 ALA A N 1
ATOM 2759 C CA . ALA A 1 340 ? -36.178 0.588 61.656 1.00 89.31 340 ALA A CA 1
ATOM 2760 C C . ALA A 1 340 ? -35.817 -0.640 62.507 1.00 89.31 340 ALA A C 1
ATOM 2762 O O . ALA A 1 340 ? -36.636 -1.546 62.630 1.00 89.31 340 ALA A O 1
ATOM 2763 N N . LEU A 1 341 ? -34.638 -0.652 63.141 1.00 90.50 341 LEU A N 1
ATOM 2764 C CA . LEU A 1 341 ? -34.201 -1.754 64.007 1.00 90.50 341 LEU A CA 1
ATOM 2765 C C . LEU A 1 341 ? -35.062 -1.877 65.270 1.00 90.50 341 LEU A C 1
ATOM 2767 O O . LEU A 1 341 ? -35.444 -2.985 65.644 1.00 90.50 341 LEU A O 1
ATOM 2771 N N . ASN A 1 342 ? -35.420 -0.751 65.893 1.00 89.69 342 ASN A N 1
ATOM 2772 C CA . ASN A 1 342 ? -36.326 -0.744 67.044 1.00 89.69 342 ASN A CA 1
ATOM 2773 C C . ASN A 1 342 ? -37.723 -1.257 66.664 1.00 89.69 342 ASN A C 1
ATOM 2775 O O . ASN A 1 342 ? -38.299 -2.092 67.359 1.00 89.69 342 ASN A O 1
ATOM 2779 N N . GLU A 1 343 ? -38.260 -0.803 65.530 1.00 90.38 343 GLU A N 1
ATOM 2780 C CA . GLU A 1 343 ? -39.545 -1.280 65.021 1.00 90.38 343 GLU A CA 1
ATOM 2781 C C . GLU A 1 343 ? -39.501 -2.773 64.650 1.00 90.38 343 GLU A C 1
ATOM 2783 O O . GLU A 1 343 ? -40.469 -3.499 64.896 1.00 90.38 343 GLU A O 1
ATOM 2788 N N . GLU A 1 344 ? -38.386 -3.252 64.086 1.00 90.00 344 GLU A N 1
ATOM 2789 C CA . GLU A 1 344 ? -38.175 -4.670 63.794 1.00 90.00 344 GLU A CA 1
ATOM 2790 C C . GLU A 1 344 ? -38.169 -5.500 65.081 1.00 90.00 344 GLU A C 1
ATOM 2792 O O . GLU A 1 344 ? -38.845 -6.526 65.135 1.00 90.00 344 GLU A O 1
ATOM 2797 N N . TYR A 1 345 ? -37.481 -5.048 66.133 1.00 90.62 345 TYR A N 1
ATOM 2798 C CA . TYR A 1 345 ? -37.413 -5.783 67.395 1.00 90.62 345 TYR A CA 1
ATOM 2799 C C . TYR A 1 345 ? -38.780 -5.910 68.081 1.00 90.62 345 TYR A C 1
ATOM 2801 O O . TYR A 1 345 ? -39.154 -7.001 68.524 1.00 90.62 345 TYR A O 1
ATOM 2809 N N . GLU A 1 346 ? -39.585 -4.845 68.068 1.00 89.06 346 GLU A N 1
ATOM 2810 C CA . GLU A 1 346 ? -40.964 -4.883 68.571 1.00 89.06 346 GLU A CA 1
ATOM 2811 C C . GLU A 1 346 ? -41.858 -5.834 67.757 1.00 89.06 346 GLU A C 1
ATOM 2813 O O . GLU A 1 346 ? -42.669 -6.583 68.307 1.00 89.06 346 GLU A O 1
ATOM 2818 N N . LYS A 1 347 ? -41.695 -5.858 66.427 1.00 88.44 347 LYS A N 1
ATOM 2819 C CA . LYS A 1 347 ? -42.453 -6.742 65.516 1.00 88.44 347 LYS A CA 1
ATOM 2820 C C . LYS A 1 347 ? -41.881 -8.159 65.417 1.00 88.44 347 LYS A C 1
ATOM 2822 O O . LYS A 1 347 ? -42.455 -9.004 64.709 1.00 88.44 347 LYS A O 1
ATOM 2827 N N . GLY A 1 348 ? -40.781 -8.412 66.116 1.00 88.81 348 GLY A N 1
ATOM 2828 C CA . GLY A 1 348 ? -40.021 -9.646 66.125 1.00 88.81 348 GLY A CA 1
ATOM 2829 C C . GLY A 1 348 ? -38.775 -9.570 65.235 1.00 88.81 348 GLY A C 1
ATOM 2830 O O . GLY A 1 348 ? -38.865 -9.491 64.007 1.00 88.81 348 GLY A O 1
ATOM 2831 N N . PHE A 1 349 ? -37.613 -9.671 65.862 1.00 91.50 349 PHE A N 1
ATOM 2832 C CA . PHE A 1 349 ? -36.313 -9.642 65.211 1.00 91.50 349 PHE A CA 1
ATOM 2833 C C . PHE A 1 349 ? -35.958 -11.020 64.655 1.00 91.50 349 PHE A C 1
ATOM 2835 O O . PHE A 1 349 ? -36.019 -12.016 65.377 1.00 91.50 349 PHE A O 1
ATOM 2842 N N . VAL A 1 350 ? -35.623 -11.089 63.367 1.00 92.50 350 VAL A N 1
ATOM 2843 C CA . VAL A 1 350 ? -35.369 -12.359 62.672 1.00 92.50 350 VAL A CA 1
ATOM 2844 C C . VAL A 1 350 ? -33.884 -12.707 62.736 1.00 92.50 350 VAL A C 1
ATOM 2846 O O . VAL A 1 350 ? -33.046 -11.933 62.264 1.00 92.50 350 VAL A O 1
ATOM 2849 N N . ILE A 1 351 ? -33.566 -13.872 63.301 1.00 92.69 351 ILE A N 1
ATOM 2850 C CA . ILE A 1 351 ? -32.201 -14.387 63.478 1.00 92.69 351 ILE A CA 1
ATOM 2851 C C . ILE A 1 351 ? -32.146 -15.896 63.182 1.00 92.69 351 ILE A C 1
ATOM 2853 O O . ILE A 1 351 ? -33.182 -16.566 63.250 1.00 92.69 351 ILE A O 1
ATOM 2857 N N . PRO A 1 352 ? -30.968 -16.457 62.856 1.00 92.62 352 PRO A N 1
ATOM 2858 C CA . PRO A 1 352 ? -30.785 -17.903 62.848 1.00 92.62 352 PRO A CA 1
ATOM 2859 C C . PRO A 1 352 ? -31.076 -18.485 64.229 1.00 92.62 352 PRO A C 1
ATOM 2861 O O . PRO A 1 352 ? -30.850 -17.831 65.249 1.00 92.62 352 PRO A O 1
ATOM 2864 N N . ASP A 1 353 ? -31.562 -19.719 64.264 1.00 91.56 353 ASP A N 1
ATOM 2865 C CA . ASP A 1 353 ? -31.779 -20.418 65.520 1.00 91.56 353 ASP A CA 1
ATOM 2866 C C . ASP A 1 353 ? -30.444 -20.730 66.209 1.00 91.56 353 ASP A C 1
ATOM 2868 O O . ASP A 1 353 ? -29.681 -21.593 65.777 1.00 91.56 353 ASP A O 1
ATOM 2872 N N . VAL A 1 354 ? -30.172 -19.984 67.276 1.00 90.06 354 VAL A N 1
ATOM 2873 C CA . VAL A 1 354 ? -28.996 -20.121 68.148 1.00 90.06 354 VAL A CA 1
ATOM 2874 C C . VAL A 1 354 ? -29.339 -20.763 69.494 1.00 90.06 354 VAL A C 1
ATOM 2876 O O . VAL A 1 354 ? -28.462 -20.912 70.344 1.00 90.06 354 VAL A O 1
ATOM 2879 N N . MET A 1 355 ? -30.612 -21.112 69.709 1.00 85.81 355 MET A N 1
ATOM 2880 C CA . MET A 1 355 ? -31.092 -21.698 70.963 1.00 85.81 355 MET A CA 1
ATOM 2881 C C . MET A 1 355 ? -30.958 -23.224 70.958 1.00 85.81 355 MET A C 1
ATOM 2883 O O . MET A 1 355 ? -30.790 -23.831 72.012 1.00 85.81 355 MET A O 1
ATOM 2887 N N . ASP A 1 356 ? -31.000 -23.842 69.776 1.00 90.56 356 ASP A N 1
ATOM 2888 C CA . ASP A 1 356 ? -30.732 -25.267 69.587 1.00 90.56 356 ASP A CA 1
ATOM 2889 C C . ASP A 1 356 ? -29.241 -25.532 69.311 1.00 90.56 356 ASP A C 1
ATOM 2891 O O . ASP A 1 356 ? -28.616 -24.879 68.470 1.00 90.56 356 ASP A O 1
ATOM 2895 N N . ILE A 1 357 ? -28.677 -26.531 69.991 1.00 88.00 357 ILE A N 1
ATOM 2896 C CA . ILE A 1 357 ? -27.248 -26.880 69.959 1.00 88.00 357 ILE A CA 1
ATOM 2897 C C . ILE A 1 357 ? -26.816 -27.296 68.547 1.00 88.00 357 ILE A C 1
ATOM 2899 O O . ILE A 1 357 ? -25.743 -26.918 68.068 1.00 88.00 357 ILE A O 1
ATOM 2903 N N . ASP A 1 358 ? -27.651 -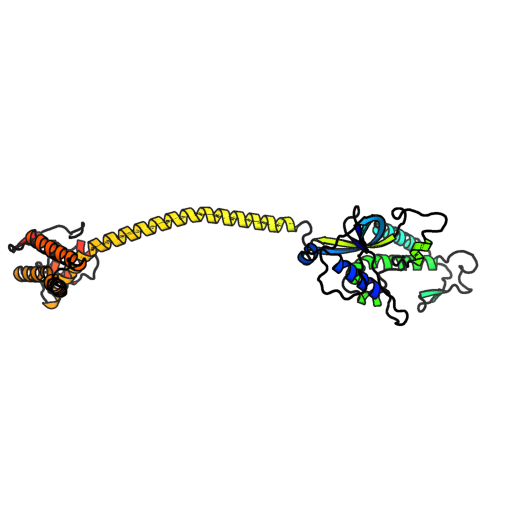28.065 67.847 1.00 88.62 358 ASP A N 1
ATOM 2904 C CA . ASP A 1 358 ? -27.324 -28.546 66.503 1.00 88.62 358 ASP A CA 1
ATOM 2905 C C . ASP A 1 358 ? -27.357 -27.412 65.467 1.00 88.62 358 ASP A C 1
ATOM 2907 O O . ASP A 1 358 ? -26.580 -27.415 64.507 1.00 88.62 358 ASP A O 1
ATOM 2911 N N . ASN A 1 359 ? -28.219 -26.411 65.668 1.00 90.19 359 ASN A N 1
ATOM 2912 C CA . ASN A 1 359 ? -28.320 -25.243 64.794 1.00 90.19 359 ASN A CA 1
ATOM 2913 C C . ASN A 1 359 ? -27.201 -24.232 65.081 1.00 90.19 359 ASN A C 1
ATOM 2915 O O . ASN A 1 359 ? -26.586 -23.731 64.138 1.00 90.19 359 ASN A O 1
ATOM 2919 N N . ALA A 1 360 ? -26.840 -24.037 66.352 1.00 89.31 360 ALA A N 1
ATOM 2920 C CA . ALA A 1 360 ? -25.694 -23.229 66.759 1.00 89.31 360 ALA A CA 1
ATOM 2921 C C . ALA A 1 360 ? -24.370 -23.777 66.196 1.00 89.31 360 ALA A C 1
ATOM 2923 O O . ALA A 1 360 ? -23.560 -23.017 65.663 1.00 89.31 360 ALA A O 1
ATOM 2924 N N . LYS A 1 361 ? -24.170 -25.104 66.193 1.00 89.50 361 LYS A N 1
ATOM 2925 C CA . LYS A 1 361 ? -23.004 -25.737 65.543 1.00 89.50 361 LYS A CA 1
ATOM 2926 C C . LYS A 1 361 ? -22.965 -25.495 64.037 1.00 89.50 361 LYS A C 1
ATOM 2928 O O . LYS A 1 361 ? -21.903 -25.190 63.494 1.00 89.50 361 LYS A O 1
ATOM 2933 N N . LYS A 1 362 ? -24.113 -25.603 63.356 1.00 90.00 362 LYS A N 1
ATOM 2934 C CA . LYS A 1 362 ? -24.207 -25.288 61.920 1.00 90.00 362 LYS A CA 1
ATOM 2935 C C . LYS A 1 362 ? -23.862 -23.830 61.658 1.00 90.00 362 LYS A C 1
ATOM 2937 O O . LYS A 1 362 ? -23.156 -23.571 60.689 1.00 90.00 362 LYS A O 1
ATOM 2942 N N . LEU A 1 363 ? -24.323 -22.914 62.512 1.00 91.12 363 LEU A N 1
ATOM 2943 C CA . LEU A 1 363 ? -24.016 -21.492 62.415 1.00 91.12 363 LEU A CA 1
ATOM 2944 C C . LEU A 1 363 ? -22.528 -21.212 62.626 1.00 91.12 363 LEU A C 1
ATOM 2946 O O . LEU A 1 363 ? -21.947 -20.444 61.873 1.00 91.12 363 LEU A O 1
ATOM 2950 N N . ASN A 1 364 ? -21.891 -21.877 63.590 1.00 88.88 364 ASN A N 1
ATOM 2951 C CA . ASN A 1 364 ? -20.464 -21.699 63.848 1.00 88.88 364 ASN A CA 1
ATOM 2952 C C . ASN A 1 364 ? -19.590 -22.165 62.667 1.00 88.88 364 ASN A C 1
ATOM 2954 O O . ASN A 1 364 ? -18.555 -21.570 62.390 1.00 88.88 364 ASN A O 1
ATOM 2958 N N . ALA A 1 365 ? -20.043 -23.181 61.925 1.00 89.38 365 ALA A N 1
ATOM 2959 C CA . ALA A 1 365 ? -19.394 -23.665 60.705 1.00 89.38 365 ALA A CA 1
ATOM 2960 C C . ALA A 1 365 ? -19.667 -22.802 59.452 1.00 89.38 365 ALA A C 1
ATOM 2962 O O . ALA A 1 365 ? -19.244 -23.160 58.353 1.00 89.38 365 ALA A O 1
ATOM 2963 N N . TRP A 1 366 ? -20.409 -21.697 59.569 1.00 92.81 366 TRP A N 1
ATOM 2964 C CA . TRP A 1 366 ? -20.687 -20.817 58.439 1.00 92.81 366 TRP A CA 1
ATOM 2965 C C . TRP A 1 366 ? -19.488 -19.911 58.121 1.00 92.81 366 TRP A C 1
ATOM 2967 O O . TRP A 1 366 ? -19.019 -19.157 58.967 1.00 92.81 366 TRP A O 1
ATOM 2977 N N . GLU A 1 367 ? -19.034 -19.946 56.865 1.00 87.81 367 GLU A N 1
ATOM 2978 C CA . GLU A 1 367 ? -17.878 -19.177 56.364 1.00 87.81 367 GLU A CA 1
ATOM 2979 C C . GLU A 1 367 ? -18.282 -18.012 55.432 1.00 87.81 367 GLU A C 1
ATOM 2981 O O . GLU A 1 367 ? -17.513 -17.590 54.570 1.00 87.81 367 GLU A O 1
ATOM 2986 N N . GLY A 1 368 ? -19.523 -17.516 55.519 1.00 85.12 368 GLY A N 1
ATOM 2987 C CA . GLY A 1 368 ? -19.999 -16.418 54.659 1.00 85.12 368 GLY A CA 1
ATOM 2988 C C . GLY A 1 368 ? -20.851 -16.834 53.448 1.00 85.12 368 GLY A C 1
ATOM 2989 O O . GLY A 1 368 ? -21.292 -15.985 52.675 1.00 85.12 368 GLY A O 1
ATOM 2990 N N . SER A 1 369 ? -21.127 -18.130 53.253 1.00 88.31 369 SER A N 1
ATOM 2991 C CA . SER A 1 369 ? -21.944 -18.623 52.129 1.00 88.31 369 SER A CA 1
ATOM 2992 C C . SER A 1 369 ? -23.447 -18.363 52.312 1.00 88.31 369 SER A C 1
ATOM 2994 O O . SER A 1 369 ? -24.069 -18.887 53.237 1.00 88.31 369 SER A O 1
ATOM 2996 N N . TRP A 1 370 ? -24.070 -17.620 51.390 1.00 86.69 370 TRP A N 1
ATOM 2997 C CA . TRP A 1 370 ? -25.514 -17.329 51.417 1.00 86.69 370 TRP A CA 1
ATOM 2998 C C . TRP A 1 370 ? -26.392 -18.579 51.282 1.00 86.69 370 TRP A C 1
ATOM 3000 O O . TRP A 1 370 ? -27.384 -18.740 51.990 1.00 86.69 370 TRP A O 1
ATOM 3010 N N . ALA A 1 371 ? -26.011 -19.495 50.385 1.00 87.62 371 ALA A N 1
ATOM 3011 C CA . ALA A 1 371 ? -26.751 -20.737 50.164 1.00 87.62 371 ALA A CA 1
ATOM 3012 C C . ALA A 1 371 ? -26.766 -21.622 51.419 1.00 87.62 371 ALA A C 1
ATOM 3014 O O . ALA A 1 371 ? -27.738 -22.332 51.658 1.00 87.62 371 ALA A O 1
ATOM 3015 N N . TYR A 1 372 ? -25.709 -21.546 52.230 1.00 89.94 372 TYR A N 1
ATOM 3016 C CA . TYR A 1 372 ? -25.611 -22.286 53.480 1.00 89.94 372 TYR A CA 1
ATOM 3017 C C . TYR A 1 372 ? -26.539 -21.714 54.563 1.00 89.94 372 TYR A C 1
ATOM 3019 O O . TYR A 1 372 ? -27.198 -22.485 55.256 1.00 89.94 372 TYR A O 1
ATOM 3027 N N . LEU A 1 373 ? -26.703 -20.386 54.650 1.00 88.69 373 LEU A N 1
ATOM 3028 C CA . LEU A 1 373 ? -27.648 -19.756 55.591 1.00 88.69 373 LEU A CA 1
ATOM 3029 C C . LEU A 1 373 ? -29.101 -20.192 55.379 1.00 88.69 373 LEU A C 1
ATOM 3031 O O . LEU A 1 373 ? -29.861 -20.283 56.341 1.00 88.69 373 LEU A O 1
ATOM 3035 N N . ALA A 1 374 ? -29.480 -20.489 54.134 1.00 87.38 374 ALA A N 1
ATOM 3036 C CA . ALA A 1 374 ? -30.815 -20.984 53.806 1.00 87.38 374 ALA A CA 1
ATOM 3037 C C . ALA A 1 374 ? -31.091 -22.403 54.347 1.00 87.38 374 ALA A C 1
ATOM 3039 O O . ALA A 1 374 ? -32.241 -22.833 54.357 1.00 87.38 374 ALA A O 1
ATOM 3040 N N . THR A 1 375 ? -30.056 -23.135 54.778 1.00 89.50 375 THR A N 1
ATOM 3041 C CA . THR A 1 375 ? -30.186 -24.488 55.351 1.00 89.50 375 THR A CA 1
ATOM 3042 C C . THR A 1 375 ? -30.361 -24.494 56.871 1.00 89.50 375 THR A C 1
ATOM 3044 O O . THR A 1 375 ? -30.757 -25.513 57.438 1.00 89.50 375 THR A O 1
ATOM 3047 N N . ILE A 1 376 ? -30.070 -23.370 57.532 1.00 91.31 376 ILE A N 1
ATOM 3048 C CA . ILE A 1 376 ? -30.194 -23.207 58.982 1.00 91.31 376 ILE A CA 1
ATOM 3049 C C . ILE A 1 376 ? -31.634 -22.766 59.295 1.00 91.31 376 ILE A C 1
ATOM 3051 O O . ILE A 1 376 ? -32.161 -21.926 58.566 1.00 91.31 376 ILE A O 1
ATOM 3055 N N . PRO A 1 377 ? -32.298 -23.303 60.336 1.00 92.62 377 PRO A N 1
ATOM 3056 C CA . PRO A 1 377 ? -33.597 -22.808 60.788 1.00 92.62 377 PRO A CA 1
ATOM 3057 C C . PRO A 1 377 ? -33.526 -21.354 61.271 1.00 92.62 377 PRO A C 1
ATOM 3059 O O . PRO A 1 377 ? -32.524 -20.930 61.844 1.00 92.62 377 PRO A O 1
ATOM 3062 N N . TRP A 1 378 ? -34.598 -20.591 61.057 1.00 93.56 378 TRP A N 1
ATOM 3063 C CA . TRP A 1 378 ? -34.694 -19.192 61.479 1.00 93.56 378 TRP A CA 1
ATOM 3064 C C . TRP A 1 378 ? -35.808 -19.014 62.503 1.00 93.56 378 TRP A C 1
ATOM 3066 O O . TRP A 1 378 ? -36.865 -19.644 62.422 1.00 93.56 378 TRP A O 1
ATOM 3076 N N . ILE A 1 379 ? -35.576 -18.122 63.457 1.00 93.12 379 ILE A N 1
ATOM 3077 C CA . ILE A 1 379 ? -36.521 -17.774 64.512 1.00 93.12 379 ILE A CA 1
ATOM 3078 C C . ILE A 1 379 ? -36.726 -16.265 64.559 1.00 93.12 379 ILE A C 1
ATOM 3080 O O . ILE A 1 379 ? -35.878 -15.464 64.165 1.00 93.12 379 ILE A O 1
ATOM 3084 N N . LYS A 1 380 ? -37.884 -15.878 65.077 1.00 93.38 380 LYS A N 1
ATOM 3085 C CA . LYS A 1 380 ? -38.277 -14.500 65.309 1.00 93.38 380 LYS A CA 1
ATOM 3086 C C . LYS A 1 380 ? -38.440 -14.270 66.801 1.00 93.38 380 LYS A C 1
ATOM 3088 O O . LYS A 1 380 ? -39.289 -14.905 67.430 1.00 93.38 380 LYS A O 1
ATOM 3093 N N . VAL A 1 381 ? -37.639 -13.361 67.344 1.00 92.25 381 VAL A N 1
ATOM 3094 C CA . VAL A 1 381 ? -37.568 -13.054 68.777 1.00 92.25 381 VAL A CA 1
ATOM 3095 C C . VAL A 1 381 ? -38.180 -11.682 69.032 1.00 92.25 381 VAL A C 1
ATOM 3097 O O . VAL A 1 381 ? -37.764 -10.692 68.439 1.00 92.25 381 VAL A O 1
ATOM 3100 N N . PHE A 1 382 ? -39.186 -11.615 69.898 1.00 92.25 382 PHE A N 1
ATOM 3101 C CA . PHE A 1 382 ? -39.887 -10.373 70.232 1.00 92.25 382 PHE A CA 1
ATOM 3102 C C . PHE A 1 382 ? -39.311 -9.726 71.500 1.00 92.25 382 PHE A C 1
ATOM 3104 O O . PHE A 1 382 ? -38.828 -10.428 72.392 1.00 92.25 382 PHE A O 1
ATOM 3111 N N . SER A 1 383 ? -39.469 -8.405 71.635 1.00 86.62 383 SER A N 1
ATOM 3112 C CA . SER A 1 383 ? -39.165 -7.652 72.869 1.00 86.62 383 SER A CA 1
ATOM 3113 C C . SER A 1 383 ? -39.839 -8.257 74.115 1.00 86.62 383 SER A C 1
ATOM 3115 O O . SER A 1 383 ? -39.253 -8.313 75.192 1.00 86.62 383 SER A O 1
ATOM 3117 N N . SER A 1 384 ? -41.042 -8.820 73.948 1.00 86.50 384 SER A N 1
ATOM 3118 C CA . SER A 1 384 ? -41.813 -9.523 74.988 1.00 86.50 384 SER A CA 1
ATOM 3119 C C . SER A 1 384 ? -41.272 -10.904 75.406 1.00 86.50 384 SER A C 1
ATOM 3121 O O . SER A 1 384 ? -41.858 -11.536 76.282 1.00 86.50 384 SER A O 1
ATOM 3123 N N . GLY A 1 385 ? -40.196 -11.405 74.785 1.00 82.50 385 GLY A N 1
ATOM 3124 C CA . GLY A 1 385 ? -39.614 -12.726 75.076 1.00 82.50 385 GLY A CA 1
ATOM 3125 C C . GLY A 1 385 ? -40.284 -13.897 74.359 1.00 82.50 385 GLY A C 1
ATOM 3126 O O . GLY A 1 385 ? -39.925 -15.051 74.575 1.00 82.50 385 GLY A O 1
ATOM 3127 N N . LYS A 1 386 ? -41.246 -13.632 73.471 1.00 89.44 386 LYS A N 1
ATOM 3128 C CA . LYS A 1 386 ? -41.829 -14.670 72.615 1.00 89.44 386 LYS A CA 1
ATOM 3129 C C . LYS A 1 386 ? -40.840 -15.062 71.510 1.00 89.44 386 LYS A C 1
ATOM 3131 O O . LYS A 1 386 ? -40.239 -14.186 70.893 1.00 89.44 386 LYS A O 1
ATOM 3136 N N . VAL A 1 387 ? -40.734 -16.359 71.218 1.00 91.38 387 VAL A N 1
ATOM 3137 C CA . VAL A 1 387 ? -39.956 -16.902 70.091 1.00 91.38 387 VAL A CA 1
ATOM 3138 C C . VAL A 1 387 ? -40.893 -17.668 69.161 1.00 91.38 387 VAL A C 1
ATOM 3140 O O . VAL A 1 387 ? -41.731 -18.445 69.620 1.00 91.38 387 VAL A O 1
ATOM 3143 N N . VAL A 1 388 ? -40.801 -17.413 67.856 1.00 92.44 388 VAL A N 1
ATOM 3144 C CA . VAL A 1 388 ? -41.639 -18.057 66.831 1.00 92.44 388 VAL A CA 1
ATOM 3145 C C . VAL A 1 388 ? -40.753 -18.508 65.666 1.00 92.44 388 VAL A C 1
ATOM 3147 O O . VAL A 1 388 ? -39.959 -17.696 65.200 1.00 92.44 388 VAL A O 1
ATOM 3150 N N . PRO A 1 389 ? -40.870 -19.751 65.162 1.00 91.00 389 PRO A N 1
ATOM 3151 C CA . PRO A 1 389 ? -40.127 -20.185 63.979 1.00 91.00 389 PRO A CA 1
ATOM 3152 C C . PRO A 1 389 ? -40.566 -19.405 62.734 1.00 91.00 389 PRO A C 1
ATOM 3154 O O . PRO A 1 389 ? -41.746 -19.083 62.573 1.00 91.00 389 PRO A O 1
ATOM 3157 N N . THR A 1 390 ? -39.621 -19.098 61.847 1.00 90.38 390 THR A N 1
ATOM 3158 C CA . THR A 1 390 ? -39.859 -18.303 60.635 1.00 90.38 390 THR A CA 1
ATOM 3159 C C . THR A 1 390 ? -39.041 -18.790 59.452 1.00 90.38 390 THR A C 1
ATOM 3161 O O . THR A 1 390 ? -37.992 -19.402 59.618 1.00 90.38 390 THR A O 1
ATOM 3164 N N . ASP A 1 391 ? -39.505 -18.471 58.246 1.00 87.50 391 ASP A N 1
ATOM 3165 C CA . ASP A 1 391 ? -38.776 -18.781 57.020 1.00 87.50 391 ASP A CA 1
ATOM 3166 C C . ASP A 1 391 ? -37.560 -17.865 56.820 1.00 87.50 391 ASP A C 1
ATOM 3168 O O . ASP A 1 391 ? -37.509 -16.732 57.309 1.00 87.50 391 ASP A O 1
ATOM 3172 N N . PHE A 1 392 ? -36.604 -18.341 56.019 1.00 85.06 392 PHE A N 1
ATOM 3173 C CA . PHE A 1 392 ? -35.429 -17.577 55.606 1.00 85.06 392 PHE A CA 1
ATOM 3174 C C . PHE A 1 392 ? -35.820 -16.233 54.946 1.00 85.06 392 PHE A C 1
ATOM 3176 O O . PHE A 1 392 ? -36.645 -16.220 54.019 1.00 85.06 392 PHE A O 1
ATOM 3183 N N . PRO A 1 393 ? -35.219 -15.094 55.348 1.00 82.38 393 PRO A N 1
ATOM 3184 C CA . PRO A 1 393 ? -35.585 -13.763 54.856 1.00 82.38 393 PRO A CA 1
ATOM 3185 C C . PRO A 1 393 ? -35.111 -13.496 53.411 1.00 82.38 393 PRO A C 1
ATOM 3187 O O . PRO A 1 393 ? -34.197 -12.722 53.143 1.00 82.38 393 PRO A O 1
ATOM 3190 N N . THR A 1 394 ? -35.793 -14.096 52.430 1.00 74.38 394 THR A N 1
ATOM 3191 C CA . THR A 1 394 ? -35.469 -14.002 50.987 1.00 74.38 394 THR A CA 1
ATOM 3192 C C . THR A 1 394 ? -35.717 -12.628 50.357 1.00 74.38 394 THR A C 1
ATOM 3194 O O . THR A 1 394 ? -35.189 -12.330 49.283 1.00 74.38 394 THR A O 1
ATOM 3197 N N . LYS A 1 395 ? -36.539 -11.780 50.985 1.00 67.69 395 LYS A N 1
ATOM 3198 C CA . LYS A 1 395 ? -36.936 -10.469 50.440 1.00 67.69 395 LYS A CA 1
ATOM 3199 C C . LYS A 1 395 ? -36.047 -9.309 50.908 1.00 67.69 395 LYS A C 1
ATOM 3201 O O . LYS A 1 395 ? -36.301 -8.176 50.503 1.00 67.69 395 LYS A O 1
ATOM 3206 N N . GLY A 1 396 ? -34.979 -9.600 51.654 1.00 62.34 396 GLY A N 1
ATOM 3207 C CA . GLY A 1 396 ? -34.190 -8.599 52.370 1.00 62.34 396 GLY A CA 1
ATOM 3208 C C . GLY A 1 396 ? -34.848 -8.229 53.699 1.00 62.34 396 GLY A C 1
ATOM 3209 O O . GLY A 1 396 ? -36.056 -8.408 53.871 1.00 62.34 396 GLY A O 1
ATOM 3210 N N . ILE A 1 397 ? -34.038 -7.743 54.633 1.00 64.38 397 ILE A N 1
ATOM 3211 C CA . ILE A 1 397 ? -34.497 -7.152 55.893 1.00 64.38 397 ILE A CA 1
ATOM 3212 C C . ILE A 1 397 ? -34.298 -5.635 55.782 1.00 64.38 397 ILE A C 1
ATOM 3214 O O . ILE A 1 397 ? -33.384 -5.199 55.077 1.00 64.38 397 ILE A O 1
ATOM 3218 N N . ASN A 1 398 ? -35.226 -4.864 56.354 1.00 52.38 398 ASN A N 1
ATOM 3219 C CA . ASN A 1 398 ? -35.296 -3.407 56.190 1.00 52.38 398 ASN A CA 1
ATOM 3220 C C . ASN A 1 398 ? -34.146 -2.665 56.868 1.00 52.38 398 ASN A C 1
ATOM 3222 O O . ASN A 1 398 ? -33.721 -3.109 57.955 1.00 52.38 398 ASN A O 1
#

Foldseek 3Di:
DWEDDQAKIKDFDFDFDDPVPDPQPVQLRVLVSVLVVVVVVDDPVCVVCVVWKDFPFKAWWWKFFPFKDQDDDPDDDPPDDPDDPPRGIMTITHTDGDPLPVLLVVLVVLLVPDDDDPQDFDQDPVVRDGDRDPRHPVPPDPDDDSVRVNVVSVVVNVLSVLRRCVSVCSVPVVVCSVPVNVPPPPLDQDPVNVVVVCPPPHRDDSRVDIHTHIYTYMD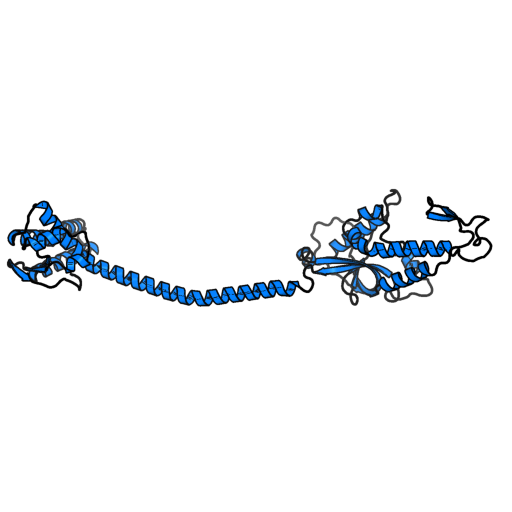TPDPPPCVVVVVVVVVVVVVVVVVVVVVVVVVVVVVVVVVVVVVVVVVQCVQCVVQLVQLVLVLVLCVVVVDLFDDLVSVLVSLVCVLCVLVVVLVVQVVPDDPPDDRDPVNVVSVVSSVLSVVQQQVFPKYFHRHDSVLSVLSNPDPRDPVSSQVTWMWTAHPVSDIDTDHDPSPGRD

InterPro domains:
  IPR021346 Translation machinery-associated protein 16 [PF11176] (247-382)
  IPR021346 Translation machinery-associated protein 16 [PTHR13349] (248-393)
  IPR038356 Tma16 superfamily [G3DSA:1.20.1440.170] (259-391)

pLDDT: mean 78.64, std 13.74, range [31.97, 95.06]

Organism: NCBI:txid1531966

Secondary structure (DSSP, 8-state):
-EEE-SSSEEEE-------TTS---HHHHHHHHHHHHHHHS--HHHHHGGGTEEEEEEEEEEEEEEEEE--------S---SS------EEEEEEE---HHHHHHHHHHHHHT----SSPPEEETTTTEEE--TT-TTSSSSPPPHHHHHHHHHHHHHHHHTGGGHHHHHH-GGGGGTS--S-SSS----HHHHHHHS-TT----TTTS-EEEEEEEEEESS-TTTTHHHHHHHHHHHHHHHHHHHHHHHHHHHHHHHHHHHHHHHHHHHHHHHHHHHHHHHHHHHHTTT-SS--HHHHHHHHHHHHGGGHHHHHHHHHHSPTTPPPPHHHHHHHHHHHHHHHHHHH-EEEE--SSHHHHHHHHT--S-HHHHTTS-EEEE-TTS-EEEE---TT---